Protein AF-0000000074077276 (afdb_homodimer)

Structure (mmCIF, N/CA/C/O backbone):
data_AF-0000000074077276-model_v1
#
loop_
_entity.id
_entity.type
_entity.pdbx_description
1 polymer 'RNase III domain-containing protein'
#
loop_
_atom_site.group_PDB
_atom_site.id
_atom_site.type_symbol
_atom_site.label_atom_id
_atom_site.label_alt_id
_atom_site.label_comp_id
_atom_site.label_asym_id
_atom_site.label_entity_id
_atom_site.label_seq_id
_atom_site.pdbx_PDB_ins_code
_atom_site.Cartn_x
_atom_site.Cartn_y
_atom_site.Cartn_z
_atom_site.occupancy
_atom_site.B_iso_or_equiv
_atom_site.auth_seq_id
_atom_site.auth_comp_id
_atom_site.auth_asym_id
_atom_site.auth_atom_id
_atom_site.pdbx_PDB_model_num
ATOM 1 N N . MET A 1 1 ? -23.172 3.467 -23.547 1 27.31 1 MET A N 1
ATOM 2 C CA . MET A 1 1 ? -23.984 4.473 -22.875 1 27.31 1 MET A CA 1
ATOM 3 C C . MET A 1 1 ? -24.875 3.832 -21.797 1 27.31 1 MET A C 1
ATOM 5 O O . MET A 1 1 ? -25.031 4.383 -20.703 1 27.31 1 MET A O 1
ATOM 9 N N . MET A 1 2 ? -25.5 2.725 -22.156 1 30.56 2 MET A N 1
ATOM 10 C CA . MET A 1 2 ? -26.422 2.039 -21.266 1 30.56 2 MET A CA 1
ATOM 11 C C . MET A 1 2 ? -25.672 1.391 -20.094 1 30.56 2 MET A C 1
ATOM 13 O O . MET A 1 2 ? -26.234 1.228 -19.016 1 30.56 2 MET A O 1
ATOM 17 N N . SER A 1 3 ? -24.5 0.877 -20.453 1 35.09 3 SER A N 1
ATOM 18 C CA . SER A 1 3 ? -23.75 0.102 -19.484 1 35.09 3 SER A CA 1
ATOM 19 C C . SER A 1 3 ? -23.234 0.989 -18.344 1 35.09 3 SER A C 1
ATOM 21 O O . SER A 1 3 ? -23.094 0.539 -17.203 1 35.09 3 SER A O 1
ATOM 23 N N . LEU A 1 4 ? -23.031 2.244 -18.641 1 35.72 4 LEU A N 1
ATOM 24 C CA . LEU A 1 4 ? -22.609 3.205 -17.641 1 35.72 4 LEU A CA 1
ATOM 25 C C . LEU A 1 4 ? -23.734 3.506 -16.656 1 35.72 4 LEU A C 1
ATOM 27 O O . LEU A 1 4 ? -23.5 3.662 -15.461 1 35.72 4 LEU A O 1
ATOM 31 N N . GLN A 1 5 ? -24.938 3.623 -17.156 1 34 5 GLN A N 1
ATOM 32 C CA . GLN A 1 5 ? -26.109 4.012 -16.391 1 34 5 GLN A CA 1
ATOM 33 C C . GLN A 1 5 ? -26.516 2.922 -15.406 1 34 5 GLN A C 1
ATOM 35 O O . GLN A 1 5 ? -26.906 3.215 -14.273 1 34 5 GLN A O 1
ATOM 40 N N . VAL A 1 6 ? -26.547 1.731 -15.828 1 35.41 6 VAL A N 1
ATOM 41 C CA . VAL A 1 6 ? -26.938 0.629 -14.961 1 35.41 6 VAL A CA 1
ATOM 42 C C . VAL A 1 6 ? -25.938 0.478 -13.828 1 35.41 6 VAL A C 1
ATOM 44 O O . VAL A 1 6 ? -26.312 0.2 -12.688 1 35.41 6 VAL A O 1
ATOM 47 N N . MET A 1 7 ? -24.766 0.757 -14.117 1 34.09 7 MET A N 1
ATOM 48 C CA . MET A 1 7 ? -23.719 0.613 -13.117 1 34.09 7 MET A CA 1
ATOM 49 C C . MET A 1 7 ? -23.844 1.69 -12.039 1 34.09 7 MET A C 1
ATOM 51 O O . MET A 1 7 ? -23.516 1.449 -10.875 1 34.09 7 MET A O 1
ATOM 55 N N . LYS A 1 8 ? -24.281 2.875 -12.398 1 38.59 8 LYS A N 1
ATOM 56 C CA . LYS A 1 8 ? -24.641 3.914 -11.438 1 38.59 8 LYS A CA 1
ATOM 57 C C . LYS A 1 8 ? -25.734 3.439 -10.492 1 38.59 8 LYS A C 1
ATOM 59 O O . LYS A 1 8 ? -25.734 3.766 -9.305 1 38.59 8 LYS A O 1
ATOM 64 N N . TRP A 1 9 ? -26.688 2.857 -11.078 1 34.16 9 TRP A N 1
ATOM 65 C CA . TRP A 1 9 ? -27.875 2.4 -10.367 1 34.16 9 TRP A CA 1
ATOM 66 C C . TRP A 1 9 ? -27.516 1.347 -9.328 1 34.16 9 TRP A C 1
ATOM 68 O O . TRP A 1 9 ? -28.078 1.332 -8.227 1 34.16 9 TRP A O 1
ATOM 78 N N . LEU A 1 10 ? -26.609 0.475 -9.758 1 38.88 10 LEU A N 1
ATOM 79 C CA . LEU A 1 10 ? -26.375 -0.573 -8.773 1 38.88 10 LEU A CA 1
ATOM 80 C C . LEU A 1 10 ? -25.484 -0.061 -7.637 1 38.88 10 LEU A C 1
ATOM 82 O O . LEU A 1 10 ? -25.031 -0.843 -6.797 1 38.88 10 LEU A O 1
ATOM 86 N N . GLY A 1 11 ? -25.391 1.347 -7.406 1 39.56 11 GLY A N 1
ATOM 87 C CA . GLY A 1 11 ? -24.688 1.996 -6.305 1 39.56 11 GLY A CA 1
ATOM 88 C C . GLY A 1 11 ? -23.188 1.815 -6.359 1 39.56 11 GLY A C 1
ATOM 89 O O . GLY A 1 11 ? -22.5 1.955 -5.344 1 39.56 11 GLY A O 1
ATOM 90 N N . LEU A 1 12 ? -22.75 1.124 -7.387 1 41.59 12 LEU A N 1
ATOM 91 C CA . LEU A 1 12 ? -21.328 0.832 -7.395 1 41.59 12 LEU A CA 1
ATOM 92 C C . LEU A 1 12 ? -20.531 2.025 -7.91 1 41.59 12 LEU A C 1
ATOM 94 O O . LEU A 1 12 ? -20.688 2.434 -9.062 1 41.59 12 LEU A O 1
ATOM 98 N N . LYS A 1 13 ? -20.281 3.055 -7.207 1 44.84 13 LYS A N 1
ATOM 99 C CA . LYS A 1 13 ? -19.359 4.125 -7.574 1 44.84 13 LYS A CA 1
ATOM 100 C C . LYS A 1 13 ? -18.156 3.574 -8.328 1 44.84 13 LYS A C 1
ATOM 102 O O . LYS A 1 13 ? -17.422 2.727 -7.812 1 44.84 13 LYS A O 1
ATOM 107 N N . VAL A 1 14 ? -18.312 3.48 -9.648 1 44.47 14 VAL A N 1
ATOM 108 C CA . VAL A 1 14 ? -17.188 3.127 -10.523 1 44.47 14 VAL A CA 1
ATOM 109 C C . VAL A 1 14 ? -16.031 4.082 -10.281 1 44.47 14 VAL A C 1
ATOM 111 O O . VAL A 1 14 ? -16.234 5.254 -9.961 1 44.47 14 VAL A O 1
ATOM 114 N N . LEU A 1 15 ? -14.859 3.572 -9.977 1 51.09 15 LEU A N 1
ATOM 115 C CA . LEU A 1 15 ? -13.633 4.352 -9.836 1 51.09 15 LEU A CA 1
ATOM 116 C C . LEU A 1 15 ? -13.578 5.465 -10.875 1 51.09 15 LEU A C 1
ATOM 118 O O . LEU A 1 15 ? -12.969 6.508 -10.641 1 51.09 15 LEU A O 1
ATOM 122 N N . THR A 1 16 ? -14.297 5.277 -12.023 1 45.84 16 THR A N 1
ATOM 123 C CA . THR A 1 16 ? -14.188 6.262 -13.094 1 45.84 16 THR A CA 1
ATOM 124 C C . THR A 1 16 ? -15.25 7.348 -12.945 1 45.84 16 THR A C 1
ATOM 126 O O . THR A 1 16 ? -15.328 8.273 -13.758 1 45.84 16 THR A O 1
ATOM 129 N N . ASP A 1 17 ? -16.109 7.059 -12.016 1 50.91 17 ASP A N 1
ATOM 130 C CA . ASP A 1 17 ? -17.062 8.172 -11.938 1 50.91 17 ASP A CA 1
ATOM 131 C C . ASP A 1 17 ? -16.359 9.453 -11.477 1 50.91 17 ASP A C 1
ATOM 133 O O . ASP A 1 17 ? -15.484 9.406 -10.609 1 50.91 17 ASP A O 1
ATOM 137 N N . ASP A 1 18 ? -16.438 10.422 -12.281 1 52.44 18 ASP A N 1
ATOM 138 C CA . ASP A 1 18 ? -15.977 11.773 -11.984 1 52.44 18 ASP A CA 1
ATOM 139 C C . ASP A 1 18 ? -16.484 12.234 -10.617 1 52.44 18 ASP A C 1
ATOM 141 O O . ASP A 1 18 ? -17.594 12.727 -10.492 1 52.44 18 ASP A O 1
ATOM 145 N N . VAL A 1 19 ? -16.188 11.461 -9.617 1 56.03 19 VAL A N 1
ATOM 146 C CA . VAL A 1 19 ? -16.562 12.008 -8.32 1 56.03 19 VAL A CA 1
ATOM 147 C C . VAL A 1 19 ? -15.953 13.398 -8.148 1 56.03 19 VAL A C 1
ATOM 149 O O . VAL A 1 19 ? -14.766 13.602 -8.422 1 56.03 19 VAL A O 1
ATOM 152 N N . GLN A 1 20 ? -16.781 14.398 -8.422 1 58.56 20 GLN A N 1
ATOM 153 C CA . GLN A 1 20 ? -16.297 15.742 -8.125 1 58.56 20 GLN A CA 1
ATOM 154 C C . GLN A 1 20 ? -15.656 15.805 -6.746 1 58.56 20 GLN A C 1
ATOM 156 O O . GLN A 1 20 ? -16.312 15.523 -5.738 1 58.56 20 GLN A O 1
ATOM 161 N N . GLY A 1 21 ? -14.391 15.523 -6.695 1 65.75 21 GLY A N 1
ATOM 162 C CA . GLY A 1 21 ? -13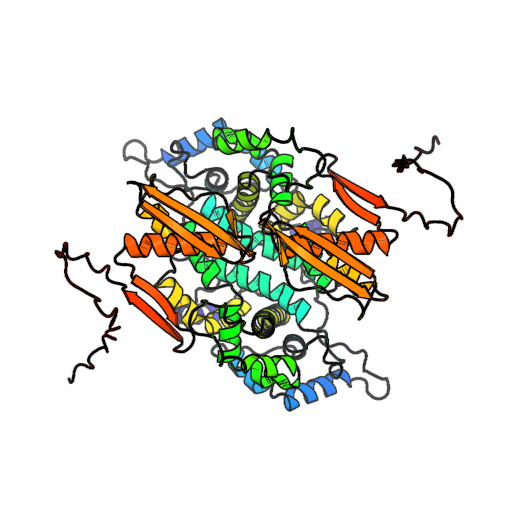.711 15.594 -5.41 1 65.75 21 GLY A CA 1
ATOM 163 C C . GLY A 1 21 ? -13.938 16.906 -4.688 1 65.75 21 GLY A C 1
ATOM 164 O O . GLY A 1 21 ? -14.367 17.891 -5.297 1 65.75 21 GLY A O 1
ATOM 165 N N . ALA A 1 22 ? -13.906 16.875 -3.379 1 76.31 22 ALA A N 1
ATOM 166 C CA . ALA A 1 22 ? -14.008 18.078 -2.551 1 76.31 22 ALA A CA 1
ATOM 167 C C . ALA A 1 22 ? -12.969 19.109 -2.953 1 76.31 22 ALA A C 1
ATOM 169 O O . ALA A 1 22 ? -11.828 18.766 -3.281 1 76.31 22 ALA A O 1
ATOM 170 N N . GLU A 1 23 ? -13.43 20.344 -3.129 1 87.19 23 GLU A N 1
ATOM 171 C CA . GLU A 1 23 ? -12.516 21.438 -3.424 1 87.19 23 GLU A CA 1
ATOM 172 C C . GLU A 1 23 ? -11.492 21.625 -2.309 1 87.19 23 GLU A C 1
ATOM 174 O O . GLU A 1 23 ? -11.844 21.625 -1.128 1 87.19 23 GLU A O 1
ATOM 179 N N . PRO A 1 24 ? -10.273 21.75 -2.781 1 93.38 24 PRO A N 1
ATOM 180 C CA . PRO A 1 24 ? -9.234 21.906 -1.761 1 93.38 24 PRO A CA 1
ATOM 181 C C . PRO A 1 24 ? -9.273 23.281 -1.084 1 93.38 24 PRO A C 1
ATOM 183 O O . PRO A 1 24 ? -8.836 23.406 0.063 1 93.38 24 PRO A O 1
ATOM 186 N N . LEU A 1 25 ? -9.719 24.297 -1.802 1 95.94 25 LEU A N 1
ATOM 187 C CA . LEU A 1 25 ? -9.828 25.625 -1.225 1 95.94 25 LEU A CA 1
ATOM 188 C C . LEU A 1 25 ? -11.133 25.781 -0.457 1 95.94 25 LEU A C 1
ATOM 190 O O . LEU A 1 25 ? -12.219 25.719 -1.044 1 95.94 25 LEU A O 1
ATOM 194 N N . LEU A 1 26 ? -10.984 26.016 0.803 1 93.19 26 LEU A N 1
ATOM 195 C CA . LEU A 1 26 ? -12.141 26.188 1.67 1 93.19 26 LEU A CA 1
ATOM 196 C C . LEU A 1 26 ? -12.555 27.656 1.747 1 93.19 26 LEU A C 1
ATOM 198 O O . LEU A 1 26 ? -11.703 28.531 1.908 1 93.19 26 LEU A O 1
ATOM 202 N N . GLY A 1 27 ? -13.773 27.938 1.651 1 92.12 27 GLY A N 1
ATOM 203 C CA . GLY A 1 27 ? -14.266 29.312 1.583 1 92.12 27 GLY A CA 1
ATOM 204 C C . GLY A 1 27 ? -14.859 29.797 2.891 1 92.12 27 GLY A C 1
ATOM 205 O O . GLY A 1 27 ? -15.633 30.75 2.906 1 92.12 27 GLY A O 1
ATOM 206 N N . PHE A 1 28 ? -14.492 29.203 3.969 1 90.81 28 PHE A N 1
ATOM 207 C CA . PHE A 1 28 ? -15.094 29.547 5.254 1 90.81 28 PHE A CA 1
ATOM 208 C C . PHE A 1 28 ? -14.742 30.969 5.652 1 90.81 28 PHE A C 1
ATOM 210 O O . PHE A 1 28 ? -15.484 31.609 6.406 1 90.81 28 PHE A O 1
ATOM 217 N N . VAL A 1 29 ? -13.672 31.484 5.129 1 93.81 29 VAL A N 1
ATOM 218 C CA . VAL A 1 29 ? -13.172 32.781 5.52 1 93.81 29 VAL A CA 1
ATOM 219 C C . VAL A 1 29 ? -13.812 33.875 4.652 1 93.81 29 VAL A C 1
ATOM 221 O O . VAL A 1 29 ? -13.656 35.062 4.918 1 93.81 29 VAL A O 1
ATOM 224 N N . ASN A 1 30 ? -14.562 33.469 3.625 1 94.94 30 ASN A N 1
ATOM 225 C CA . ASN A 1 30 ? -15.211 34.438 2.744 1 94.94 30 ASN A CA 1
ATOM 226 C C . ASN A 1 30 ? -16.344 35.156 3.457 1 94.94 30 ASN A C 1
ATOM 228 O O . ASN A 1 30 ? -17.094 34.562 4.238 1 94.94 30 ASN A O 1
ATOM 232 N N . THR A 1 31 ? -16.484 36.469 3.264 1 94.31 31 THR A N 1
ATOM 233 C CA . THR A 1 31 ? -17.562 37.312 3.801 1 94.31 31 THR A CA 1
ATOM 234 C C . THR A 1 31 ? -18.281 38.062 2.68 1 94.31 31 THR A C 1
ATOM 236 O O . THR A 1 31 ? -17.781 38.125 1.553 1 94.31 31 THR A O 1
ATOM 239 N N . PRO A 1 32 ? -19.469 38.469 2.994 1 94.75 32 PRO A N 1
ATOM 240 C CA . PRO A 1 32 ? -20.156 39.281 1.983 1 94.75 32 PRO A CA 1
ATOM 241 C C . PRO A 1 32 ? -19.344 40.5 1.534 1 94.75 32 PRO A C 1
ATOM 243 O O . PRO A 1 32 ? -19.391 40.875 0.365 1 94.75 32 PRO A O 1
ATOM 246 N N . GLU A 1 33 ? -18.578 41.125 2.443 1 96.06 33 GLU A N 1
ATOM 247 C CA . GLU A 1 33 ? -17.75 42.25 2.135 1 96.06 33 GLU A CA 1
ATOM 248 C C . GLU A 1 33 ? -16.531 41.844 1.316 1 96.06 33 GLU A C 1
ATOM 250 O O . GLU A 1 33 ? -16.016 42.656 0.51 1 96.06 33 GLU A O 1
ATOM 255 N N . CYS A 1 34 ? -16.016 40.594 1.523 1 96.19 34 CYS A N 1
ATOM 256 C CA . CYS A 1 34 ? -14.859 40.062 0.811 1 96.19 34 CYS A CA 1
ATOM 257 C C . CYS A 1 34 ? -15.102 38.656 0.352 1 96.19 34 CYS A C 1
ATOM 259 O O . CYS A 1 34 ? -14.531 37.688 0.907 1 96.19 34 CYS A O 1
ATOM 261 N N . PRO A 1 35 ? -15.805 38.5 -0.725 1 95.62 35 PRO A N 1
ATOM 262 C CA . PRO A 1 35 ? -16.203 37.156 -1.156 1 95.62 35 PRO A CA 1
ATOM 263 C C . PRO A 1 35 ? -15.047 36.312 -1.69 1 95.62 35 PRO A C 1
ATOM 265 O O . PRO A 1 35 ? -15.164 35.094 -1.831 1 95.62 35 PRO A O 1
ATOM 268 N N . ASP A 1 36 ? -13.898 36.938 -2.004 1 96.44 36 ASP A N 1
ATOM 269 C CA . ASP A 1 36 ? -12.758 36.219 -2.555 1 96.44 36 ASP A CA 1
ATOM 270 C C . ASP A 1 36 ? -11.625 36.094 -1.537 1 96.44 36 ASP A C 1
ATOM 272 O O . ASP A 1 36 ? -10.461 35.969 -1.912 1 96.44 36 ASP A O 1
ATOM 276 N N . MET A 1 37 ? -11.93 36.188 -0.225 1 96.75 37 MET A N 1
ATOM 277 C CA . MET A 1 37 ? -10.922 36.219 0.835 1 96.75 37 MET A CA 1
ATOM 278 C C . MET A 1 37 ? -10.062 34.969 0.79 1 96.75 37 MET A C 1
ATOM 280 O O . MET A 1 37 ? -8.844 35.031 0.94 1 96.75 37 MET A O 1
ATOM 284 N N . ALA A 1 38 ? -10.617 33.844 0.581 1 96.94 38 ALA A N 1
ATOM 285 C CA . ALA A 1 38 ? -9.883 32.594 0.522 1 96.94 38 ALA A CA 1
ATOM 286 C C . ALA A 1 38 ? -8.844 32.625 -0.595 1 96.94 38 ALA A C 1
ATOM 288 O O . ALA A 1 38 ? -7.699 32.188 -0.399 1 96.94 38 ALA A O 1
ATOM 289 N N . HIS A 1 39 ? -9.242 33.125 -1.687 1 97.25 39 HIS A N 1
ATOM 290 C CA . HIS A 1 39 ? -8.344 33.188 -2.828 1 97.25 39 HIS A CA 1
ATOM 291 C C . HIS A 1 39 ? -7.191 34.156 -2.553 1 97.25 39 HIS A C 1
ATOM 293 O O . HIS A 1 39 ? -6.055 33.906 -2.967 1 97.25 39 HIS A O 1
ATOM 299 N N . ARG A 1 40 ? -7.512 35.219 -1.925 1 96.94 40 ARG A N 1
ATOM 300 C CA . ARG A 1 40 ? -6.484 36.188 -1.576 1 96.94 40 ARG A CA 1
ATOM 301 C C . ARG A 1 40 ? -5.469 35.594 -0.609 1 96.94 40 ARG A C 1
ATOM 303 O O . ARG A 1 40 ? -4.262 35.781 -0.773 1 96.94 40 ARG A O 1
ATOM 310 N N . LEU A 1 41 ? -6.012 34.875 0.341 1 96 41 LEU A N 1
ATOM 311 C CA . LEU A 1 41 ? -5.133 34.25 1.315 1 96 41 LEU A CA 1
ATOM 312 C C . LEU A 1 41 ? -4.27 33.188 0.654 1 96 41 LEU A C 1
ATOM 314 O O . LEU A 1 41 ? -3.104 33 1.017 1 96 41 LEU A O 1
ATOM 318 N N . LEU A 1 42 ? -4.82 32.5 -0.272 1 96.75 42 LEU A N 1
ATOM 319 C CA . LEU A 1 42 ? -4.074 31.5 -1.022 1 96.75 42 LEU A CA 1
ATOM 320 C C . LEU A 1 42 ? -2.906 32.125 -1.769 1 96.75 42 LEU A C 1
ATOM 322 O O . LEU A 1 42 ? -1.788 31.609 -1.734 1 96.75 42 LEU A O 1
ATOM 326 N N . GLU A 1 43 ? -3.213 33.219 -2.416 1 96.44 43 GLU A N 1
ATOM 327 C CA . GLU A 1 43 ? -2.17 33.938 -3.15 1 96.44 43 GLU A CA 1
ATOM 328 C C . GLU A 1 43 ? -1.083 34.438 -2.209 1 96.44 43 GLU A C 1
ATOM 330 O O . GLU A 1 43 ? 0.103 34.406 -2.545 1 96.44 43 GLU A O 1
ATOM 335 N N . ASP A 1 44 ? -1.51 34.906 -1.053 1 94.56 44 ASP A N 1
ATOM 336 C CA . ASP A 1 44 ? -0.558 35.375 -0.056 1 94.56 44 ASP A CA 1
ATOM 337 C C . ASP A 1 44 ? 0.367 34.25 0.407 1 94.56 44 ASP A C 1
ATOM 339 O O . ASP A 1 44 ? 1.583 34.438 0.492 1 94.56 44 ASP A O 1
ATOM 343 N N . MET A 1 45 ? -0.182 33.125 0.699 1 92.25 45 MET A N 1
ATOM 344 C CA . MET A 1 45 ? 0.603 31.984 1.153 1 92.25 45 MET A CA 1
ATOM 345 C C . MET A 1 45 ? 1.527 31.484 0.048 1 92.25 45 MET A C 1
ATOM 347 O O . MET A 1 45 ? 2.676 31.125 0.31 1 92.25 45 MET A O 1
ATOM 351 N N . TRP A 1 46 ? 0.988 31.516 -1.146 1 93.81 46 TRP A N 1
ATOM 352 C CA . TRP A 1 46 ? 1.754 31.078 -2.309 1 93.81 46 TRP A CA 1
ATOM 353 C C . TRP A 1 46 ? 3.033 31.891 -2.457 1 93.81 46 TRP A C 1
ATOM 355 O O . TRP A 1 46 ? 4.102 31.344 -2.729 1 93.81 46 TRP A O 1
ATOM 365 N N . GLN A 1 47 ? 2.863 33.156 -2.252 1 92.81 47 GLN A N 1
ATOM 366 C CA . GLN A 1 47 ? 3.994 34.094 -2.377 1 92.81 47 GLN A CA 1
ATOM 367 C C . GLN A 1 47 ? 4.898 34 -1.151 1 92.81 47 GLN A C 1
ATOM 369 O O . GLN A 1 47 ? 6.125 33.969 -1.279 1 92.81 47 GLN A O 1
ATOM 374 N N . GLN A 1 48 ? 4.305 33.938 -0.011 1 88.19 48 GLN A N 1
ATOM 375 C CA . GLN A 1 48 ? 5.043 33.969 1.247 1 88.19 48 GLN A CA 1
ATOM 376 C C . GLN A 1 48 ? 5.988 32.781 1.349 1 88.19 48 GLN A C 1
ATOM 378 O O . GLN A 1 48 ? 7.109 32.906 1.84 1 88.19 48 GLN A O 1
ATOM 383 N N . PHE A 1 49 ? 5.523 31.656 0.817 1 87.69 49 PHE A N 1
ATOM 384 C CA . PHE A 1 49 ? 6.305 30.438 1.015 1 87.69 49 PHE A CA 1
ATOM 385 C C . PHE A 1 49 ? 6.965 30.016 -0.288 1 87.69 49 PHE A C 1
ATOM 387 O O . PHE A 1 49 ? 7.488 28.891 -0.384 1 87.69 49 PHE A O 1
ATOM 394 N N . ASN A 1 50 ? 6.898 30.844 -1.302 1 88.25 50 ASN A N 1
ATOM 395 C CA . ASN A 1 50 ? 7.562 30.641 -2.584 1 88.25 50 ASN A CA 1
ATOM 396 C C . ASN A 1 50 ? 7.195 29.297 -3.197 1 88.25 50 ASN A C 1
ATOM 398 O O . ASN A 1 50 ? 8.07 28.516 -3.559 1 88.25 50 ASN A O 1
ATOM 402 N N . PHE A 1 51 ? 5.926 29.016 -3.246 1 93.12 51 PHE A N 1
ATOM 403 C CA . PHE A 1 51 ? 5.434 27.75 -3.775 1 93.12 51 PHE A CA 1
ATOM 404 C C . PHE A 1 51 ? 5.715 27.641 -5.27 1 93.12 51 PHE A C 1
ATOM 406 O O . PHE A 1 51 ? 5.734 26.531 -5.82 1 93.12 51 PHE A O 1
ATOM 413 N N . SER A 1 52 ? 5.945 28.766 -5.898 1 92.56 52 SER A N 1
ATOM 414 C CA . SER A 1 52 ? 6.25 28.75 -7.324 1 92.56 52 SER A CA 1
ATOM 415 C C . SER A 1 52 ? 7.531 27.969 -7.605 1 92.56 52 SER A C 1
ATOM 417 O O . SER A 1 52 ? 7.605 27.219 -8.578 1 92.56 52 SER A O 1
ATOM 419 N N . LEU A 1 53 ? 8.484 28.203 -6.797 1 90.5 53 LEU A N 1
ATOM 420 C CA . LEU A 1 53 ? 9.75 27.5 -6.957 1 90.5 53 LEU A CA 1
ATOM 421 C C . LEU A 1 53 ? 9.578 26 -6.738 1 90.5 53 LEU A C 1
ATOM 423 O O . LEU A 1 53 ? 10.164 25.188 -7.461 1 90.5 53 LEU A O 1
ATOM 427 N N . LEU A 1 54 ? 8.812 25.688 -5.777 1 91.06 54 LEU A N 1
ATOM 428 C CA . LEU A 1 54 ? 8.547 24.281 -5.469 1 91.06 54 LEU A CA 1
ATOM 429 C C . LEU A 1 54 ? 7.781 23.609 -6.605 1 91.06 54 LEU A C 1
ATOM 431 O O . LEU A 1 54 ? 8.102 22.484 -6.992 1 91.06 54 LEU A O 1
ATOM 435 N N . GLU A 1 55 ? 6.785 24.281 -7.027 1 94.25 55 GLU A N 1
ATOM 436 C CA . GLU A 1 55 ? 6.008 23.781 -8.148 1 94.25 55 GLU A CA 1
ATOM 437 C C . GLU A 1 55 ? 6.895 23.516 -9.367 1 94.25 55 GLU A C 1
ATOM 439 O O . GLU A 1 55 ? 6.711 22.516 -10.07 1 94.25 55 GLU A O 1
ATOM 444 N N . GLU A 1 56 ? 7.82 24.375 -9.555 1 91.81 56 GLU A N 1
ATOM 445 C CA . GLU A 1 56 ? 8.75 24.219 -10.672 1 91.81 56 GLU A CA 1
ATOM 446 C C . GLU A 1 56 ? 9.617 22.969 -10.492 1 91.81 56 GLU A C 1
ATOM 448 O O . GLU A 1 56 ? 9.844 22.219 -11.438 1 91.81 56 GLU A O 1
ATOM 453 N N . LYS A 1 57 ? 10.039 22.797 -9.344 1 90.19 57 LYS A N 1
ATOM 454 C CA . LYS A 1 57 ? 10.883 21.641 -9.047 1 90.19 57 LYS A CA 1
ATOM 455 C C . LYS A 1 57 ? 10.109 20.344 -9.227 1 90.19 57 LYS A C 1
ATOM 457 O O . LYS A 1 57 ? 10.633 19.375 -9.781 1 90.19 57 LYS A O 1
ATOM 462 N N . ILE A 1 58 ? 8.898 20.344 -8.766 1 91.88 58 ILE A N 1
ATOM 463 C CA . ILE A 1 58 ? 8.039 19.156 -8.828 1 91.88 58 ILE A CA 1
ATOM 464 C C . ILE A 1 58 ? 7.66 18.875 -10.273 1 91.88 58 ILE A C 1
ATOM 466 O O . ILE A 1 58 ? 7.637 17.719 -10.703 1 91.88 58 ILE A O 1
ATOM 470 N N . GLY A 1 59 ? 7.418 19.859 -10.961 1 88.44 59 GLY A N 1
ATOM 471 C CA . GLY A 1 59 ? 6.816 19.703 -12.273 1 88.44 59 GLY A CA 1
ATOM 472 C C . GLY A 1 59 ? 7.84 19.516 -13.375 1 88.44 59 GLY A C 1
ATOM 473 O O . GLY A 1 59 ? 7.48 19.188 -14.508 1 88.44 59 GLY A O 1
ATOM 474 N N . THR A 1 60 ? 9.109 19.781 -13.156 1 81 60 THR A N 1
ATOM 475 C CA . THR A 1 60 ? 10.141 19.625 -14.172 1 81 60 THR A CA 1
ATOM 476 C C . THR A 1 60 ? 10.516 18.156 -14.352 1 81 60 THR A C 1
ATOM 478 O O . THR A 1 60 ? 10.609 17.422 -13.367 1 81 60 THR A O 1
ATOM 481 N N . PRO A 1 61 ? 10.586 17.75 -15.539 1 75.38 61 PRO A N 1
ATOM 482 C CA . PRO A 1 61 ? 10.727 18.469 -16.812 1 75.38 61 PRO A CA 1
ATOM 483 C C . PRO A 1 61 ? 9.398 18.609 -17.562 1 75.38 61 PRO A C 1
ATOM 485 O O . PRO A 1 61 ? 9.336 19.312 -18.578 1 75.38 61 PRO A O 1
ATOM 488 N N . TYR A 1 62 ? 8.352 18.016 -17.062 1 78.31 62 TYR A N 1
ATOM 489 C CA . TYR A 1 62 ? 7.109 17.969 -17.828 1 78.31 62 TYR A CA 1
ATOM 490 C C . TYR A 1 62 ? 6.293 19.234 -17.641 1 78.31 62 TYR A C 1
ATOM 492 O O . TYR A 1 62 ? 5.223 19.391 -18.234 1 78.31 62 TYR A O 1
ATOM 500 N N . ARG A 1 63 ? 6.805 20.125 -16.906 1 83.62 63 ARG A N 1
ATOM 501 C CA . ARG A 1 63 ? 6.18 21.406 -16.641 1 83.62 63 ARG A CA 1
ATOM 502 C C . ARG A 1 63 ? 4.785 21.234 -16.062 1 83.62 63 ARG A C 1
ATOM 504 O O . ARG A 1 63 ? 3.822 21.828 -16.547 1 83.62 63 ARG A O 1
ATOM 511 N N . TYR A 1 64 ? 4.633 20.391 -15.219 1 93.5 64 TYR A N 1
ATOM 512 C CA . TYR A 1 64 ? 3.354 20.281 -14.516 1 93.5 64 TYR A CA 1
ATOM 513 C C . TYR A 1 64 ? 3.125 21.5 -13.617 1 93.5 64 TYR A C 1
ATOM 515 O O . TYR A 1 64 ? 4.004 21.859 -12.828 1 93.5 64 TYR A O 1
ATOM 523 N N . ARG A 1 65 ? 1.986 22.062 -13.844 1 95.88 65 ARG A N 1
ATOM 524 C CA . ARG A 1 65 ? 1.534 23.141 -12.969 1 95.88 65 ARG A CA 1
ATOM 525 C C . ARG A 1 65 ? 0.174 22.828 -12.367 1 95.88 65 ARG A C 1
ATOM 527 O O . ARG A 1 65 ? -0.706 22.297 -13.039 1 95.88 65 ARG A O 1
ATOM 534 N N . PHE A 1 66 ? 0.087 23.172 -11.156 1 96.81 66 PHE A N 1
ATOM 535 C CA . PHE A 1 66 ? -1.173 22.891 -10.484 1 96.81 66 PHE A CA 1
ATOM 536 C C . PHE A 1 66 ? -2.303 23.734 -11.047 1 96.81 66 PHE A C 1
ATOM 538 O O . PHE A 1 66 ? -2.174 24.953 -11.156 1 96.81 66 PHE A O 1
ATOM 545 N N . ASN A 1 67 ? -3.357 23.094 -11.398 1 95.88 67 ASN A N 1
ATOM 546 C CA . ASN A 1 67 ? -4.566 23.812 -11.789 1 95.88 67 ASN A CA 1
ATOM 547 C C . ASN A 1 67 ? -5.172 24.562 -10.609 1 95.88 67 ASN A C 1
ATOM 549 O O . ASN A 1 67 ? -5.617 25.703 -10.758 1 95.88 67 ASN A O 1
ATOM 553 N N . ASN A 1 68 ? -5.234 23.953 -9.523 1 96.88 68 ASN A N 1
ATOM 554 C CA . ASN A 1 68 ? -5.648 24.531 -8.25 1 96.88 68 ASN A CA 1
ATOM 555 C C . ASN A 1 68 ? -4.508 24.531 -7.238 1 96.88 68 ASN A C 1
ATOM 557 O O . ASN A 1 68 ? -4.207 23.5 -6.633 1 96.88 68 ASN A O 1
ATOM 561 N N . LYS A 1 69 ? -4.027 25.688 -6.98 1 96.94 69 LYS A N 1
ATOM 562 C CA . LYS A 1 69 ? -2.852 25.875 -6.133 1 96.94 69 LYS A CA 1
ATOM 563 C C . LYS A 1 69 ? -3.117 25.406 -4.707 1 96.94 69 LYS A C 1
ATOM 565 O O . LYS A 1 69 ? -2.182 25.078 -3.971 1 96.94 69 LYS A O 1
ATOM 570 N N . ALA A 1 70 ? -4.367 25.359 -4.348 1 97.12 70 ALA A N 1
ATOM 571 C CA . ALA A 1 70 ? -4.723 25 -2.98 1 97.12 70 ALA A CA 1
ATOM 572 C C . ALA A 1 70 ? -4.293 23.578 -2.656 1 97.12 70 ALA A C 1
ATOM 574 O O . ALA A 1 70 ? -4.016 23.25 -1.5 1 97.12 70 ALA A O 1
ATOM 575 N N . TYR A 1 71 ? -4.18 22.734 -3.674 1 97.5 71 TYR A N 1
ATOM 576 C CA . TYR A 1 71 ? -3.734 21.359 -3.455 1 97.5 71 TYR A CA 1
ATOM 577 C C . TYR A 1 71 ? -2.301 21.328 -2.939 1 97.5 71 TYR A C 1
ATOM 579 O O . TYR A 1 71 ? -1.985 20.578 -2.006 1 97.5 71 TYR A O 1
ATOM 587 N N . LEU A 1 72 ? -1.478 22.141 -3.557 1 96.56 72 LEU A N 1
ATOM 588 C CA . LEU A 1 72 ? -0.078 22.141 -3.146 1 96.56 72 LEU A CA 1
ATOM 589 C C . LEU A 1 72 ? 0.087 22.766 -1.768 1 96.56 72 LEU A C 1
ATOM 591 O O . LEU A 1 72 ? 0.864 22.281 -0.945 1 96.56 72 LEU A O 1
ATOM 595 N N . VAL A 1 73 ? -0.652 23.812 -1.509 1 94.56 73 VAL A N 1
ATOM 596 C CA . VAL A 1 73 ? -0.599 24.453 -0.194 1 94.56 73 VAL A CA 1
ATOM 597 C C . VAL A 1 73 ? -1.064 23.453 0.872 1 94.56 73 VAL A C 1
ATOM 599 O O . VAL A 1 73 ? -0.43 23.328 1.921 1 94.56 73 VAL A O 1
ATOM 602 N N . GLN A 1 74 ? -2.117 22.797 0.577 1 94.62 74 GLN A N 1
ATOM 603 C CA . GLN A 1 74 ? -2.625 21.781 1.498 1 94.62 74 GLN A CA 1
ATOM 604 C C . GLN A 1 74 ? -1.58 20.703 1.761 1 94.62 74 GLN A C 1
ATOM 606 O O . GLN A 1 74 ? -1.43 20.234 2.893 1 94.62 74 GLN A O 1
ATOM 611 N N . ALA A 1 75 ? -0.866 20.312 0.738 1 95.5 75 ALA A N 1
ATOM 612 C CA . ALA A 1 75 ? 0.094 19.203 0.816 1 95.5 75 ALA A CA 1
ATOM 613 C C . ALA A 1 75 ? 1.224 19.531 1.789 1 95.5 75 ALA A C 1
ATOM 615 O O . ALA A 1 75 ? 1.936 18.641 2.246 1 95.5 75 ALA A O 1
ATOM 616 N N . PHE A 1 76 ? 1.324 20.828 2.117 1 91.94 76 PHE A N 1
ATOM 617 C CA . PHE A 1 76 ? 2.418 21.25 2.99 1 91.94 76 PHE A CA 1
ATOM 618 C C . PHE A 1 76 ? 1.883 21.812 4.301 1 91.94 76 PHE A C 1
ATOM 620 O O . PHE A 1 76 ? 2.631 22.406 5.074 1 91.94 76 PHE A O 1
ATOM 627 N N . THR A 1 77 ? 0.63 21.578 4.562 1 89.62 77 THR A N 1
ATOM 628 C CA . THR A 1 77 ? 0.042 22.172 5.762 1 89.62 77 THR A CA 1
ATOM 629 C C . THR A 1 77 ? -0.086 21.125 6.871 1 89.62 77 THR A C 1
ATOM 631 O O . THR A 1 77 ? -0.782 20.125 6.711 1 89.62 77 THR A O 1
ATOM 634 N N . HIS A 1 78 ? 0.556 21.344 7.867 1 82.12 78 HIS A N 1
ATOM 635 C CA . HIS A 1 78 ? 0.418 20.5 9.047 1 82.12 78 HIS A CA 1
ATOM 636 C C . HIS A 1 78 ? -0.85 20.844 9.828 1 82.12 78 HIS A C 1
ATOM 638 O O . HIS A 1 78 ? -1.287 22 9.828 1 82.12 78 HIS A O 1
ATOM 644 N N . ALA A 1 79 ? -1.309 19.938 10.594 1 78.81 79 ALA A N 1
ATOM 645 C CA . ALA A 1 79 ? -2.543 20.141 11.352 1 78.81 79 ALA A CA 1
ATOM 646 C C . ALA A 1 79 ? -2.365 21.203 12.43 1 78.81 79 ALA A C 1
ATOM 648 O O . ALA A 1 79 ? -3.316 21.906 12.781 1 78.81 79 ALA A O 1
ATOM 649 N N . SER A 1 80 ? -1.2 21.375 12.891 1 72.81 80 SER A N 1
ATOM 650 C CA . SER A 1 80 ? -0.952 22.328 13.977 1 72.81 80 SER A CA 1
ATOM 651 C C . SER A 1 80 ? -0.769 23.734 13.438 1 72.81 80 SER A C 1
ATOM 653 O O . SER A 1 80 ? -0.72 24.703 14.211 1 72.81 80 SER A O 1
ATOM 655 N N . TYR A 1 81 ? -0.633 23.859 12.102 1 79.5 81 TYR A N 1
ATOM 656 C CA . TYR A 1 81 ? -0.45 25.188 11.523 1 79.5 81 TYR A CA 1
ATOM 657 C C . TYR A 1 81 ? -1.771 25.953 11.469 1 79.5 81 TYR A C 1
ATOM 659 O O . TYR A 1 81 ? -2.438 25.969 10.43 1 79.5 81 TYR A O 1
ATOM 667 N N . PHE A 1 82 ? -2.078 26.734 12.375 1 77.88 82 PHE A N 1
ATOM 668 C CA . PHE A 1 82 ? -3.387 27.344 12.586 1 77.88 82 PHE A CA 1
ATOM 669 C C . PHE A 1 82 ? -3.58 28.547 11.672 1 77.88 82 PHE A C 1
ATOM 671 O O . PHE A 1 82 ? -4.707 29 11.461 1 77.88 82 PHE A O 1
ATOM 678 N N . LYS A 1 83 ? -2.496 29.047 11.109 1 83 83 LYS A N 1
ATOM 679 C CA . LYS A 1 83 ? -2.615 30.234 10.258 1 83 83 LYS A CA 1
ATOM 680 C C . LYS A 1 83 ? -3.293 29.891 8.938 1 83 83 LYS A C 1
ATOM 682 O O . LYS A 1 83 ? -3.854 30.766 8.281 1 83 83 LYS A O 1
ATOM 687 N N . ASN A 1 84 ? -3.117 28.656 8.531 1 88.44 84 ASN A N 1
ATOM 688 C CA . ASN A 1 84 ? -3.82 28.234 7.32 1 88.44 84 ASN A CA 1
ATOM 689 C C . ASN A 1 84 ? -5.273 27.875 7.617 1 88.44 84 ASN A C 1
ATOM 691 O O . ASN A 1 84 ? -5.551 26.844 8.234 1 88.44 84 ASN A O 1
ATOM 695 N N . ARG A 1 85 ? -6.141 28.672 7.09 1 90.44 85 ARG A N 1
ATOM 696 C CA . ARG A 1 85 ? -7.566 28.484 7.34 1 90.44 85 ARG A CA 1
ATOM 697 C C . ARG A 1 85 ? -8.312 28.188 6.043 1 90.44 85 ARG A C 1
ATOM 699 O O . ARG A 1 85 ? -9.547 28.219 6.012 1 90.44 85 ARG A O 1
ATOM 706 N N . ILE A 1 86 ? -7.531 27.969 5.051 1 94.56 86 ILE A N 1
ATOM 707 C CA . ILE A 1 86 ? -8.211 27.922 3.76 1 94.56 86 ILE A CA 1
ATOM 708 C C . ILE A 1 86 ? -8.039 26.531 3.148 1 94.56 86 ILE A C 1
ATOM 710 O O . ILE A 1 86 ? -8.547 26.25 2.055 1 94.56 86 ILE A O 1
ATOM 714 N N . THR A 1 87 ? -7.305 25.656 3.746 1 94.25 87 THR A N 1
ATOM 715 C CA . THR A 1 87 ? -7.188 24.266 3.307 1 94.25 87 THR A CA 1
ATOM 716 C C . THR A 1 87 ? -7.16 23.312 4.504 1 94.25 87 THR A C 1
ATOM 718 O O . THR A 1 87 ? -7.004 23.75 5.645 1 94.25 87 THR A O 1
ATOM 721 N N . GLY A 1 88 ? -7.301 22.078 4.18 1 89.94 88 GLY A N 1
ATOM 722 C CA . GLY A 1 88 ? -7.047 21.062 5.195 1 89.94 88 GLY A CA 1
ATOM 723 C C . GLY A 1 88 ? -5.57 20.781 5.402 1 89.94 88 GLY A C 1
ATOM 724 O O . GLY A 1 88 ? -4.719 21.531 4.914 1 89.94 88 GLY A O 1
ATOM 725 N N . CYS A 1 89 ? -5.27 19.797 6.227 1 88.25 89 CYS A N 1
ATOM 726 C CA . CYS A 1 89 ? -3.893 19.391 6.492 1 88.25 89 CYS A CA 1
ATOM 727 C C . CYS A 1 89 ? -3.439 18.312 5.504 1 88.25 89 CYS A C 1
ATOM 729 O O . CYS A 1 89 ? -4.246 17.797 4.73 1 88.25 89 CYS A O 1
ATOM 731 N N . TYR A 1 90 ? -2.184 18.031 5.547 1 92.81 90 TYR A N 1
ATOM 732 C CA . TYR A 1 90 ? -1.595 17.203 4.5 1 92.81 90 TYR A CA 1
ATOM 733 C C . TYR A 1 90 ? -1.922 15.727 4.719 1 92.81 90 TYR A C 1
ATOM 735 O O . TYR A 1 90 ? -1.762 14.906 3.814 1 92.81 90 TYR A O 1
ATOM 743 N N . GLN A 1 91 ? -2.453 15.352 5.809 1 93 91 GLN A N 1
ATOM 744 C CA . GLN A 1 91 ? -2.541 13.953 6.215 1 93 91 GLN A CA 1
ATOM 745 C C . GLN A 1 91 ? -3.5 13.18 5.316 1 93 91 GLN A C 1
ATOM 747 O O . GLN A 1 91 ? -3.248 12.023 4.984 1 93 91 GLN A O 1
ATOM 752 N N . ARG A 1 92 ? -4.574 13.797 4.918 1 95.5 92 ARG A N 1
ATOM 753 C CA . ARG A 1 92 ? -5.496 13.117 4.02 1 95.5 92 ARG A CA 1
ATOM 754 C C . ARG A 1 92 ? -4.863 12.891 2.648 1 95.5 92 ARG A C 1
ATOM 756 O O . ARG A 1 92 ? -5.051 11.844 2.033 1 95.5 92 ARG A O 1
ATOM 763 N N . LEU A 1 93 ? -4.133 13.914 2.227 1 97.31 93 LEU A N 1
ATOM 764 C CA . LEU A 1 93 ? -3.434 13.781 0.954 1 97.31 93 LEU A CA 1
ATOM 765 C C . LEU A 1 93 ? -2.344 12.711 1.044 1 97.31 93 LEU A C 1
ATOM 767 O O . LEU A 1 93 ? -2.119 11.969 0.089 1 97.31 93 LEU A O 1
ATOM 771 N N . GLU A 1 94 ? -1.662 12.711 2.191 1 96.5 94 GLU A N 1
ATOM 772 C CA . GLU A 1 94 ? -0.651 11.695 2.451 1 96.5 94 GLU A CA 1
ATOM 773 C C . GLU A 1 94 ? -1.246 10.289 2.355 1 96.5 94 GLU A C 1
ATOM 775 O O . GLU A 1 94 ? -0.651 9.398 1.749 1 96.5 94 GLU A O 1
ATOM 780 N N . PHE A 1 95 ? -2.406 10.164 2.943 1 97.38 95 PHE A N 1
ATOM 781 C CA . PHE A 1 95 ? -3.133 8.898 2.943 1 97.38 95 PHE A CA 1
ATOM 782 C C . PHE A 1 95 ? -3.375 8.414 1.519 1 97.38 95 PHE A C 1
ATOM 784 O O . PHE A 1 95 ? -3.105 7.254 1.198 1 97.38 95 PHE A O 1
ATOM 791 N N . LEU A 1 96 ? -3.814 9.258 0.695 1 97.81 96 LEU A N 1
ATOM 792 C CA . LEU A 1 96 ? -4.102 8.945 -0.7 1 97.81 96 LEU A CA 1
ATOM 793 C C . LEU A 1 96 ? -2.811 8.742 -1.487 1 97.81 96 LEU A C 1
ATOM 795 O O . LEU A 1 96 ? -2.689 7.785 -2.256 1 97.81 96 LEU A O 1
ATOM 799 N N . GLY A 1 97 ? -1.852 9.609 -1.303 1 98.56 97 GLY A N 1
ATOM 800 C CA . GLY A 1 97 ? -0.586 9.57 -2.02 1 98.56 97 GLY A CA 1
ATOM 801 C C . GLY A 1 97 ? 0.206 8.305 -1.771 1 98.56 97 GLY A C 1
ATOM 802 O O . GLY A 1 97 ? 0.862 7.789 -2.678 1 98.56 97 GLY A O 1
ATOM 803 N N . ASP A 1 98 ? 0.116 7.836 -0.574 1 97.19 98 ASP A N 1
ATOM 804 C CA . ASP A 1 98 ? 0.78 6.59 -0.204 1 97.19 98 ASP A CA 1
ATOM 805 C C . ASP A 1 98 ? 0.328 5.441 -1.1 1 97.19 98 ASP A C 1
ATOM 807 O O . ASP A 1 98 ? 1.156 4.727 -1.668 1 97.19 98 ASP A O 1
ATOM 811 N N . ALA A 1 99 ? -0.948 5.289 -1.238 1 97.81 99 ALA A N 1
ATOM 812 C CA . ALA A 1 99 ? -1.519 4.215 -2.047 1 97.81 99 ALA A CA 1
ATOM 813 C C . ALA A 1 99 ? -1.212 4.418 -3.527 1 97.81 99 ALA A C 1
ATOM 815 O O . ALA A 1 99 ? -0.926 3.457 -4.246 1 97.81 99 ALA A O 1
ATOM 816 N N . VAL A 1 100 ? -1.222 5.648 -3.949 1 98.19 100 VAL A N 1
ATOM 817 C CA . VAL A 1 100 ? -0.991 5.973 -5.352 1 98.19 100 VAL A CA 1
ATOM 818 C C . VAL A 1 100 ? 0.452 5.641 -5.73 1 98.19 100 VAL A C 1
ATOM 820 O O . VAL A 1 100 ? 0.7 4.977 -6.738 1 98.19 100 VAL A O 1
ATOM 823 N N . LEU A 1 101 ? 1.37 6.082 -4.941 1 98.25 101 LEU A N 1
ATOM 824 C CA . LEU A 1 101 ? 2.779 5.848 -5.234 1 98.25 101 LEU A CA 1
ATOM 825 C C . LEU A 1 101 ? 3.109 4.359 -5.16 1 98.25 101 LEU A C 1
ATOM 827 O O . LEU A 1 101 ? 3.846 3.842 -6.004 1 98.25 101 LEU A O 1
ATOM 831 N N . ASP A 1 102 ? 2.586 3.719 -4.152 1 97.62 102 ASP A N 1
ATOM 832 C CA . ASP A 1 102 ? 2.807 2.283 -4.016 1 97.62 102 ASP A CA 1
ATOM 833 C C . ASP A 1 102 ? 2.332 1.531 -5.258 1 97.62 102 ASP A C 1
ATOM 835 O O . ASP A 1 102 ? 3.045 0.674 -5.781 1 97.62 102 ASP A O 1
ATOM 839 N N . TYR A 1 103 ? 1.194 1.859 -5.68 1 98 103 TYR A N 1
ATOM 840 C CA . TYR A 1 103 ? 0.62 1.207 -6.848 1 98 103 TYR A CA 1
ATOM 841 C C . TYR A 1 103 ? 1.464 1.472 -8.094 1 98 103 TYR A C 1
ATOM 843 O O . TYR A 1 103 ? 1.794 0.545 -8.836 1 98 103 TYR A O 1
ATOM 851 N N . MET A 1 104 ? 1.86 2.689 -8.297 1 97.25 104 MET A N 1
ATOM 852 C CA . MET A 1 104 ? 2.576 3.07 -9.508 1 97.25 104 MET A CA 1
ATOM 853 C C . MET A 1 104 ? 3.955 2.422 -9.555 1 97.25 104 MET A C 1
ATOM 855 O O . MET A 1 104 ? 4.367 1.905 -10.594 1 97.25 104 MET A O 1
ATOM 859 N N . ILE A 1 105 ? 4.613 2.467 -8.477 1 97.44 105 ILE A N 1
ATOM 860 C CA . ILE A 1 105 ? 5.949 1.885 -8.414 1 97.44 105 ILE A CA 1
ATOM 861 C C . ILE A 1 105 ? 5.859 0.371 -8.586 1 97.44 105 ILE A C 1
ATOM 863 O O . ILE A 1 105 ? 6.656 -0.224 -9.312 1 97.44 105 ILE A O 1
ATOM 867 N N . THR A 1 106 ? 4.898 -0.271 -7.918 1 97.5 106 THR A N 1
ATOM 868 C CA . THR A 1 106 ? 4.68 -1.708 -8.039 1 97.5 106 THR A CA 1
ATOM 869 C C . THR A 1 106 ? 4.426 -2.096 -9.492 1 97.5 106 THR A C 1
ATOM 871 O O . THR A 1 106 ? 5.004 -3.062 -9.992 1 97.5 106 THR A O 1
ATOM 874 N N . ARG A 1 107 ? 3.572 -1.357 -10.094 1 95.94 107 ARG A N 1
ATOM 875 C CA . ARG A 1 107 ? 3.258 -1.63 -11.492 1 95.94 107 ARG A CA 1
ATOM 876 C C . ARG A 1 107 ? 4.5 -1.504 -12.367 1 95.94 107 ARG A C 1
ATOM 878 O O . ARG A 1 107 ? 4.738 -2.344 -13.234 1 95.94 107 ARG A O 1
ATOM 885 N N . TYR A 1 108 ? 5.27 -0.496 -12.148 1 95.44 108 TYR A N 1
ATOM 886 C CA . TYR A 1 108 ? 6.488 -0.273 -12.914 1 95.44 108 TYR A CA 1
ATOM 887 C C . TYR A 1 108 ? 7.449 -1.446 -12.766 1 95.44 108 TYR A C 1
ATOM 889 O O . TYR A 1 108 ? 7.996 -1.94 -13.75 1 95.44 108 TYR A O 1
ATOM 897 N N . LEU A 1 109 ? 7.633 -1.855 -11.547 1 96.06 109 LEU A N 1
ATOM 898 C CA . LEU A 1 109 ? 8.547 -2.961 -11.266 1 96.06 109 LEU A CA 1
ATOM 899 C C . LEU A 1 109 ? 8.031 -4.258 -11.883 1 96.06 109 LEU A C 1
ATOM 901 O O . LEU A 1 109 ? 8.805 -5.031 -12.453 1 96.06 109 LEU A O 1
ATOM 905 N N . PHE A 1 110 ? 6.758 -4.48 -11.758 1 96.19 110 PHE A N 1
ATOM 906 C CA . PHE A 1 110 ? 6.141 -5.703 -12.258 1 96.19 110 PHE A CA 1
ATOM 907 C C . PHE A 1 110 ? 6.297 -5.816 -13.773 1 96.19 110 PHE A C 1
ATOM 909 O O . PHE A 1 110 ? 6.492 -6.91 -14.297 1 96.19 110 PHE A O 1
ATOM 916 N N . GLU A 1 111 ? 6.266 -4.719 -14.391 1 92.5 111 GLU A N 1
ATOM 917 C CA . GLU A 1 111 ? 6.227 -4.699 -15.852 1 92.5 111 GLU A CA 1
ATOM 918 C C . GLU A 1 111 ? 7.633 -4.641 -16.438 1 92.5 111 GLU A C 1
ATOM 920 O O . GLU A 1 111 ? 7.801 -4.68 -17.656 1 92.5 111 GLU A O 1
ATOM 925 N N . ASP A 1 112 ? 8.531 -4.578 -15.617 1 91.44 112 ASP A N 1
ATOM 926 C CA . ASP A 1 112 ? 9.906 -4.527 -16.094 1 91.44 112 ASP A CA 1
ATOM 927 C C . ASP A 1 112 ? 10.211 -5.711 -17.016 1 91.44 112 ASP A C 1
ATOM 929 O O . ASP A 1 112 ? 9.797 -6.84 -16.734 1 91.44 112 ASP A O 1
ATOM 933 N N . GLU A 1 113 ? 10.977 -5.504 -18.047 1 87.56 113 GLU A N 1
ATOM 934 C CA . GLU A 1 113 ? 11.266 -6.508 -19.078 1 87.56 113 GLU A CA 1
ATOM 935 C C . GLU A 1 113 ? 12.086 -7.664 -18.5 1 87.56 113 GLU A C 1
ATOM 937 O O . GLU A 1 113 ? 12.062 -8.773 -19.031 1 87.56 113 GLU A O 1
ATOM 942 N N . ARG A 1 114 ? 12.828 -7.516 -17.516 1 89.12 114 ARG A N 1
ATOM 943 C CA . ARG A 1 114 ? 13.648 -8.547 -16.906 1 89.12 114 ARG A CA 1
ATOM 944 C C . ARG A 1 114 ? 12.789 -9.562 -16.172 1 89.12 114 ARG A C 1
ATOM 946 O O . ARG A 1 114 ? 13.281 -10.609 -15.742 1 89.12 114 ARG A O 1
ATOM 953 N N . GLN A 1 115 ? 11.508 -9.188 -15.914 1 88.19 115 GLN A N 1
ATOM 954 C CA . GLN A 1 115 ? 10.57 -10.117 -15.297 1 88.19 115 GLN A CA 1
ATOM 955 C C . GLN A 1 115 ? 11.109 -10.641 -13.969 1 88.19 115 GLN A C 1
ATOM 957 O O . GLN A 1 115 ? 11.273 -11.852 -13.797 1 88.19 115 GLN A O 1
ATOM 962 N N . TYR A 1 116 ? 11.242 -9.734 -13.055 1 91.44 116 TYR A N 1
ATOM 963 C CA . TYR A 1 116 ? 11.828 -10.039 -11.758 1 91.44 116 TYR A CA 1
ATOM 964 C C . TYR A 1 116 ? 11.047 -11.141 -11.055 1 91.44 116 TYR A C 1
ATOM 966 O O . TYR A 1 116 ? 9.82 -11.211 -11.156 1 91.44 116 TYR A O 1
ATOM 974 N N . SER A 1 117 ? 11.781 -11.984 -10.297 1 90.31 117 SER A N 1
ATOM 975 C CA . SER A 1 117 ? 11.156 -12.984 -9.438 1 90.31 117 SER A CA 1
ATOM 976 C C . SER A 1 117 ? 10.367 -12.336 -8.305 1 90.31 117 SER A C 1
ATOM 978 O O . SER A 1 117 ? 10.586 -11.164 -7.988 1 90.31 117 SER A O 1
ATOM 980 N N . PRO A 1 118 ? 9.477 -13.078 -7.688 1 91.5 118 PRO A N 1
ATOM 981 C CA . PRO A 1 118 ? 8.703 -12.531 -6.574 1 91.5 118 PRO A CA 1
ATOM 982 C C . PRO A 1 118 ? 9.594 -11.938 -5.477 1 91.5 118 PRO A C 1
ATOM 984 O O . PRO A 1 118 ? 9.305 -10.852 -4.965 1 91.5 118 PRO A O 1
ATOM 987 N N . GLY A 1 119 ? 10.648 -12.609 -5.148 1 88.69 119 GLY A N 1
ATOM 988 C CA . GLY A 1 119 ? 11.555 -12.117 -4.129 1 88.69 119 GLY A CA 1
ATOM 989 C C . GLY A 1 119 ? 12.211 -10.797 -4.496 1 88.69 119 GLY A C 1
ATOM 990 O O . GLY A 1 119 ? 12.273 -9.875 -3.678 1 88.69 119 GLY A O 1
ATOM 991 N N . VAL A 1 120 ? 12.672 -10.695 -5.738 1 91.12 120 VAL A N 1
ATOM 992 C CA . VAL A 1 120 ? 13.336 -9.484 -6.211 1 91.12 120 VAL A CA 1
ATOM 993 C C . VAL A 1 120 ? 12.328 -8.336 -6.277 1 91.12 120 VAL A C 1
ATOM 995 O O . VAL A 1 120 ? 12.641 -7.203 -5.91 1 91.12 120 VAL A O 1
ATOM 998 N N . LEU A 1 121 ? 11.109 -8.633 -6.742 1 95.25 121 LEU A N 1
ATOM 999 C CA . LEU A 1 121 ? 10.047 -7.629 -6.781 1 95.25 121 LEU A CA 1
ATOM 1000 C C . LEU A 1 121 ? 9.805 -7.043 -5.395 1 95.25 121 LEU A C 1
ATOM 1002 O O . LEU A 1 121 ? 9.719 -5.82 -5.238 1 95.25 121 LEU A O 1
ATOM 1006 N N . THR A 1 122 ? 9.75 -7.902 -4.418 1 93.06 122 THR A N 1
ATOM 1007 C CA . THR A 1 122 ? 9.492 -7.488 -3.045 1 93.06 122 THR A CA 1
ATOM 1008 C C . THR A 1 122 ? 10.648 -6.648 -2.508 1 93.06 122 THR A C 1
ATOM 1010 O O . THR A 1 122 ? 10.43 -5.613 -1.87 1 93.06 122 THR A O 1
ATOM 1013 N N . ASP A 1 123 ? 11.844 -7.066 -2.777 1 89.06 123 ASP A N 1
ATOM 1014 C CA . ASP A 1 123 ? 13.023 -6.328 -2.342 1 89.06 123 ASP A CA 1
ATOM 1015 C C . ASP A 1 123 ? 13.062 -4.938 -2.975 1 89.06 123 ASP A C 1
ATOM 1017 O O . ASP A 1 123 ? 13.344 -3.949 -2.295 1 89.06 123 ASP A O 1
ATOM 1021 N N . LEU A 1 124 ? 12.797 -4.891 -4.227 1 94 124 LEU A N 1
ATOM 1022 C CA . LEU A 1 124 ? 12.82 -3.631 -4.961 1 94 124 LEU A CA 1
ATOM 1023 C C . LEU A 1 124 ? 11.758 -2.674 -4.43 1 94 124 LEU A C 1
ATOM 1025 O O . LEU A 1 124 ? 12.031 -1.496 -4.199 1 94 124 LEU A O 1
ATOM 1029 N N . ARG A 1 125 ? 10.586 -3.164 -4.25 1 95.75 125 ARG A N 1
ATOM 1030 C CA . ARG A 1 125 ? 9.516 -2.311 -3.738 1 95.75 125 ARG A CA 1
ATOM 1031 C C . ARG A 1 125 ? 9.852 -1.776 -2.352 1 95.75 125 ARG A C 1
ATOM 1033 O O . ARG A 1 125 ? 9.656 -0.592 -2.072 1 95.75 125 ARG A O 1
ATOM 1040 N N . SER A 1 126 ? 10.312 -2.65 -1.503 1 89.19 126 SER A N 1
ATOM 1041 C CA . SER A 1 126 ? 10.688 -2.246 -0.151 1 89.19 126 SER A CA 1
ATOM 1042 C C . SER A 1 126 ? 11.75 -1.155 -0.174 1 89.19 126 SER A C 1
ATOM 1044 O O . SER A 1 126 ? 11.75 -0.261 0.675 1 89.19 126 SER A O 1
ATOM 1046 N N . ALA A 1 127 ? 12.609 -1.262 -1.087 1 89.06 127 ALA A N 1
ATOM 1047 C CA . ALA A 1 127 ? 13.711 -0.307 -1.202 1 89.06 127 ALA A CA 1
ATOM 1048 C C . ALA A 1 127 ? 13.219 1.03 -1.75 1 89.06 127 ALA A C 1
ATOM 1050 O O . ALA A 1 127 ? 13.734 2.086 -1.379 1 89.06 127 ALA A O 1
ATOM 1051 N N . LEU A 1 128 ? 12.266 0.971 -2.57 1 94.75 128 LEU A N 1
ATOM 1052 C CA . LEU A 1 128 ? 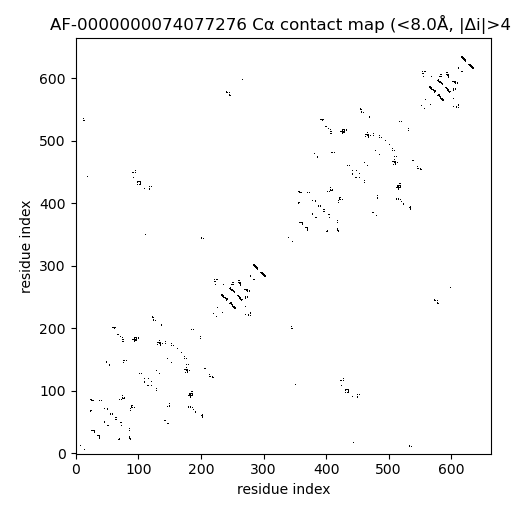11.852 2.168 -3.293 1 94.75 128 LEU A CA 1
ATOM 1053 C C . LEU A 1 128 ? 10.695 2.861 -2.58 1 94.75 128 LEU A C 1
ATOM 1055 O O . LEU A 1 128 ? 10.492 4.066 -2.746 1 94.75 128 LEU A O 1
ATOM 1059 N N . VAL A 1 129 ? 9.867 2.053 -1.886 1 94.88 129 VAL A N 1
ATOM 1060 C CA . VAL A 1 129 ? 8.68 2.59 -1.223 1 94.88 129 VAL A CA 1
ATOM 1061 C C . VAL A 1 129 ? 8.859 2.514 0.292 1 94.88 129 VAL A C 1
ATOM 1063 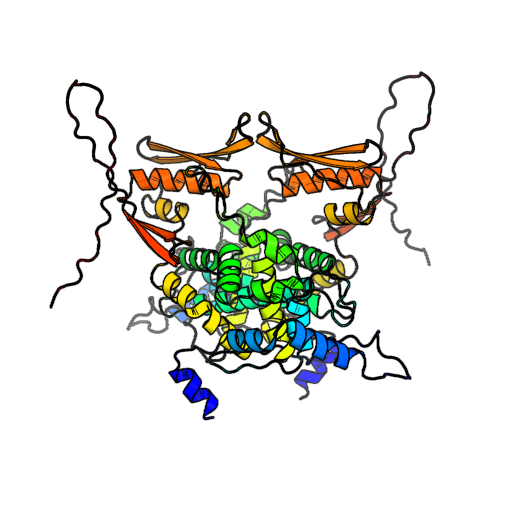O O . VAL A 1 129 ? 8.32 1.613 0.942 1 94.88 129 VAL A O 1
ATOM 1066 N N . ASN A 1 130 ? 9.531 3.443 0.808 1 84.56 130 ASN A N 1
ATOM 1067 C CA . ASN A 1 130 ? 9.703 3.539 2.254 1 84.56 130 ASN A CA 1
ATOM 1068 C C . ASN A 1 130 ? 9.953 4.977 2.695 1 84.56 130 ASN A C 1
ATOM 1070 O O . ASN A 1 130 ? 10.219 5.848 1.866 1 84.56 130 ASN A O 1
ATOM 1074 N N . ASN A 1 131 ? 9.867 5.176 3.914 1 83.19 131 ASN A N 1
ATOM 1075 C CA . ASN A 1 131 ? 9.945 6.52 4.473 1 83.19 131 ASN A CA 1
ATOM 1076 C C . ASN A 1 131 ? 11.312 7.152 4.238 1 83.19 131 ASN A C 1
ATOM 1078 O O . ASN A 1 131 ? 11.406 8.352 3.984 1 83.19 131 ASN A O 1
ATOM 1082 N N . THR A 1 132 ? 12.281 6.383 4.281 1 80.81 132 THR A N 1
ATOM 1083 C CA . THR A 1 132 ? 13.641 6.895 4.148 1 80.81 132 THR A CA 1
ATOM 1084 C C . THR A 1 132 ? 13.867 7.461 2.748 1 80.81 132 THR A C 1
ATOM 1086 O O . THR A 1 132 ? 14.375 8.578 2.6 1 80.81 132 THR A O 1
ATOM 1089 N N . ILE A 1 133 ? 13.477 6.727 1.747 1 89.31 133 ILE A N 1
ATOM 1090 C CA . ILE A 1 133 ? 13.672 7.152 0.365 1 89.31 133 ILE A CA 1
ATOM 1091 C C . ILE A 1 133 ? 12.797 8.367 0.07 1 89.31 133 ILE A C 1
ATOM 1093 O O . ILE A 1 133 ? 13.266 9.344 -0.519 1 89.31 133 ILE A O 1
ATOM 1097 N N . PHE A 1 134 ? 11.602 8.352 0.508 1 93.12 134 PHE A N 1
ATOM 1098 C CA . PHE A 1 134 ? 10.688 9.461 0.257 1 93.12 134 PHE A CA 1
ATOM 1099 C C . PHE A 1 134 ? 11.156 10.719 0.974 1 93.12 134 PHE A C 1
ATOM 1101 O O . PHE A 1 134 ? 11.078 11.82 0.426 1 93.12 134 PHE A O 1
ATOM 1108 N N . ALA A 1 135 ? 11.633 10.547 2.176 1 87.69 135 ALA A N 1
ATOM 1109 C CA . ALA A 1 135 ? 12.18 11.688 2.908 1 87.69 135 ALA A CA 1
ATOM 1110 C C . ALA A 1 135 ? 13.406 12.25 2.207 1 87.69 135 ALA A C 1
ATOM 1112 O O . ALA A 1 135 ? 13.562 13.469 2.092 1 87.69 135 ALA A O 1
ATOM 1113 N N . SER A 1 136 ? 14.234 11.367 1.741 1 86.81 136 SER A N 1
ATOM 1114 C CA . SER A 1 136 ? 15.445 11.789 1.046 1 86.81 136 SER A CA 1
ATOM 1115 C C . SER A 1 136 ? 15.109 12.562 -0.227 1 86.81 136 SER A C 1
ATOM 1117 O O . SER A 1 136 ? 15.758 13.555 -0.545 1 86.81 136 SER A O 1
ATOM 1119 N N . LEU A 1 137 ? 14.156 12.133 -0.932 1 92.06 137 LEU A N 1
ATOM 1120 C CA . LEU A 1 137 ? 13.719 12.805 -2.15 1 92.06 137 LEU A CA 1
ATOM 1121 C C . LEU A 1 137 ? 13.102 14.164 -1.83 1 92.06 137 LEU A C 1
ATOM 1123 O O . LEU A 1 137 ? 13.336 15.141 -2.543 1 92.06 137 LEU A O 1
ATOM 1127 N N . ALA A 1 138 ? 12.328 14.18 -0.765 1 90.56 138 ALA A N 1
ATOM 1128 C CA . ALA A 1 138 ? 11.75 15.453 -0.329 1 90.56 138 ALA A CA 1
ATOM 1129 C C . ALA A 1 138 ? 12.836 16.484 -0.036 1 90.56 138 ALA A C 1
ATOM 1131 O O . ALA A 1 138 ? 12.719 17.641 -0.411 1 90.56 138 ALA A O 1
ATOM 1132 N N . VAL A 1 139 ? 13.812 16.047 0.605 1 84.62 139 VAL A N 1
ATOM 1133 C CA . VAL A 1 139 ? 14.93 16.922 0.945 1 84.62 139 VAL A CA 1
ATOM 1134 C C . VAL A 1 139 ? 15.68 17.312 -0.324 1 84.62 139 VAL A C 1
ATOM 1136 O O . VAL A 1 139 ? 16.031 18.484 -0.51 1 84.62 139 VAL A O 1
ATOM 1139 N N . LYS A 1 140 ? 15.883 16.359 -1.177 1 86.81 140 LYS A N 1
ATOM 1140 C CA . LYS A 1 140 ? 16.594 16.594 -2.436 1 86.81 140 LYS A CA 1
ATOM 1141 C C . LYS A 1 140 ? 15.93 17.703 -3.24 1 86.81 140 LYS A C 1
ATOM 1143 O O . LYS A 1 140 ? 16.609 18.516 -3.863 1 86.81 140 LYS A O 1
ATOM 1148 N N . TYR A 1 141 ? 14.672 17.766 -3.156 1 90.69 141 TYR A N 1
ATOM 1149 C CA . TYR A 1 141 ? 13.945 18.719 -3.977 1 90.69 141 TYR A CA 1
ATOM 1150 C C . TYR A 1 141 ? 13.477 19.906 -3.141 1 90.69 141 TYR A C 1
ATOM 1152 O O . TYR A 1 141 ? 12.531 20.609 -3.521 1 90.69 141 TYR A O 1
ATOM 1160 N N . ASP A 1 142 ? 13.953 20.031 -1.93 1 85 142 ASP A N 1
ATOM 1161 C CA . ASP A 1 142 ? 13.852 21.203 -1.08 1 85 142 ASP A CA 1
ATOM 1162 C C . ASP A 1 142 ? 12.43 21.391 -0.551 1 85 142 ASP A C 1
ATOM 1164 O O . ASP A 1 142 ? 11.945 22.516 -0.431 1 85 142 ASP A O 1
ATOM 1168 N N . PHE A 1 143 ? 11.797 20.297 -0.278 1 87.62 143 PHE A N 1
ATOM 1169 C CA . PHE A 1 143 ? 10.469 20.406 0.321 1 87.62 143 PHE A CA 1
ATOM 1170 C C . PHE A 1 143 ? 10.547 21.062 1.693 1 87.62 143 PHE A C 1
ATOM 1172 O O . PHE A 1 143 ? 9.602 21.719 2.127 1 87.62 143 PHE A O 1
ATOM 1179 N N . HIS A 1 144 ? 11.641 20.875 2.322 1 78.62 144 HIS A N 1
ATOM 1180 C CA . HIS A 1 144 ? 11.828 21.391 3.676 1 78.62 144 HIS A CA 1
ATOM 1181 C C . HIS A 1 144 ? 11.953 22.906 3.682 1 78.62 144 HIS A C 1
ATOM 1183 O O . HIS A 1 144 ? 11.812 23.547 4.73 1 78.62 144 HIS A O 1
ATOM 1189 N N . LYS A 1 145 ? 12.133 23.453 2.586 1 76.38 145 LYS A N 1
ATOM 1190 C CA . LYS A 1 145 ? 12.328 24.906 2.521 1 76.38 145 LYS A CA 1
ATOM 1191 C C . LYS A 1 145 ? 11 25.641 2.523 1 76.38 145 LYS A C 1
ATOM 1193 O O . LYS A 1 145 ? 10.953 26.859 2.748 1 76.38 145 LYS A O 1
ATOM 1198 N N . VAL A 1 146 ? 9.938 24.906 2.172 1 72.19 146 VAL A N 1
ATOM 1199 C CA . VAL A 1 146 ? 8.617 25.531 2.244 1 72.19 146 VAL A CA 1
ATOM 1200 C C . VAL A 1 146 ? 8.195 25.656 3.705 1 72.19 146 VAL A C 1
ATOM 1202 O O . VAL A 1 146 ? 7.207 26.328 4.012 1 72.19 146 VAL A O 1
ATOM 1205 N N . GLY A 1 147 ? 9 25.25 4.691 1 55.81 147 GLY A N 1
ATOM 1206 C CA . GLY A 1 147 ? 8.875 24.812 6.074 1 55.81 147 GLY A CA 1
ATOM 1207 C C . GLY A 1 147 ? 8.305 25.875 6.988 1 55.81 147 GLY A C 1
ATOM 1208 O O . GLY A 1 147 ? 8.031 25.609 8.164 1 55.81 147 GLY A O 1
ATOM 1209 N N . ARG A 1 148 ? 8.391 27.109 6.77 1 52.47 148 ARG A N 1
ATOM 1210 C CA . ARG A 1 148 ? 7.785 27.812 7.891 1 52.47 148 ARG A CA 1
ATOM 1211 C C . ARG A 1 148 ? 6.344 27.375 8.109 1 52.47 148 ARG A C 1
ATOM 1213 O O . ARG A 1 148 ? 5.734 27.703 9.125 1 52.47 148 ARG A O 1
ATOM 1220 N N . LEU A 1 149 ? 5.812 26.922 7.188 1 51.91 149 LEU A N 1
ATOM 1221 C CA . LEU A 1 149 ? 4.469 26.406 7.414 1 51.91 149 LEU A CA 1
ATOM 1222 C C . LEU A 1 149 ? 4.508 25.172 8.32 1 51.91 149 LEU A C 1
ATOM 1224 O O . LEU A 1 149 ? 3.529 24.875 9 1 51.91 149 LEU A O 1
ATOM 1228 N N . ALA A 1 150 ? 5.703 24.516 8.281 1 51.09 150 ALA A N 1
ATOM 1229 C CA . ALA A 1 150 ? 5.797 23.344 9.148 1 51.09 150 ALA A CA 1
ATOM 1230 C C . ALA A 1 150 ? 7.02 23.438 10.062 1 51.09 150 ALA A C 1
ATOM 1232 O O . ALA A 1 150 ? 8.07 22.859 9.758 1 51.09 150 ALA A O 1
ATOM 1233 N N . PRO A 1 151 ? 7.016 24.375 10.938 1 50.22 151 PRO A N 1
ATOM 1234 C CA . PRO A 1 151 ? 8.219 24.547 11.766 1 50.22 151 PRO A CA 1
ATOM 1235 C C . PRO A 1 151 ? 8.852 23.203 12.164 1 50.22 151 PRO A C 1
ATOM 1237 O O . PRO A 1 151 ? 10.078 23.109 12.273 1 50.22 151 PRO A O 1
ATOM 1240 N N . TRP A 1 152 ? 8.07 22.312 12.445 1 48.81 152 TRP A N 1
ATOM 1241 C CA . TRP A 1 152 ? 8.562 21.031 12.938 1 48.81 152 TRP A CA 1
ATOM 1242 C C . TRP A 1 152 ? 9.344 20.297 11.859 1 48.81 152 TRP A C 1
ATOM 1244 O O . TRP A 1 152 ? 10.164 19.422 12.164 1 48.81 152 TRP A O 1
ATOM 1254 N N . LEU A 1 153 ? 8.969 20.641 10.609 1 52.81 153 LEU A N 1
ATOM 1255 C CA . LEU A 1 153 ? 9.734 20.016 9.539 1 52.81 153 LEU A CA 1
ATOM 1256 C C . LEU A 1 153 ? 11.188 20.484 9.555 1 52.81 153 LEU A C 1
ATOM 1258 O O . LEU A 1 153 ? 12.094 19.734 9.195 1 52.81 153 LEU A O 1
ATOM 1262 N N . MET A 1 154 ? 11.352 21.703 10.039 1 46.88 154 MET A N 1
ATOM 1263 C CA . MET A 1 154 ? 12.656 22.344 10.055 1 46.88 154 MET A CA 1
ATOM 1264 C C . MET A 1 154 ? 13.555 21.734 11.133 1 46.88 154 MET A C 1
ATOM 1266 O O . MET A 1 154 ? 14.758 21.578 10.93 1 46.88 154 MET A O 1
ATOM 1270 N N . TYR A 1 155 ? 12.984 21.578 12.258 1 44.72 155 TYR A N 1
ATOM 1271 C CA . TYR A 1 155 ? 13.812 21.078 13.352 1 44.72 155 TYR A CA 1
ATOM 1272 C C . TYR A 1 155 ? 14.305 19.672 13.07 1 44.72 155 TYR A C 1
ATOM 1274 O O . TYR A 1 155 ? 15.359 19.266 13.562 1 44.72 155 TYR A O 1
ATOM 1282 N N . MET A 1 156 ? 13.641 18.953 12.273 1 44.16 156 MET A N 1
ATOM 1283 C CA . MET A 1 156 ? 13.922 17.516 12.133 1 44.16 156 MET A CA 1
ATOM 1284 C C . MET A 1 156 ? 15.133 17.281 11.234 1 44.16 156 MET A C 1
ATOM 1286 O O . MET A 1 156 ? 15.75 16.219 11.289 1 44.16 156 MET A O 1
ATOM 1290 N N . VAL A 1 157 ? 15.406 18.203 10.344 1 41.19 157 VAL A N 1
ATOM 1291 C CA . VAL A 1 157 ? 16.547 17.922 9.484 1 41.19 157 VAL A CA 1
ATOM 1292 C C . VAL A 1 157 ? 17.844 18.031 10.281 1 41.19 157 VAL A C 1
ATOM 1294 O O . VAL A 1 157 ? 18.891 17.516 9.867 1 41.19 157 VAL A O 1
ATOM 1297 N N . THR A 1 158 ? 17.859 18.766 11.43 1 34.72 158 THR A N 1
ATOM 1298 C CA . THR A 1 158 ? 19.188 19 12.008 1 34.72 158 THR A CA 1
ATOM 1299 C C . THR A 1 158 ? 19.781 17.688 12.523 1 34.72 158 THR A C 1
ATOM 1301 O O . THR A 1 158 ? 20.984 17.625 12.797 1 34.72 158 THR A O 1
ATOM 1304 N N . THR A 1 159 ? 19.078 16.844 13.219 1 32.47 159 THR A N 1
ATOM 1305 C CA . THR A 1 159 ? 19.859 15.945 14.047 1 32.47 159 THR A CA 1
ATOM 1306 C C . THR A 1 159 ? 20.594 14.906 13.188 1 32.47 159 THR A C 1
ATOM 1308 O O . THR A 1 159 ? 20.047 13.844 12.898 1 32.47 159 THR A O 1
ATOM 1311 N N . GLU A 1 160 ? 20.984 15.125 12.023 1 32.69 160 GLU A N 1
ATOM 1312 C CA . GLU A 1 160 ? 21.969 14.25 11.391 1 32.69 160 GLU A CA 1
ATOM 1313 C C . GLU A 1 160 ? 23.109 13.914 12.352 1 32.69 160 GLU A C 1
ATOM 1315 O O . GLU A 1 160 ? 23.922 13.023 12.078 1 32.69 160 GLU A O 1
ATOM 1320 N N . GLU A 1 161 ? 23.578 14.898 13.141 1 30.05 161 GLU A N 1
ATOM 1321 C CA . GLU A 1 161 ? 24.922 14.68 13.68 1 30.05 161 GLU A CA 1
ATOM 1322 C C . GLU A 1 161 ? 24.984 13.383 14.484 1 30.05 161 GLU A C 1
ATOM 1324 O O . GLU A 1 161 ? 25.969 12.633 14.398 1 30.05 161 GLU A O 1
ATOM 1329 N N . GLU A 1 162 ? 24.531 13.391 15.734 1 28.94 162 GLU A N 1
ATOM 1330 C CA . GLU A 1 162 ? 25.125 12.477 16.703 1 28.94 162 GLU A CA 1
ATOM 1331 C C . GLU A 1 162 ? 24.656 11.039 16.469 1 28.94 162 GLU A C 1
ATOM 1333 O O . GLU A 1 162 ? 23.672 10.594 17.062 1 28.94 162 GLU A O 1
ATOM 1338 N N . ILE A 1 163 ? 24.516 10.562 15.18 1 30.56 163 ILE A N 1
ATOM 1339 C CA . ILE A 1 163 ? 24.438 9.117 14.953 1 30.56 163 ILE A CA 1
ATOM 1340 C C . ILE A 1 163 ? 25.609 8.43 15.664 1 30.56 163 ILE A C 1
ATOM 1342 O O . ILE A 1 163 ? 26.766 8.672 15.336 1 30.56 163 ILE A O 1
ATOM 1346 N N . ASP A 1 164 ? 25.453 8.211 16.875 1 28.92 164 ASP A N 1
ATOM 1347 C CA . ASP A 1 164 ? 26.469 7.328 17.406 1 28.92 164 ASP A CA 1
ATOM 1348 C C . ASP A 1 164 ? 26.781 6.184 16.453 1 28.92 164 ASP A C 1
ATOM 1350 O O . ASP A 1 164 ? 25.891 5.727 15.727 1 28.92 164 ASP A O 1
ATOM 1354 N N . GLU A 1 165 ? 27.984 5.879 15.992 1 30.77 165 GLU A N 1
ATOM 1355 C CA . GLU A 1 165 ? 28.719 4.961 15.125 1 30.77 165 GLU A CA 1
ATOM 1356 C C . GLU A 1 165 ? 27.984 3.627 14.992 1 30.77 165 GLU A C 1
ATOM 1358 O O . GLU A 1 165 ? 27.969 3.025 13.914 1 30.77 165 GLU A O 1
ATOM 1363 N N . GLY A 1 166 ? 27.922 2.754 16.031 1 30.92 166 GLY A N 1
ATOM 1364 C CA . GLY A 1 166 ? 27.672 1.319 16 1 30.92 166 GLY A CA 1
ATOM 1365 C C . GLY A 1 166 ? 26.281 0.959 15.539 1 30.92 166 GLY A C 1
ATOM 1366 O O . GLY A 1 166 ? 25.984 -0.209 15.273 1 30.92 166 GLY A O 1
ATOM 1367 N N . GLN A 1 167 ? 25.219 1.393 16.281 1 29.52 167 GLN A N 1
ATOM 1368 C CA . GLN A 1 167 ? 23.891 0.849 16.062 1 29.52 167 GLN A CA 1
ATOM 1369 C C . GLN A 1 167 ? 23.281 1.374 14.766 1 29.52 167 GLN A C 1
ATOM 1371 O O . GLN A 1 167 ? 23.281 2.582 14.516 1 29.52 167 GLN A O 1
ATOM 1376 N N . GLU A 1 168 ? 23.562 0.758 13.609 1 31.44 168 GLU A N 1
ATOM 1377 C CA . GLU A 1 168 ? 22.844 1.013 12.359 1 31.44 168 GLU A CA 1
ATOM 1378 C C . GLU A 1 168 ? 21.5 1.68 12.625 1 31.44 168 GLU A C 1
ATOM 1380 O O . GLU A 1 168 ? 20.5 0.999 12.883 1 31.44 168 GLU A O 1
ATOM 1385 N N . GLU A 1 169 ? 21.438 2.498 13.578 1 30.42 169 GLU A N 1
ATOM 1386 C CA . GLU A 1 169 ? 20.219 3.217 13.945 1 30.42 169 GLU A CA 1
ATOM 1387 C C . GLU A 1 169 ? 19.562 3.848 12.727 1 30.42 169 GLU A C 1
ATOM 1389 O O . GLU A 1 169 ? 20.25 4.34 11.828 1 30.42 169 GLU A O 1
ATOM 1394 N N . ASP A 1 170 ? 18.391 3.451 12.289 1 34.81 170 ASP A N 1
ATOM 1395 C CA . ASP A 1 170 ? 17.391 3.992 11.367 1 34.81 170 ASP A CA 1
ATOM 1396 C C . ASP A 1 170 ? 17.453 5.516 11.32 1 34.81 170 ASP A C 1
ATOM 1398 O O . ASP A 1 170 ? 17.438 6.176 12.367 1 34.81 170 ASP A O 1
ATOM 1402 N N . ILE A 1 171 ? 18.406 6.047 10.586 1 35.53 171 ILE A N 1
ATOM 1403 C CA . ILE A 1 171 ? 18.297 7.48 10.328 1 35.53 171 ILE A CA 1
ATOM 1404 C C . ILE A 1 171 ? 16.859 7.941 10.523 1 35.53 171 ILE A C 1
ATOM 1406 O O . ILE A 1 171 ? 15.945 7.449 9.852 1 35.53 171 ILE A O 1
ATOM 1410 N N . GLU A 1 172 ? 16.516 8.234 11.664 1 39.62 172 GLU A N 1
ATOM 1411 C CA . GLU A 1 172 ? 15.211 8.812 11.953 1 39.62 172 GLU A CA 1
ATOM 1412 C C . GLU A 1 172 ? 14.922 10.008 11.047 1 39.62 172 GLU A C 1
ATOM 1414 O O . GLU A 1 172 ? 15.469 11.094 11.242 1 39.62 172 GLU A O 1
ATOM 1419 N N . VAL A 1 173 ? 15.234 9.969 9.68 1 47.25 173 VAL A N 1
ATOM 1420 C CA . VAL A 1 173 ? 14.625 11.047 8.898 1 47.25 173 VAL A CA 1
ATOM 1421 C C . VAL A 1 173 ? 13.211 11.32 9.414 1 47.25 173 VAL A C 1
ATOM 1423 O O . VAL A 1 173 ? 12.469 10.391 9.734 1 47.25 173 VAL A O 1
ATOM 1426 N N . PRO A 1 174 ? 12.977 12.648 9.68 1 59.38 174 PRO A N 1
ATOM 1427 C CA . PRO A 1 174 ? 11.656 12.953 10.242 1 59.38 174 PRO A CA 1
ATOM 1428 C C . PRO A 1 174 ? 10.516 12.359 9.414 1 59.38 174 PRO A C 1
ATOM 1430 O O . PRO A 1 174 ? 10.477 12.531 8.195 1 59.38 174 PRO A O 1
ATOM 1433 N N . LYS A 1 175 ? 9.883 11.461 9.789 1 72.94 175 LYS A N 1
ATOM 1434 C CA . LYS A 1 175 ? 8.68 10.844 9.234 1 72.94 175 LYS A CA 1
ATOM 1435 C C . LYS A 1 175 ? 7.812 11.875 8.516 1 72.94 175 LYS A C 1
ATOM 1437 O O . LYS A 1 175 ? 7.227 11.578 7.477 1 72.94 175 LYS A O 1
ATOM 1442 N N . ALA A 1 176 ? 8.016 13.141 8.914 1 77.38 176 ALA A N 1
ATOM 1443 C CA . ALA A 1 176 ? 7.156 14.18 8.344 1 77.38 176 ALA A CA 1
ATOM 1444 C C . ALA A 1 176 ? 7.523 14.445 6.883 1 77.38 176 ALA A C 1
ATOM 1446 O O . ALA A 1 176 ? 6.648 14.703 6.055 1 77.38 176 ALA A O 1
ATOM 1447 N N . MET A 1 177 ? 8.812 14.367 6.559 1 84.69 177 MET A N 1
ATOM 1448 C CA . MET A 1 177 ? 9.242 14.656 5.195 1 84.69 177 MET A CA 1
ATOM 1449 C C . MET A 1 177 ? 8.742 13.594 4.227 1 84.69 177 MET A C 1
ATOM 1451 O O . MET A 1 177 ? 8.375 13.898 3.094 1 84.69 177 MET A O 1
ATOM 1455 N N . SER A 1 178 ? 8.82 12.398 4.641 1 90.56 178 SER A N 1
ATOM 1456 C CA . SER A 1 178 ? 8.273 11.328 3.805 1 90.56 178 SER A CA 1
ATOM 1457 C C . SER A 1 178 ? 6.773 11.492 3.604 1 90.56 178 SER A C 1
ATOM 1459 O O . SER A 1 178 ? 6.262 11.273 2.504 1 90.56 178 SER A O 1
ATOM 1461 N N . ASP A 1 179 ? 6.137 11.938 4.66 1 91.5 179 ASP A N 1
ATOM 1462 C CA . ASP A 1 179 ? 4.695 12.172 4.594 1 91.5 179 ASP A CA 1
ATOM 1463 C C . ASP A 1 179 ? 4.359 13.266 3.582 1 91.5 179 ASP A C 1
ATOM 1465 O O . ASP A 1 179 ? 3.381 13.156 2.842 1 91.5 179 ASP A O 1
ATOM 1469 N N . ILE A 1 180 ? 5.152 14.227 3.582 1 92.12 180 ILE A N 1
ATOM 1470 C CA . ILE A 1 180 ? 4.914 15.352 2.684 1 92.12 180 ILE A CA 1
ATOM 1471 C C . ILE A 1 180 ? 5.121 14.906 1.237 1 92.12 180 ILE A C 1
ATOM 1473 O O . ILE A 1 180 ? 4.379 15.32 0.342 1 92.12 180 ILE A O 1
ATOM 1477 N N . PHE A 1 181 ? 6.133 14.117 1.001 1 95.31 181 PHE A N 1
ATOM 1478 C CA . PHE A 1 181 ? 6.375 13.594 -0.34 1 95.31 181 PHE A CA 1
ATOM 1479 C C . PHE A 1 181 ? 5.156 12.836 -0.856 1 95.31 181 PHE A C 1
ATOM 1481 O O . PHE A 1 181 ? 4.727 13.047 -1.994 1 95.31 181 PHE A O 1
ATOM 1488 N N . GLU A 1 182 ? 4.645 12 -0.011 1 97.75 182 GLU A N 1
ATOM 1489 C CA . GLU A 1 182 ? 3.432 11.258 -0.342 1 97.75 182 GLU A CA 1
ATOM 1490 C C . GLU A 1 182 ? 2.24 12.195 -0.525 1 97.75 182 GLU A C 1
ATOM 1492 O O . GLU A 1 182 ? 1.421 11.992 -1.424 1 97.75 182 GLU A O 1
ATOM 1497 N N . SER A 1 183 ? 2.184 13.164 0.343 1 96.81 183 SER A N 1
ATOM 1498 C CA . SER A 1 183 ? 1.096 14.133 0.285 1 96.81 183 SER A CA 1
ATOM 1499 C C . SER A 1 183 ? 1.1 14.891 -1.038 1 96.81 183 SER A C 1
ATOM 1501 O O . SER A 1 183 ? 0.04 15.172 -1.603 1 96.81 183 SER A O 1
ATOM 1503 N N . VAL A 1 184 ? 2.25 15.242 -1.539 1 97.44 184 VAL A N 1
ATOM 1504 C CA . VAL A 1 184 ? 2.363 15.938 -2.82 1 97.44 184 VAL A CA 1
ATOM 1505 C C . VAL A 1 184 ? 1.851 15.031 -3.939 1 97.44 184 VAL A C 1
ATOM 1507 O O . VAL A 1 184 ? 1.19 15.5 -4.871 1 97.44 184 VAL A O 1
ATOM 1510 N N . ALA A 1 185 ? 2.143 13.781 -3.844 1 98.38 185 ALA A N 1
ATOM 1511 C CA . ALA A 1 185 ? 1.615 12.844 -4.828 1 98.38 185 ALA A CA 1
ATOM 1512 C C . ALA A 1 185 ? 0.089 12.836 -4.816 1 98.38 185 ALA A C 1
ATOM 1514 O O . ALA A 1 185 ? -0.547 12.836 -5.871 1 98.38 185 ALA A O 1
ATOM 1515 N N . GLY A 1 186 ? -0.442 12.805 -3.6 1 98.44 186 GLY A N 1
ATOM 1516 C CA . GLY A 1 186 ? -1.889 12.898 -3.482 1 98.44 186 GLY A CA 1
ATOM 1517 C C . GLY A 1 186 ? -2.453 14.18 -4.066 1 98.44 186 GLY A C 1
ATOM 1518 O O . GLY A 1 186 ? -3.508 14.172 -4.703 1 98.44 186 GLY A O 1
ATOM 1519 N N . ALA A 1 187 ? -1.777 15.273 -3.869 1 97.94 187 ALA A N 1
ATOM 1520 C CA . ALA A 1 187 ? -2.199 16.562 -4.391 1 97.94 187 ALA A CA 1
ATOM 1521 C C . ALA A 1 187 ? -2.203 16.578 -5.918 1 97.94 187 ALA A C 1
ATOM 1523 O O . ALA A 1 187 ? -3.166 17.031 -6.539 1 97.94 187 ALA A O 1
ATOM 1524 N N . VAL A 1 188 ? -1.15 16.094 -6.508 1 97.69 188 VAL A N 1
ATOM 1525 C CA . VAL A 1 188 ? -1.064 16.016 -7.965 1 97.69 188 VAL A CA 1
ATOM 1526 C C . VAL A 1 188 ? -2.176 15.125 -8.508 1 97.69 188 VAL A C 1
ATOM 1528 O O . VAL A 1 188 ? -2.807 15.453 -9.516 1 97.69 188 VAL A O 1
ATOM 1531 N N . TYR A 1 189 ? -2.398 14.047 -7.859 1 97.75 189 TYR A N 1
ATOM 1532 C CA . TYR A 1 189 ? -3.416 13.078 -8.258 1 97.75 189 TYR A CA 1
ATOM 1533 C C . TYR A 1 189 ? -4.789 13.734 -8.328 1 97.75 189 TYR A C 1
ATOM 1535 O O . TYR A 1 189 ? -5.508 13.578 -9.32 1 97.75 189 TYR A O 1
ATOM 1543 N N . LEU A 1 190 ? -5.121 14.414 -7.285 1 97.25 190 LEU A N 1
ATOM 1544 C CA . LEU A 1 190 ? -6.422 15.07 -7.246 1 97.25 190 LEU A CA 1
ATOM 1545 C C . LEU A 1 190 ? -6.477 16.234 -8.234 1 97.25 190 LEU A C 1
ATOM 1547 O O . LEU A 1 190 ? -7.48 16.422 -8.93 1 97.25 190 LEU A O 1
ATOM 1551 N N . ASP A 1 191 ? -5.406 16.984 -8.289 1 96.88 191 ASP A N 1
ATOM 1552 C CA . ASP A 1 191 ? -5.352 18.141 -9.18 1 96.88 191 ASP A CA 1
ATOM 1553 C C . ASP A 1 191 ? -5.461 17.703 -10.641 1 96.88 191 ASP A C 1
ATOM 1555 O O . ASP A 1 191 ? -6.016 18.438 -11.469 1 96.88 191 ASP A O 1
ATOM 1559 N N . ALA A 1 192 ? -4.953 16.531 -10.914 1 95.25 192 ALA A N 1
ATOM 1560 C CA . ALA A 1 192 ? -4.969 16.016 -12.281 1 95.25 192 ALA A CA 1
ATOM 1561 C C . ALA A 1 192 ? -6.227 15.188 -12.539 1 95.25 192 ALA A C 1
ATOM 1563 O O . ALA A 1 192 ? -6.246 14.344 -13.438 1 95.25 192 ALA A O 1
ATOM 1564 N N . ASN A 1 193 ? -7.219 15.336 -11.719 1 94.31 193 ASN A N 1
ATOM 1565 C CA . ASN A 1 193 ? -8.484 14.625 -11.852 1 94.31 193 ASN A CA 1
ATOM 1566 C C . ASN A 1 193 ? -8.281 13.109 -11.828 1 94.31 193 ASN A C 1
ATOM 1568 O O . ASN A 1 193 ? -8.836 12.391 -12.656 1 94.31 193 ASN A O 1
ATOM 1572 N N . ARG A 1 194 ? -7.293 12.664 -11 1 94.62 194 ARG A N 1
ATOM 1573 C CA . ARG A 1 194 ? -7.047 11.258 -10.695 1 94.62 194 ARG A CA 1
ATOM 1574 C C . ARG A 1 194 ? -6.438 10.531 -11.891 1 94.62 194 ARG A C 1
ATOM 1576 O O . ARG A 1 194 ? -6.621 9.328 -12.047 1 94.62 194 ARG A O 1
ATOM 1583 N N . ASP A 1 195 ? -5.805 11.305 -12.695 1 94.44 195 ASP A N 1
ATOM 1584 C CA . ASP A 1 195 ? -5.09 10.719 -13.828 1 94.44 195 ASP A CA 1
ATOM 1585 C C . ASP A 1 195 ? -3.746 10.141 -13.383 1 94.44 195 ASP A C 1
ATOM 1587 O O . ASP A 1 195 ? -2.793 10.891 -13.148 1 94.44 195 ASP A O 1
ATOM 1591 N N . LEU A 1 196 ? -3.646 8.852 -13.414 1 95 196 LEU A N 1
ATOM 1592 C CA . LEU A 1 196 ? -2.461 8.164 -12.914 1 95 196 LEU A CA 1
ATOM 1593 C C . LEU A 1 196 ? -1.272 8.383 -13.844 1 95 196 LEU A C 1
ATOM 1595 O O . LEU A 1 196 ? -0.123 8.391 -13.398 1 95 196 LEU A O 1
ATOM 1599 N N . ASP A 1 197 ? -1.481 8.562 -15.07 1 93.25 197 ASP A N 1
ATOM 1600 C CA . ASP A 1 197 ? -0.394 8.789 -16.016 1 93.25 197 ASP A CA 1
ATOM 1601 C C . ASP A 1 197 ? 0.315 10.109 -15.727 1 93.25 197 ASP A C 1
ATOM 1603 O O . ASP A 1 197 ? 1.541 10.203 -15.82 1 93.25 197 ASP A O 1
ATOM 1607 N N . ILE A 1 198 ? -0.465 11.094 -15.398 1 94.38 198 ILE A N 1
ATOM 1608 C CA . ILE A 1 198 ? 0.115 12.391 -15.062 1 94.38 198 ILE A CA 1
ATOM 1609 C C . ILE A 1 198 ? 0.924 12.281 -13.773 1 94.38 198 ILE A C 1
ATOM 1611 O O . ILE A 1 198 ? 2.049 12.781 -13.695 1 94.38 198 ILE A O 1
ATOM 1615 N N . VAL A 1 199 ? 0.365 11.617 -12.766 1 96.62 199 VAL A N 1
ATOM 1616 C CA . VAL A 1 199 ? 1.08 11.43 -11.508 1 96.62 199 VAL A CA 1
ATOM 1617 C C . VAL A 1 199 ? 2.406 10.719 -11.766 1 96.62 199 VAL A C 1
ATOM 1619 O O . VAL A 1 199 ? 3.447 11.117 -11.242 1 96.62 199 VAL A O 1
ATOM 1622 N N . TRP A 1 200 ? 2.332 9.68 -12.609 1 95.5 200 TRP A N 1
ATOM 1623 C CA . TRP A 1 200 ? 3.527 8.883 -12.867 1 95.5 200 TRP A CA 1
ATOM 1624 C C . TRP A 1 200 ? 4.578 9.703 -13.602 1 95.5 200 TRP A C 1
ATOM 1626 O O . TRP A 1 200 ? 5.773 9.602 -13.312 1 95.5 200 TRP A O 1
ATOM 1636 N N . ARG A 1 201 ? 4.195 10.484 -14.477 1 94.25 201 ARG A N 1
ATOM 1637 C CA . ARG A 1 201 ? 5.145 11.336 -15.188 1 94.25 201 ARG A CA 1
ATOM 1638 C C . ARG A 1 201 ? 5.891 12.25 -14.219 1 94.25 201 ARG A C 1
ATOM 1640 O O . ARG A 1 201 ? 7.109 12.414 -14.32 1 94.25 201 ARG A O 1
ATOM 1647 N N . VAL A 1 202 ? 5.188 12.828 -13.336 1 96.19 202 VAL A N 1
ATOM 1648 C CA . VAL A 1 202 ? 5.781 13.742 -12.375 1 96.19 202 VAL A CA 1
ATOM 1649 C C . VAL A 1 202 ? 6.699 12.977 -11.422 1 96.19 202 VAL A C 1
ATOM 1651 O O . VAL A 1 202 ? 7.871 13.328 -11.266 1 96.19 202 VAL A O 1
ATOM 1654 N N . PHE A 1 203 ? 6.254 11.898 -10.93 1 96.69 203 PHE A N 1
ATOM 1655 C CA . PHE A 1 203 ? 6.969 11.273 -9.82 1 96.69 203 PHE A CA 1
ATOM 1656 C C . PHE A 1 203 ? 8.016 10.297 -10.344 1 96.69 203 PHE A C 1
ATOM 1658 O O . PHE A 1 203 ? 9.016 10.039 -9.672 1 96.69 203 PHE A O 1
ATOM 1665 N N . PHE A 1 204 ? 7.789 9.695 -11.484 1 95.12 204 PHE A N 1
ATOM 1666 C CA . PHE A 1 204 ? 8.891 8.945 -12.07 1 95.12 204 PHE A CA 1
ATOM 1667 C C . PHE A 1 204 ? 10.109 9.836 -12.273 1 95.12 204 PHE A C 1
ATOM 1669 O O . PHE A 1 204 ? 11.242 9.414 -12.023 1 95.12 204 PHE A O 1
ATOM 1676 N N . ASN A 1 205 ? 9.805 11 -12.734 1 94.12 205 ASN A N 1
ATOM 1677 C CA . ASN A 1 205 ? 10.906 11.938 -12.93 1 94.12 205 ASN A CA 1
ATOM 1678 C C . ASN A 1 205 ? 11.586 12.289 -11.617 1 94.12 205 ASN A C 1
ATOM 1680 O O . ASN A 1 205 ? 12.812 12.359 -11.547 1 94.12 205 ASN A O 1
ATOM 1684 N N . LEU A 1 206 ? 10.82 12.57 -10.602 1 95.38 206 LE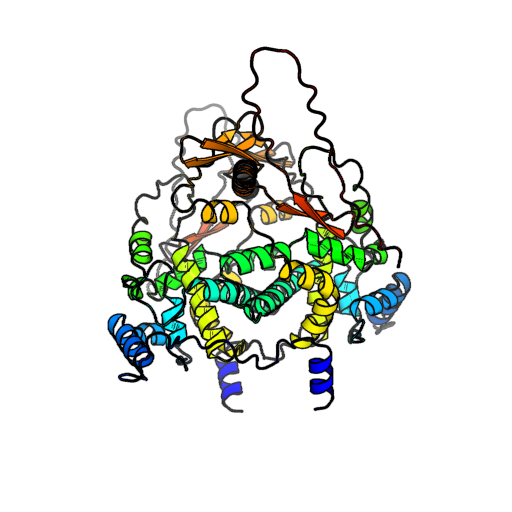U A N 1
ATOM 1685 C CA . LEU A 1 206 ? 11.367 12.906 -9.297 1 95.38 206 LEU A CA 1
ATOM 1686 C C . LEU A 1 206 ? 12.172 11.742 -8.727 1 95.38 206 LEU A C 1
ATOM 1688 O O . LEU A 1 206 ? 13.141 11.953 -7.984 1 95.38 206 LEU A O 1
ATOM 1692 N N . MET A 1 207 ? 11.812 10.492 -9.133 1 96.31 207 MET A N 1
ATOM 1693 C CA . MET A 1 207 ? 12.422 9.312 -8.516 1 96.31 207 MET A CA 1
ATOM 1694 C C . MET A 1 207 ? 13.336 8.602 -9.508 1 96.31 207 MET A C 1
ATOM 1696 O O . MET A 1 207 ? 13.859 7.523 -9.211 1 96.31 207 MET A O 1
ATOM 1700 N N . ARG A 1 208 ? 13.531 9.055 -10.609 1 93.75 208 ARG A N 1
ATOM 1701 C CA . ARG A 1 208 ? 14.148 8.367 -11.742 1 93.75 208 ARG A CA 1
ATOM 1702 C C . ARG A 1 208 ? 15.508 7.801 -11.359 1 93.75 208 ARG A C 1
ATOM 1704 O O . ARG A 1 208 ? 15.773 6.613 -11.555 1 93.75 208 ARG A O 1
ATOM 1711 N N . GLN A 1 209 ? 16.297 8.617 -10.867 1 91.81 209 GLN A N 1
ATOM 1712 C CA . GLN A 1 209 ? 17.641 8.188 -10.523 1 91.81 209 GLN A CA 1
ATOM 1713 C C . GLN A 1 209 ? 17.609 7.051 -9.5 1 91.81 209 GLN A C 1
ATOM 1715 O O . GLN A 1 209 ? 18.328 6.062 -9.641 1 91.81 209 GLN A O 1
ATOM 1720 N N . THR A 1 210 ? 16.797 7.227 -8.492 1 91.56 210 THR A N 1
ATOM 1721 C CA . THR A 1 210 ? 16.688 6.223 -7.438 1 91.56 210 THR A CA 1
ATOM 1722 C C . THR A 1 210 ? 16.141 4.91 -8 1 91.56 210 THR A C 1
ATOM 1724 O O . THR A 1 210 ? 16.641 3.834 -7.664 1 91.56 210 THR A O 1
ATOM 1727 N N . ILE A 1 211 ? 15.148 4.969 -8.852 1 94.81 211 ILE A N 1
ATOM 1728 C CA . ILE A 1 211 ? 14.531 3.791 -9.453 1 94.81 211 ILE A CA 1
ATOM 1729 C C . ILE A 1 211 ? 15.547 3.072 -10.344 1 94.81 211 ILE A C 1
ATOM 1731 O O . ILE A 1 211 ? 15.719 1.854 -10.234 1 94.81 211 ILE A O 1
ATOM 1735 N N . GLU A 1 212 ? 16.219 3.801 -11.164 1 90.62 212 GLU A N 1
ATOM 1736 C CA . GLU A 1 212 ? 17.188 3.217 -12.094 1 90.62 212 GLU A CA 1
ATOM 1737 C C . GLU A 1 212 ? 18.344 2.559 -11.344 1 90.62 212 GLU A C 1
ATOM 1739 O O . GLU A 1 212 ? 18.781 1.468 -11.711 1 90.62 212 GLU A O 1
ATOM 1744 N N . GLU A 1 213 ? 18.734 3.193 -10.344 1 86.31 213 GLU A N 1
ATOM 1745 C CA . GLU A 1 213 ? 19.828 2.641 -9.547 1 86.31 213 GLU A CA 1
ATOM 1746 C C . GLU A 1 213 ? 19.406 1.352 -8.844 1 86.31 213 GLU A C 1
ATOM 1748 O O . GLU A 1 213 ? 20.141 0.362 -8.852 1 86.31 213 GLU A O 1
ATOM 1753 N N . CYS A 1 214 ? 18.281 1.374 -8.281 1 89.12 214 CYS A N 1
ATOM 1754 C CA . CYS A 1 214 ? 17.766 0.198 -7.582 1 89.12 214 CYS A CA 1
ATOM 1755 C C . CYS A 1 214 ? 17.547 -0.959 -8.547 1 89.12 214 CYS A C 1
ATOM 1757 O O . CYS A 1 214 ? 17.828 -2.113 -8.211 1 89.12 214 CYS A O 1
ATOM 1759 N N . CYS A 1 215 ? 17.047 -0.644 -9.688 1 90.06 215 CYS A N 1
ATOM 1760 C CA . CYS A 1 215 ? 16.766 -1.688 -10.672 1 90.06 215 CYS A CA 1
ATOM 1761 C C . CYS A 1 215 ? 18.062 -2.236 -11.266 1 90.06 215 CYS A C 1
ATOM 1763 O O . CYS A 1 215 ? 18.141 -3.418 -11.602 1 90.06 215 CYS A O 1
ATOM 1765 N N . ALA A 1 216 ? 19.047 -1.419 -11.422 1 87.12 216 ALA A N 1
ATOM 1766 C CA . ALA A 1 216 ? 20.344 -1.857 -11.914 1 87.12 216 ALA A CA 1
ATOM 1767 C C . ALA A 1 216 ? 21.047 -2.752 -10.898 1 87.12 216 ALA A C 1
ATOM 1769 O O . ALA A 1 216 ? 21.719 -3.713 -11.273 1 87.12 216 ALA A O 1
ATOM 1770 N N . TYR A 1 217 ? 20.812 -2.398 -9.656 1 83.88 217 TYR A N 1
ATOM 1771 C CA . TYR A 1 217 ? 21.406 -3.146 -8.562 1 83.88 217 TYR A CA 1
ATOM 1772 C C . TYR A 1 217 ? 20.375 -3.477 -7.496 1 83.88 217 TYR A C 1
ATOM 1774 O O . TYR A 1 217 ? 20.391 -2.906 -6.402 1 83.88 217 TYR A O 1
ATOM 1782 N N . PRO A 1 218 ? 19.594 -4.469 -7.797 1 84.12 218 PRO A N 1
ATOM 1783 C CA . PRO A 1 218 ? 18.531 -4.777 -6.836 1 84.12 218 PRO A CA 1
ATOM 1784 C C . PRO A 1 218 ? 19.078 -5.191 -5.473 1 84.12 218 PRO A C 1
ATOM 1786 O O . PRO A 1 218 ? 19.984 -6.016 -5.391 1 84.12 218 PRO A O 1
ATOM 1789 N N . PRO A 1 219 ? 18.516 -4.469 -4.461 1 78.62 219 PRO A N 1
ATOM 1790 C CA . PRO A 1 219 ? 18.922 -4.91 -3.125 1 78.62 219 PRO A CA 1
ATOM 1791 C C . PRO A 1 219 ? 18.531 -6.359 -2.842 1 78.62 219 PRO A C 1
ATOM 1793 O O . PRO A 1 219 ? 17.516 -6.84 -3.355 1 78.62 219 PRO A O 1
ATOM 1796 N N . ARG A 1 220 ? 19.312 -7.031 -2.242 1 78.25 220 ARG A N 1
ATOM 1797 C CA . ARG A 1 220 ? 19 -8.414 -1.878 1 78.25 220 ARG A CA 1
ATOM 1798 C C . ARG A 1 220 ? 18.875 -8.562 -0.367 1 78.25 220 ARG A C 1
ATOM 1800 O O . ARG A 1 220 ? 19.797 -8.25 0.381 1 78.25 220 ARG A O 1
ATOM 1807 N N . SER A 1 221 ? 17.688 -8.938 -0.03 1 77.75 221 SER A N 1
ATOM 1808 C CA . SER A 1 221 ? 17.516 -9.266 1.381 1 77.75 221 SER A CA 1
ATOM 1809 C C . SER A 1 221 ? 18.562 -10.258 1.859 1 77.75 221 SER A C 1
ATOM 1811 O O . SER A 1 221 ? 18.781 -11.289 1.219 1 77.75 221 SER A O 1
ATOM 1813 N N . PRO A 1 222 ? 19.203 -9.891 2.869 1 77.19 222 PRO A N 1
ATOM 1814 C CA . PRO A 1 222 ? 20.188 -10.836 3.393 1 77.19 222 PRO A CA 1
ATOM 1815 C C . PRO A 1 222 ? 19.594 -12.211 3.668 1 77.19 222 PRO A C 1
ATOM 1817 O O . PRO A 1 222 ? 20.25 -13.234 3.445 1 77.19 222 PRO A O 1
ATOM 1820 N N . ILE A 1 223 ? 18.391 -12.172 4.105 1 80.38 223 ILE A N 1
ATOM 1821 C CA . ILE A 1 223 ? 17.719 -13.43 4.414 1 80.38 223 ILE A CA 1
ATOM 1822 C C . ILE A 1 223 ? 17.547 -14.258 3.141 1 80.38 223 ILE A C 1
ATOM 1824 O O . ILE A 1 223 ? 17.875 -15.445 3.115 1 80.38 223 ILE A O 1
ATOM 1828 N N . ARG A 1 224 ? 17.125 -13.672 2.098 1 80.06 224 ARG A N 1
ATOM 1829 C CA . ARG A 1 224 ? 16.922 -14.359 0.826 1 80.06 224 ARG A CA 1
ATOM 1830 C C . ARG A 1 224 ? 18.25 -14.828 0.246 1 80.06 224 ARG A C 1
ATOM 1832 O O . ARG A 1 224 ? 18.359 -15.953 -0.251 1 80.06 224 ARG A O 1
ATOM 1839 N N . GLU A 1 225 ? 19.141 -13.953 0.334 1 78.88 225 GLU A N 1
ATOM 1840 C CA . GLU A 1 225 ? 20.484 -14.289 -0.162 1 78.88 225 GLU A CA 1
ATOM 1841 C C . GLU A 1 225 ? 21.031 -15.523 0.543 1 78.88 225 GLU A C 1
ATOM 1843 O O . GLU A 1 225 ? 21.578 -16.422 -0.102 1 78.88 225 GLU A O 1
ATOM 1848 N N . LEU A 1 226 ? 20.859 -15.516 1.789 1 81.25 226 LEU A N 1
ATOM 1849 C CA . LEU A 1 226 ? 21.359 -16.625 2.588 1 81.25 226 LEU A CA 1
ATOM 1850 C C . LEU A 1 226 ? 20.625 -17.922 2.229 1 81.25 226 LEU A C 1
ATOM 1852 O O . LEU A 1 226 ? 21.266 -18.969 2.074 1 81.25 226 LEU A O 1
ATOM 1856 N N . MET A 1 227 ? 19.344 -17.812 2.053 1 81.69 227 MET A N 1
ATOM 1857 C CA . MET A 1 227 ? 18.531 -18.984 1.762 1 81.69 227 MET A CA 1
ATOM 1858 C C . MET A 1 227 ? 18.844 -19.531 0.372 1 81.69 227 MET A C 1
ATOM 1860 O O . MET A 1 227 ? 18.797 -20.75 0.15 1 81.69 227 MET A O 1
ATOM 1864 N N . GLU A 1 228 ? 19.156 -18.672 -0.479 1 75.25 228 GLU A N 1
ATOM 1865 C CA . GLU A 1 228 ? 19.484 -19.078 -1.844 1 75.25 228 GLU A CA 1
ATOM 1866 C C . GLU A 1 228 ? 20.875 -19.688 -1.924 1 75.25 228 GLU A C 1
ATOM 1868 O O . GLU A 1 228 ? 21.125 -20.578 -2.746 1 75.25 228 GLU A O 1
ATOM 1873 N N . LEU A 1 229 ? 21.797 -19.141 -1.178 1 74.12 229 LEU A N 1
ATOM 1874 C CA . LEU A 1 229 ? 23.172 -19.641 -1.167 1 74.12 229 LEU A CA 1
ATOM 1875 C C . LEU A 1 229 ? 23.234 -21.016 -0.52 1 74.12 229 LEU A C 1
ATOM 1877 O O . LEU A 1 229 ? 24.016 -21.875 -0.953 1 74.12 229 LEU A O 1
ATOM 1881 N N . GLU A 1 230 ? 22.5 -21.141 0.495 1 72.75 230 GLU A N 1
ATOM 1882 C CA . GLU A 1 230 ? 22.484 -22.422 1.207 1 72.75 230 GLU A CA 1
ATOM 1883 C C . GLU A 1 230 ? 21.078 -23.031 1.219 1 72.75 230 GLU A C 1
ATOM 1885 O O . GLU A 1 230 ? 20.438 -23.094 2.268 1 72.75 230 GLU A O 1
ATOM 1890 N N . PRO A 1 231 ? 20.781 -23.484 0.034 1 68.5 231 PRO A N 1
ATOM 1891 C CA . PRO A 1 231 ? 19.422 -24.016 -0.034 1 68.5 231 PRO A CA 1
ATOM 1892 C C . PRO A 1 231 ? 19.234 -25.281 0.823 1 68.5 231 PRO A C 1
ATOM 1894 O O . PRO A 1 231 ? 20.109 -26.141 0.846 1 68.5 231 PRO A O 1
ATOM 1897 N N . GLY A 1 232 ? 18.203 -25.266 1.619 1 69.75 232 GLY A N 1
ATOM 1898 C CA . GLY A 1 232 ? 17.844 -26.453 2.389 1 69.75 232 GLY A CA 1
ATOM 1899 C C . GLY A 1 232 ? 18.625 -26.578 3.688 1 69.75 232 GLY A C 1
ATOM 1900 O O . GLY A 1 232 ? 18.297 -27.406 4.539 1 69.75 232 GLY A O 1
ATOM 1901 N N . LYS A 1 233 ? 19.609 -25.766 3.861 1 75.25 233 LYS A N 1
ATOM 1902 C CA . LYS A 1 233 ? 20.453 -25.906 5.047 1 75.25 233 LYS A CA 1
ATOM 1903 C C . LYS A 1 233 ? 20.203 -24.766 6.027 1 75.25 233 LYS A C 1
ATOM 1905 O O . LYS A 1 233 ? 20.578 -24.844 7.199 1 75.25 233 LYS A O 1
ATOM 1910 N N . THR A 1 234 ? 19.578 -23.734 5.539 1 82.62 234 THR A N 1
ATOM 1911 C CA . THR A 1 234 ? 19.422 -22.547 6.352 1 82.62 234 THR A CA 1
ATOM 1912 C C . THR A 1 234 ? 18.125 -22.609 7.16 1 82.62 234 THR A C 1
ATOM 1914 O O . THR A 1 234 ? 17.047 -22.812 6.602 1 82.62 234 THR A O 1
ATOM 1917 N N . ARG A 1 235 ? 18.312 -22.609 8.508 1 85.44 235 ARG A N 1
ATOM 1918 C CA . ARG A 1 235 ? 17.156 -22.625 9.406 1 85.44 235 ARG A CA 1
ATOM 1919 C C . ARG A 1 235 ? 17.234 -21.5 10.422 1 85.44 235 ARG A C 1
ATOM 1921 O O . ARG A 1 235 ? 18.281 -21.312 11.07 1 85.44 235 ARG A O 1
ATOM 1928 N N . PHE A 1 236 ? 16.172 -20.719 10.461 1 86.62 236 PHE A N 1
ATOM 1929 C CA . PHE A 1 236 ? 16.125 -19.656 11.461 1 86.62 236 PHE A CA 1
ATOM 1930 C C . PHE A 1 236 ? 15.367 -20.125 12.703 1 86.62 236 PHE A C 1
ATOM 1932 O O . PHE A 1 236 ? 14.359 -20.812 12.594 1 86.62 236 PHE A O 1
ATOM 1939 N N . SER A 1 237 ? 15.859 -19.719 13.797 1 80.75 237 SER A N 1
ATOM 1940 C CA . SER A 1 237 ? 15.211 -20.062 15.062 1 80.75 237 SER A CA 1
ATOM 1941 C C . SER A 1 237 ? 14.008 -19.156 15.32 1 80.75 237 SER A C 1
ATOM 1943 O O . SER A 1 237 ? 13.828 -18.141 14.648 1 80.75 237 SER A O 1
ATOM 1945 N N . LYS A 1 238 ? 13.242 -19.609 16.266 1 76.62 238 LYS A N 1
ATOM 1946 C CA . LYS A 1 238 ? 12.195 -18.734 16.781 1 76.62 238 LYS A CA 1
ATOM 1947 C C . LYS A 1 238 ? 12.789 -17.531 17.516 1 76.62 238 LYS A C 1
ATOM 1949 O O . LYS A 1 238 ? 13.953 -17.562 17.922 1 76.62 238 LYS A O 1
ATOM 1954 N N . MET A 1 239 ? 12.078 -16.469 17.5 1 73.81 239 MET A N 1
ATOM 1955 C CA . MET A 1 239 ? 12.555 -15.258 18.172 1 73.81 239 MET A CA 1
ATOM 1956 C C . MET A 1 239 ? 12.742 -15.5 19.656 1 73.81 239 MET A C 1
ATOM 1958 O O . MET A 1 239 ? 11.938 -16.188 20.281 1 73.81 239 MET A O 1
ATOM 1962 N N . GLU A 1 240 ? 13.984 -15.172 20.094 1 72.69 240 GLU A N 1
ATOM 1963 C CA . GLU A 1 240 ? 14.266 -15.195 21.516 1 72.69 240 GLU A CA 1
ATOM 1964 C C . GLU A 1 240 ? 14.406 -13.781 22.078 1 72.69 240 GLU A C 1
ATOM 1966 O O . GLU A 1 240 ? 15.195 -12.984 21.562 1 72.69 240 GLU A O 1
ATOM 1971 N N . ARG A 1 241 ? 13.586 -13.406 22.922 1 69.38 241 ARG A N 1
ATOM 1972 C CA . ARG A 1 241 ? 13.664 -12.078 23.516 1 69.38 241 ARG A CA 1
ATOM 1973 C C . ARG A 1 241 ? 14.719 -12.016 24.609 1 69.38 241 ARG A C 1
ATOM 1975 O O . ARG A 1 241 ? 14.766 -12.898 25.484 1 69.38 241 ARG A O 1
ATOM 1982 N N . ILE A 1 242 ? 15.648 -11.062 24.406 1 68.88 242 ILE A N 1
ATOM 1983 C CA . ILE A 1 242 ? 16.688 -10.852 25.422 1 68.88 242 ILE A CA 1
ATOM 1984 C C . ILE A 1 242 ? 16.172 -9.891 26.484 1 68.88 242 ILE A C 1
ATOM 1986 O O . ILE A 1 242 ? 15.93 -8.711 26.203 1 68.88 242 ILE A O 1
ATOM 1990 N N . ILE A 1 243 ? 16.109 -10.336 27.594 1 60.81 243 ILE A N 1
ATOM 1991 C CA . ILE A 1 243 ? 15.516 -9.617 28.719 1 60.81 243 ILE A CA 1
ATOM 1992 C C . ILE A 1 243 ? 16.328 -8.367 29.016 1 60.81 243 ILE A C 1
ATOM 1994 O O . ILE A 1 243 ? 15.773 -7.289 29.25 1 60.81 243 ILE A O 1
ATOM 1998 N N . GLU A 1 244 ? 17.609 -8.578 28.938 1 60.38 244 GLU A N 1
ATOM 1999 C CA . GLU A 1 244 ? 18.484 -7.496 29.375 1 60.38 244 GLU A CA 1
ATOM 2000 C C . GLU A 1 244 ? 18.375 -6.289 28.453 1 60.38 244 GLU A C 1
ATOM 2002 O O . GLU A 1 244 ? 18.312 -5.148 28.922 1 60.38 244 GLU A O 1
ATOM 2007 N N . SER A 1 245 ? 18.234 -6.531 27.234 1 61.16 245 SER A N 1
ATOM 2008 C CA . SER A 1 245 ? 18.344 -5.441 26.266 1 61.16 245 SER A CA 1
ATOM 2009 C C . SER A 1 245 ? 16.984 -5.117 25.656 1 61.16 245 SER A C 1
ATOM 2011 O O . SER A 1 245 ? 16.797 -4.055 25.062 1 61.16 245 SER A O 1
ATOM 2013 N N . GLY A 1 246 ? 16.094 -6.008 25.906 1 62.5 246 GLY A N 1
ATOM 2014 C CA . GLY A 1 246 ? 14.781 -5.816 25.297 1 62.5 246 GLY A CA 1
ATOM 2015 C C . GLY A 1 246 ? 14.773 -6.113 23.812 1 62.5 246 GLY A C 1
ATOM 2016 O O . GLY A 1 246 ? 13.773 -5.867 23.125 1 62.5 246 GLY A O 1
ATOM 2017 N N . LYS A 1 247 ? 15.859 -6.586 23.453 1 72.25 247 LYS A N 1
ATOM 2018 C CA . LYS A 1 247 ? 15.977 -6.883 22.031 1 72.25 247 LYS A CA 1
ATOM 2019 C C . LYS A 1 247 ? 15.633 -8.336 21.75 1 72.25 247 LYS A C 1
ATOM 2021 O O . LYS A 1 247 ? 15.445 -9.133 22.672 1 72.25 247 LYS A O 1
ATOM 2026 N N . VAL A 1 248 ? 15.266 -8.609 20.453 1 76.06 248 VAL A N 1
ATOM 2027 C CA . VAL A 1 248 ? 14.992 -9.961 19.969 1 76.06 248 VAL A CA 1
ATOM 2028 C C . VAL A 1 248 ? 16.266 -10.562 19.359 1 76.06 248 VAL A C 1
ATOM 2030 O O . VAL A 1 248 ? 17.047 -9.859 18.719 1 76.06 248 VAL A O 1
ATOM 2033 N N . ARG A 1 249 ? 16.375 -11.805 19.75 1 84.12 249 ARG A N 1
ATOM 2034 C CA . ARG A 1 249 ? 17.5 -12.547 19.188 1 84.12 249 ARG A CA 1
ATOM 2035 C C . ARG A 1 249 ? 17.016 -13.664 18.266 1 84.12 249 ARG A C 1
ATOM 2037 O O . ARG A 1 249 ? 16.031 -14.336 18.562 1 84.12 249 ARG A O 1
ATOM 2044 N N . VAL A 1 250 ? 17.578 -13.805 17.141 1 87.81 250 VAL A N 1
ATOM 2045 C CA . VAL A 1 250 ? 17.297 -14.883 16.188 1 87.81 250 VAL A CA 1
ATOM 2046 C C . VAL A 1 250 ? 18.594 -15.586 15.805 1 87.81 250 VAL A C 1
ATOM 2048 O O . VAL A 1 250 ? 19.625 -14.945 15.641 1 87.81 250 VAL A O 1
ATOM 2051 N N . THR A 1 251 ? 18.531 -16.891 15.789 1 90 251 THR A N 1
ATOM 2052 C CA . THR A 1 251 ? 19.688 -17.688 15.367 1 90 251 THR A CA 1
ATOM 2053 C C . THR A 1 251 ? 19.422 -18.344 14.016 1 90 251 THR A C 1
ATOM 2055 O O . THR A 1 251 ? 18.328 -18.828 13.766 1 90 251 THR A O 1
ATOM 2058 N N . VAL A 1 252 ? 20.422 -18.312 13.234 1 90.56 252 VAL A N 1
ATOM 2059 C CA . VAL A 1 252 ? 20.312 -19 11.961 1 90.56 252 VAL A CA 1
ATOM 2060 C C . VAL A 1 252 ? 21.359 -20.125 11.891 1 90.56 252 VAL A C 1
ATOM 2062 O O . VAL A 1 252 ? 22.5 -19.938 12.289 1 90.56 252 VAL A O 1
ATOM 2065 N N . ASP A 1 253 ? 20.844 -21.234 11.562 1 89.31 253 ASP A N 1
ATOM 2066 C CA . ASP A 1 253 ? 21.672 -22.406 11.336 1 89.31 253 ASP A CA 1
ATOM 2067 C C . ASP A 1 253 ? 21.875 -22.672 9.844 1 89.31 253 ASP A C 1
ATOM 2069 O O . ASP A 1 253 ? 20.906 -22.875 9.109 1 89.31 253 ASP A O 1
ATOM 2073 N N . ILE A 1 254 ? 23.141 -22.656 9.414 1 84.38 254 ILE A N 1
ATOM 2074 C CA . ILE A 1 254 ? 23.375 -22.828 7.98 1 84.38 254 ILE A CA 1
ATOM 2075 C C . ILE A 1 254 ? 24.016 -24.188 7.715 1 84.38 254 ILE A C 1
ATOM 2077 O O . ILE A 1 254 ? 24.688 -24.375 6.691 1 84.38 254 ILE A O 1
ATOM 2081 N N . GLY A 1 255 ? 23.812 -25.047 8.562 1 78.12 255 GLY A N 1
ATOM 2082 C CA . GLY A 1 255 ? 24.406 -26.359 8.406 1 78.12 255 GLY A CA 1
ATOM 2083 C C . GLY A 1 255 ? 25.828 -26.438 8.922 1 78.12 255 GLY A C 1
ATOM 2084 O O . GLY A 1 255 ? 26.422 -25.422 9.258 1 78.12 255 GLY A O 1
ATOM 2085 N N . ASN A 1 256 ? 26.375 -27.609 8.93 1 71.25 256 ASN A N 1
ATOM 2086 C CA . ASN A 1 256 ? 27.75 -27.906 9.359 1 71.25 256 ASN A CA 1
ATOM 2087 C C . ASN A 1 256 ? 28.047 -27.297 10.719 1 71.25 256 ASN A C 1
ATOM 2089 O O . ASN A 1 256 ? 29.156 -26.781 10.938 1 71.25 256 ASN A O 1
ATOM 2093 N N . LYS A 1 257 ? 27.062 -27.141 11.484 1 71.19 257 LYS A N 1
ATOM 2094 C CA . LYS A 1 257 ? 27.172 -26.688 12.867 1 71.19 257 LYS A CA 1
ATOM 2095 C C . LYS A 1 257 ? 27.516 -25.203 12.938 1 71.19 257 LYS A C 1
ATOM 2097 O O . LYS A 1 257 ? 28.172 -24.75 13.875 1 71.19 257 LYS A O 1
ATOM 2102 N N . MET A 1 258 ? 27.297 -24.484 11.891 1 82.44 258 MET A N 1
ATOM 2103 C CA . MET A 1 258 ? 27.547 -23.047 11.906 1 82.44 258 MET A CA 1
ATOM 2104 C C . MET A 1 258 ? 26.266 -22.297 12.242 1 82.44 258 MET A C 1
ATOM 2106 O O . MET A 1 258 ? 25.25 -22.453 11.57 1 82.44 258 MET A O 1
ATOM 2110 N N . LYS A 1 259 ? 26.344 -21.609 13.336 1 90.19 259 LYS A N 1
ATOM 2111 C CA . LYS A 1 259 ? 25.219 -20.828 13.812 1 90.19 259 LYS A CA 1
ATOM 2112 C C . LYS A 1 259 ? 25.594 -19.359 13.969 1 90.19 259 LYS A C 1
ATOM 2114 O O . LYS A 1 259 ? 26.719 -19.047 14.383 1 90.19 259 LYS A O 1
ATOM 2119 N N . PHE A 1 260 ? 24.75 -18.516 13.523 1 88.94 260 PHE A N 1
ATOM 2120 C CA . PHE A 1 260 ? 24.938 -17.078 13.664 1 88.94 260 PHE A CA 1
ATOM 2121 C C . PHE A 1 260 ? 23.719 -16.438 14.344 1 88.94 260 PHE A C 1
ATOM 2123 O O . PHE A 1 260 ? 22.594 -16.875 14.141 1 88.94 260 PHE A O 1
ATOM 2130 N N . THR A 1 261 ? 24.016 -15.508 15.133 1 89.12 261 THR A N 1
ATOM 2131 C CA . THR A 1 261 ? 22.938 -14.859 15.883 1 89.12 261 THR A CA 1
ATOM 2132 C C . THR A 1 261 ? 22.812 -13.391 15.492 1 89.12 261 THR A C 1
ATOM 2134 O O . THR A 1 261 ? 23.812 -12.742 15.172 1 89.12 261 THR A O 1
ATOM 2137 N N . GLY A 1 262 ? 21.562 -12.898 15.383 1 87.69 262 GLY A N 1
ATOM 2138 C CA . GLY A 1 262 ? 21.266 -11.5 15.172 1 87.69 262 GLY A CA 1
ATOM 2139 C C . GLY A 1 262 ? 20.328 -10.93 16.219 1 87.69 262 GLY A C 1
ATOM 2140 O O . GLY A 1 262 ? 19.453 -11.633 16.734 1 87.69 262 GLY A O 1
ATOM 2141 N N . MET A 1 263 ? 20.609 -9.656 16.5 1 81.56 263 MET A N 1
ATOM 2142 C CA . MET A 1 263 ? 19.766 -8.969 17.453 1 81.56 263 MET A CA 1
ATOM 2143 C C . MET A 1 263 ? 19.094 -7.754 16.812 1 81.56 263 MET A C 1
ATOM 2145 O O . MET A 1 263 ? 19.625 -7.176 15.859 1 81.56 263 MET A O 1
ATOM 2149 N N . GLY A 1 264 ? 17.891 -7.492 17.266 1 74.19 264 GLY A N 1
ATOM 2150 C CA . GLY A 1 264 ? 17.156 -6.336 16.781 1 74.19 264 GLY A CA 1
ATOM 2151 C C . GLY A 1 264 ? 15.93 -6.027 17.625 1 74.19 264 GLY A C 1
ATOM 2152 O O . GLY A 1 264 ? 15.547 -6.82 18.484 1 74.19 264 GLY A O 1
ATOM 2153 N N . ARG A 1 265 ? 15.414 -4.93 17.359 1 66.19 265 ARG A N 1
ATOM 2154 C CA . ARG A 1 265 ? 14.242 -4.492 18.109 1 66.19 265 ARG A CA 1
ATOM 2155 C C . ARG A 1 265 ? 13.031 -5.371 17.797 1 66.19 265 ARG A C 1
ATOM 2157 O O . ARG A 1 265 ? 12.062 -5.398 18.547 1 66.19 265 ARG A O 1
ATOM 2164 N N . ASN A 1 266 ? 13.062 -6.051 16.641 1 64.06 266 ASN A N 1
ATOM 2165 C CA . ASN A 1 266 ? 12.016 -6.988 16.234 1 64.06 266 ASN A CA 1
ATOM 2166 C C . ASN A 1 266 ? 12.594 -8.172 15.461 1 64.06 266 ASN A C 1
ATOM 2168 O O . ASN A 1 266 ? 13.789 -8.203 15.18 1 64.06 266 ASN A O 1
ATOM 2172 N N . TYR A 1 267 ? 11.758 -9.07 15.289 1 72.31 267 TYR A N 1
ATOM 2173 C CA . TYR A 1 267 ? 12.18 -10.312 14.656 1 72.31 267 TYR A CA 1
ATOM 2174 C C . TYR A 1 267 ? 12.797 -10.047 13.289 1 72.31 267 TYR A C 1
ATOM 2176 O O . TYR A 1 267 ? 13.805 -10.656 12.938 1 72.31 267 TYR A O 1
ATOM 2184 N N . ARG A 1 268 ? 12.195 -9.148 12.562 1 71.81 268 ARG A N 1
ATOM 2185 C CA . ARG A 1 268 ? 12.664 -8.891 11.203 1 71.81 268 ARG A CA 1
ATOM 2186 C C . ARG A 1 268 ? 14.094 -8.375 11.211 1 71.81 268 ARG A C 1
ATOM 2188 O O . ARG A 1 268 ? 14.945 -8.875 10.461 1 71.81 268 ARG A O 1
ATOM 2195 N N . ILE A 1 269 ? 14.281 -7.441 12.047 1 71.56 269 ILE A N 1
ATOM 2196 C CA . ILE A 1 269 ? 15.609 -6.855 12.141 1 71.56 269 ILE A CA 1
ATOM 2197 C C . ILE A 1 269 ? 16.594 -7.906 12.648 1 71.56 269 ILE A C 1
ATOM 2199 O O . ILE A 1 269 ? 17.703 -8.047 12.102 1 71.56 269 ILE A O 1
ATOM 2203 N N . ALA A 1 270 ? 16.203 -8.617 13.633 1 79.06 270 ALA A N 1
ATOM 2204 C CA . ALA A 1 270 ? 17.062 -9.648 14.211 1 79.06 270 ALA A CA 1
ATOM 2205 C C . ALA A 1 270 ? 17.406 -10.719 13.172 1 79.06 270 ALA A C 1
ATOM 2207 O O . ALA A 1 270 ? 18.562 -11.133 13.055 1 79.06 270 ALA A O 1
ATOM 2208 N N . LYS A 1 271 ? 16.406 -11.133 12.492 1 85.12 271 LYS A N 1
ATOM 2209 C CA . LYS A 1 271 ? 16.578 -12.148 11.453 1 85.12 271 LYS A CA 1
ATOM 2210 C C . LYS A 1 271 ? 17.531 -11.648 10.352 1 85.12 271 LYS A C 1
ATOM 2212 O O . LYS A 1 271 ? 18.406 -12.391 9.898 1 85.12 271 LYS A O 1
ATOM 2217 N N . THR A 1 272 ? 17.375 -10.453 9.992 1 80.62 272 THR A N 1
ATOM 2218 C CA . THR A 1 272 ? 18.203 -9.844 8.969 1 80.62 272 THR A CA 1
ATOM 2219 C C . THR A 1 272 ? 19.656 -9.758 9.438 1 80.62 272 THR A C 1
ATOM 2221 O O . THR A 1 272 ? 20.578 -10.039 8.672 1 80.62 272 THR A O 1
ATOM 2224 N N . THR A 1 273 ? 19.75 -9.344 10.656 1 79.38 273 THR A N 1
ATOM 2225 C CA . THR A 1 273 ? 21.078 -9.234 11.227 1 79.38 273 THR A CA 1
ATOM 2226 C C . THR A 1 273 ? 21.766 -10.594 11.281 1 79.38 273 THR A C 1
ATOM 2228 O O . THR A 1 273 ? 22.953 -10.711 10.961 1 79.38 273 THR A O 1
ATOM 2231 N N . ALA A 1 274 ? 21.047 -11.57 11.688 1 87.12 274 ALA A N 1
ATOM 2232 C CA . ALA A 1 274 ? 21.578 -12.93 11.703 1 87.12 274 ALA A CA 1
ATOM 2233 C C . ALA A 1 274 ? 22.016 -13.367 10.305 1 87.12 274 ALA A C 1
ATOM 2235 O O . ALA A 1 274 ? 23.094 -13.945 10.141 1 87.12 274 ALA A O 1
ATOM 2236 N N . ALA A 1 275 ? 21.188 -13.047 9.422 1 85.56 275 ALA A N 1
ATOM 2237 C CA . ALA A 1 275 ? 21.484 -13.422 8.039 1 85.56 275 ALA A CA 1
ATOM 2238 C C . ALA A 1 275 ? 22.734 -12.695 7.531 1 85.56 275 ALA A C 1
ATOM 2240 O O . ALA A 1 275 ? 23.562 -13.297 6.852 1 85.56 275 ALA A O 1
ATOM 2241 N N . LYS A 1 276 ? 22.828 -11.438 7.828 1 82.31 276 LYS A N 1
ATOM 2242 C CA . LYS A 1 276 ? 24 -10.664 7.41 1 82.31 276 LYS A CA 1
ATOM 2243 C C . LYS A 1 276 ? 25.281 -11.258 7.969 1 82.31 276 LYS A C 1
ATOM 2245 O O . LYS A 1 276 ? 26.281 -11.367 7.258 1 82.31 276 LYS A O 1
ATOM 2250 N N . ARG A 1 277 ? 25.203 -11.641 9.141 1 81 277 ARG A N 1
ATOM 2251 C CA . ARG A 1 277 ? 26.359 -12.242 9.789 1 81 277 ARG A CA 1
ATOM 2252 C C . ARG A 1 277 ? 26.734 -13.57 9.141 1 81 277 ARG A C 1
ATOM 2254 O O . ARG A 1 277 ? 27.906 -13.867 8.945 1 81 277 ARG A O 1
ATOM 2261 N N . ALA A 1 278 ? 25.781 -14.32 8.898 1 84.19 278 ALA A N 1
ATOM 2262 C CA . ALA A 1 278 ? 26.016 -15.609 8.242 1 84.19 278 ALA A CA 1
ATOM 2263 C C . ALA A 1 278 ? 26.625 -15.414 6.855 1 84.19 278 ALA A C 1
ATOM 2265 O O . ALA A 1 278 ? 27.531 -16.141 6.465 1 84.19 278 ALA A O 1
ATOM 2266 N N . LEU A 1 279 ? 26.109 -14.461 6.191 1 81.5 279 LEU A N 1
ATOM 2267 C CA . LEU A 1 279 ? 26.562 -14.203 4.832 1 81.5 279 LEU A CA 1
ATOM 2268 C C . LEU A 1 279 ? 28.016 -13.742 4.824 1 81.5 279 LEU A C 1
ATOM 2270 O O . LEU A 1 279 ? 28.766 -14.047 3.893 1 81.5 279 LEU A O 1
ATOM 2274 N N . LYS A 1 280 ? 28.312 -12.883 5.797 1 75.75 280 LYS A N 1
ATOM 2275 C CA . LYS A 1 280 ? 29.703 -12.422 5.914 1 75.75 280 LYS A CA 1
ATOM 2276 C C . LYS A 1 280 ? 30.656 -13.594 6.039 1 75.75 280 LYS A C 1
ATOM 2278 O O . LYS A 1 280 ? 31.797 -13.523 5.562 1 75.75 280 LYS A O 1
ATOM 2283 N N . TYR A 1 281 ? 30.156 -14.531 6.66 1 70.94 281 TYR A N 1
ATOM 2284 C CA . TYR A 1 281 ? 30.984 -15.719 6.855 1 70.94 281 TYR A CA 1
ATOM 2285 C C . TYR A 1 281 ? 31.047 -16.547 5.574 1 70.94 281 TYR A C 1
ATOM 2287 O O . TYR A 1 281 ? 32.094 -17.078 5.23 1 70.94 281 TYR A O 1
ATOM 2295 N N . VAL A 1 282 ? 29.828 -16.656 5.051 1 65.56 282 VAL A N 1
ATOM 2296 C CA . VAL A 1 282 ? 29.797 -17.516 3.871 1 65.56 282 VAL A CA 1
ATOM 2297 C C . VAL A 1 282 ? 30.359 -16.75 2.67 1 65.56 282 VAL A C 1
ATOM 2299 O O . VAL A 1 282 ? 31.016 -17.344 1.811 1 65.56 282 VAL A O 1
ATOM 2302 N N . ALA A 1 283 ? 29.562 -15.617 2.365 1 54.75 283 ALA A N 1
ATOM 2303 C CA . ALA A 1 283 ? 29.828 -14.922 1.107 1 54.75 283 ALA A CA 1
ATOM 2304 C C . ALA A 1 283 ? 31 -13.961 1.244 1 54.75 283 ALA A C 1
ATOM 2306 O O . ALA A 1 283 ? 31.281 -13.477 2.34 1 54.75 283 ALA A O 1
ATOM 2307 N N . VAL A 1 284 ? 31.969 -13.875 0.389 1 43.78 284 VAL A N 1
ATOM 2308 C CA . VAL A 1 284 ? 32.688 -12.656 0.017 1 43.78 284 VAL A CA 1
ATOM 2309 C C . VAL A 1 284 ? 31.672 -11.516 -0.164 1 43.78 284 VAL A C 1
ATOM 2311 O O . VAL A 1 284 ? 30.891 -11.523 -1.112 1 43.78 284 VAL A O 1
ATOM 2314 N N . VAL A 1 285 ? 30.953 -11.141 0.778 1 39.72 285 VAL A N 1
ATOM 2315 C CA . VAL A 1 285 ? 29.672 -10.445 0.765 1 39.72 285 VAL A CA 1
ATOM 2316 C C . VAL A 1 285 ? 29.859 -9.031 0.219 1 39.72 285 VAL A C 1
ATOM 2318 O O . VAL A 1 285 ? 30.703 -8.273 0.71 1 39.72 285 VAL A O 1
ATOM 2321 N N . ILE A 1 286 ? 29.578 -8.797 -0.977 1 35.28 286 ILE A N 1
ATOM 2322 C CA . ILE A 1 286 ? 29.516 -7.453 -1.545 1 35.28 286 ILE A CA 1
ATOM 2323 C C . ILE A 1 286 ? 28.25 -6.746 -1.068 1 35.28 286 ILE A C 1
ATOM 2325 O O . ILE A 1 286 ? 27.141 -7.234 -1.289 1 35.28 286 ILE A O 1
ATOM 2329 N N . VAL A 1 287 ? 28.266 -6.148 -0.018 1 37.59 287 VAL A N 1
ATOM 2330 C CA . VAL A 1 287 ? 27.094 -5.41 0.468 1 37.59 287 VAL A CA 1
ATOM 2331 C C . VAL A 1 287 ? 27.031 -4.047 -0.221 1 37.59 287 VAL A C 1
ATOM 2333 O O . VAL A 1 287 ? 28 -3.289 -0.213 1 37.59 287 VAL A O 1
ATOM 2336 N N . VAL A 1 288 ? 26.172 -3.861 -1.124 1 36.47 288 VAL A N 1
ATOM 2337 C CA . VAL A 1 288 ? 25.969 -2.535 -1.7 1 36.47 288 VAL A CA 1
ATOM 2338 C C . VAL A 1 288 ? 25.016 -1.728 -0.818 1 36.47 288 VAL A C 1
ATOM 2340 O O . VAL A 1 288 ? 23.906 -2.17 -0.521 1 36.47 288 VAL A O 1
ATOM 2343 N N . ILE A 1 289 ? 25.516 -0.984 0.042 1 36.47 289 ILE A N 1
ATOM 2344 C CA . ILE A 1 289 ? 24.734 -0.119 0.913 1 36.47 289 ILE A CA 1
ATOM 2345 C C . ILE A 1 289 ? 24.562 1.252 0.262 1 36.47 289 ILE A C 1
ATOM 2347 O O . ILE A 1 289 ? 25.5 1.767 -0.366 1 36.47 289 ILE A O 1
ATOM 2351 N N . PHE A 1 290 ? 23.422 1.667 0.212 1 38.38 290 PHE A N 1
ATOM 2352 C CA . PHE A 1 290 ? 23.25 3.051 -0.209 1 38.38 290 PHE A CA 1
ATOM 2353 C C . PHE A 1 290 ? 23.656 4.012 0.9 1 38.38 290 PHE A C 1
ATOM 2355 O O . PHE A 1 290 ? 23.125 3.953 2.01 1 38.38 290 PHE A O 1
ATOM 2362 N N . ASP A 1 291 ? 24.781 4.641 0.679 1 36.09 291 ASP A N 1
ATOM 2363 C CA . ASP A 1 291 ? 25.266 5.715 1.542 1 36.09 291 ASP A CA 1
ATOM 2364 C C . ASP A 1 291 ? 24.469 6.996 1.334 1 36.09 291 ASP A C 1
ATOM 2366 O O . ASP A 1 291 ? 24.625 7.676 0.316 1 36.09 291 ASP A O 1
ATOM 2370 N N . PHE A 1 292 ? 23.594 7.094 2.178 1 37.62 292 PHE A N 1
ATOM 2371 C CA . PHE A 1 292 ? 22.672 8.219 2.084 1 37.62 292 PHE A CA 1
ATOM 2372 C C . PHE A 1 292 ? 23.438 9.547 2.154 1 37.62 292 PHE A C 1
ATOM 2374 O O . PHE A 1 292 ? 22.922 10.578 1.705 1 37.62 292 PHE A O 1
ATOM 2381 N N . ILE A 1 293 ? 24.625 9.523 2.768 1 34.88 293 ILE A N 1
ATOM 2382 C CA . ILE A 1 293 ? 25.391 10.758 2.875 1 34.88 293 ILE A CA 1
ATOM 2383 C C . ILE A 1 293 ? 25.953 11.141 1.506 1 34.88 293 ILE A C 1
ATOM 2385 O O . ILE A 1 293 ? 25.828 12.281 1.071 1 34.88 293 ILE A O 1
ATOM 2389 N N . ASP A 1 294 ? 26.484 10.086 0.896 1 40.31 294 ASP A N 1
ATOM 2390 C CA . ASP A 1 294 ? 27.141 10.398 -0.364 1 40.31 294 ASP A CA 1
ATOM 2391 C C . ASP A 1 294 ? 26.266 10.047 -1.556 1 40.31 294 ASP A C 1
ATOM 2393 O O . ASP A 1 294 ? 26.672 10.195 -2.709 1 40.31 294 ASP A O 1
ATOM 2397 N N . ASN A 1 295 ? 24.953 9.703 -1.195 1 39.81 295 ASN A N 1
ATOM 2398 C CA . ASN A 1 295 ? 23.938 9.391 -2.188 1 39.81 295 ASN A CA 1
ATOM 2399 C C . ASN A 1 295 ? 24.422 8.367 -3.203 1 39.81 295 ASN A C 1
ATOM 2401 O O . ASN A 1 295 ? 24.297 8.57 -4.414 1 39.81 295 ASN A O 1
ATOM 2405 N N . GLN A 1 296 ? 25.406 7.598 -2.773 1 38.09 296 GLN A N 1
ATOM 2406 C CA . GLN A 1 296 ? 25.969 6.594 -3.674 1 38.09 296 GLN A CA 1
ATOM 2407 C C . GLN A 1 296 ? 25.828 5.191 -3.086 1 38.09 296 GLN A C 1
ATOM 2409 O O . GLN A 1 296 ? 25.734 5.031 -1.869 1 38.09 296 GLN A O 1
ATOM 2414 N N . PHE A 1 297 ? 25.578 4.266 -3.967 1 41.62 297 PHE A N 1
ATOM 2415 C CA . PHE A 1 297 ? 25.641 2.863 -3.572 1 41.62 297 PHE A CA 1
ATOM 2416 C C . PHE A 1 297 ? 27.094 2.447 -3.291 1 41.62 297 PHE A C 1
ATOM 2418 O O . PHE A 1 297 ? 28 2.801 -4.039 1 41.62 297 PHE A O 1
ATOM 2425 N N . VAL A 1 298 ? 27.484 2.178 -2.047 1 37.31 298 VAL A N 1
ATOM 2426 C CA . VAL A 1 298 ? 28.812 1.685 -1.688 1 37.31 298 VAL A CA 1
ATOM 2427 C C . VAL A 1 298 ? 28.797 0.162 -1.574 1 37.31 298 VAL A C 1
ATOM 2429 O O . VAL A 1 298 ? 27.891 -0.405 -0.952 1 37.31 298 VAL A O 1
ATOM 2432 N N . THR A 1 299 ? 29.438 -0.467 -2.521 1 34.28 299 THR A N 1
ATOM 2433 C CA . THR A 1 299 ? 29.641 -1.91 -2.469 1 34.28 299 THR A CA 1
ATOM 2434 C C . THR A 1 299 ? 30.688 -2.268 -1.421 1 34.28 299 THR A C 1
ATOM 2436 O O . THR A 1 299 ? 31.828 -1.799 -1.487 1 34.28 299 THR A O 1
ATOM 2439 N N . ILE A 1 300 ? 30.375 -2.578 -0.291 1 31.88 300 ILE A N 1
ATOM 2440 C CA . ILE A 1 300 ? 31.359 -3.029 0.688 1 31.88 300 ILE A CA 1
ATOM 2441 C C . ILE A 1 300 ? 31.625 -4.523 0.51 1 31.88 300 ILE A C 1
ATOM 2443 O O . ILE A 1 300 ? 30.688 -5.332 0.555 1 31.88 300 ILE A O 1
ATOM 2447 N N . VAL A 1 301 ? 32.75 -4.805 -0.139 1 30.86 301 VAL A N 1
ATOM 2448 C CA . VAL A 1 301 ? 33.219 -6.176 -0.257 1 30.86 301 VAL A CA 1
ATOM 2449 C C . VAL A 1 301 ? 33.906 -6.602 1.045 1 30.86 301 VAL A C 1
ATOM 2451 O O . VAL A 1 301 ? 34.844 -5.965 1.49 1 30.86 301 VAL A O 1
ATOM 2454 N N . MET A 1 302 ? 33.312 -7.137 1.979 1 30.2 302 MET A N 1
ATOM 2455 C CA . MET A 1 302 ? 34.031 -7.633 3.152 1 30.2 302 MET A CA 1
ATOM 2456 C C . MET A 1 302 ? 34.656 -8.992 2.873 1 30.2 302 MET A C 1
ATOM 2458 O O . MET A 1 302 ? 33.969 -9.898 2.379 1 30.2 302 MET A O 1
ATOM 2462 N N . TRP A 1 303 ? 35.969 -9.023 2.555 1 29.97 303 TRP A N 1
ATOM 2463 C CA . TRP A 1 303 ? 36.75 -10.234 2.35 1 29.97 303 TRP A CA 1
ATOM 2464 C C . TRP A 1 303 ? 36.906 -11.008 3.654 1 29.97 303 TRP A C 1
ATOM 2466 O O . TRP A 1 303 ? 37.062 -10.406 4.723 1 29.97 303 TRP A O 1
ATOM 2476 N N . GLN A 1 304 ? 36.281 -12.141 3.709 1 33.12 304 GLN A N 1
ATOM 2477 C CA . GLN A 1 304 ? 36.656 -13.07 4.777 1 33.12 304 GLN A CA 1
ATOM 2478 C C . GLN A 1 304 ? 38.156 -13.289 4.848 1 33.12 304 GLN A C 1
ATOM 2480 O O . GLN A 1 304 ? 38.781 -13.562 3.832 1 33.12 304 GLN A O 1
ATOM 2485 N N . ASN A 1 305 ? 38.844 -12.672 5.785 1 32.62 305 ASN A N 1
ATOM 2486 C CA . ASN A 1 305 ? 40.156 -13.195 6.129 1 32.62 305 ASN A CA 1
ATOM 2487 C C . ASN A 1 305 ? 40.125 -14.695 6.398 1 32.62 305 ASN A C 1
ATOM 2489 O O . ASN A 1 305 ? 39.25 -15.164 7.152 1 32.62 305 ASN A O 1
ATOM 2493 N N . THR A 1 306 ? 40.5 -15.508 5.527 1 32.25 306 THR A N 1
ATOM 2494 C CA . THR A 1 306 ? 40.875 -16.891 5.797 1 32.25 306 THR A CA 1
ATOM 2495 C C . THR A 1 306 ? 41.719 -16.984 7.059 1 32.25 306 THR A C 1
ATOM 2497 O O . THR A 1 306 ? 42.719 -16.266 7.203 1 32.25 306 THR A O 1
ATOM 2500 N N . PRO A 1 307 ? 41.188 -17.484 8.188 1 31 307 PRO A N 1
ATOM 2501 C CA . PRO A 1 307 ? 42.094 -17.641 9.336 1 31 307 PRO A CA 1
ATOM 2502 C C . PRO A 1 307 ? 43.406 -18.312 8.961 1 31 307 PRO A C 1
ATOM 2504 O O . PRO A 1 307 ? 43.406 -19.281 8.188 1 31 307 PRO A O 1
ATOM 2507 N N . LYS A 1 308 ? 44.594 -17.656 9.047 1 29.22 308 LYS A N 1
ATOM 2508 C CA . LYS A 1 308 ? 45.875 -18.359 9.109 1 29.22 308 LYS A CA 1
ATOM 2509 C C . LYS A 1 308 ? 45.844 -19.438 10.188 1 29.22 308 LYS A C 1
ATOM 2511 O O . LYS A 1 308 ? 45.406 -19.203 11.312 1 29.22 308 LYS A O 1
ATOM 2516 N N . VAL A 1 309 ? 45.812 -20.609 10.047 1 28.48 309 VAL A N 1
ATOM 2517 C CA . VAL A 1 309 ? 46.156 -21.688 10.969 1 28.48 309 VAL A CA 1
ATOM 2518 C C . VAL A 1 309 ? 47.406 -21.328 11.758 1 28.48 309 VAL A C 1
ATOM 2520 O O . VAL A 1 309 ? 48.531 -21.562 11.297 1 28.48 309 VAL A O 1
ATOM 2523 N N . GLY A 1 310 ? 47.625 -19.938 12.133 1 23.83 310 GLY A N 1
ATOM 2524 C CA . GLY A 1 310 ? 48.844 -19.781 12.914 1 23.83 310 GLY A CA 1
ATOM 2525 C C . GLY A 1 310 ? 48.875 -20.641 14.172 1 23.83 310 GLY A C 1
ATOM 2526 O O . GLY A 1 310 ? 47.812 -21.094 14.625 1 23.83 310 GLY A O 1
ATOM 2527 N N . THR A 1 311 ? 50.125 -21.172 14.641 1 26.78 311 THR A N 1
ATOM 2528 C CA . THR A 1 311 ? 50.75 -21.484 15.914 1 26.78 311 THR A CA 1
ATOM 2529 C C . THR A 1 311 ? 50.375 -20.453 16.969 1 26.78 311 THR A C 1
ATOM 2531 O O . THR A 1 311 ? 49.844 -19.391 16.656 1 26.78 311 THR A O 1
ATOM 2534 N N . SER A 1 312 ? 51.094 -20.328 18.172 1 25.05 312 SER A N 1
ATOM 2535 C CA . SER A 1 312 ? 50.969 -19.828 19.547 1 25.05 312 SER A CA 1
ATOM 2536 C C . SER A 1 312 ? 50.75 -18.312 19.562 1 25.05 312 SER A C 1
ATOM 2538 O O . SER A 1 312 ? 50.188 -17.781 20.531 1 25.05 312 SER A O 1
ATOM 2540 N N . SER A 1 313 ? 51.625 -17.422 18.781 1 25.09 313 SER A N 1
ATOM 2541 C CA . SER A 1 313 ? 52 -16.203 19.516 1 25.09 313 SER A CA 1
ATOM 2542 C C . SER A 1 313 ? 50.812 -15.258 19.656 1 25.09 313 SER A C 1
ATOM 2544 O O . SER A 1 313 ? 49.844 -15.344 18.891 1 25.09 313 SER A O 1
ATOM 2546 N N . PRO A 1 314 ? 51.031 -13.875 20.125 1 27.58 314 PRO A N 1
ATOM 2547 C CA . PRO A 1 314 ? 50.406 -12.82 20.922 1 27.58 314 PRO A CA 1
ATOM 2548 C C . PRO A 1 314 ? 49.281 -12.133 20.172 1 27.58 314 PRO A C 1
ATOM 2550 O O . PRO A 1 314 ? 49.094 -12.359 18.969 1 27.58 314 PRO A O 1
ATOM 2553 N N . HIS A 1 315 ? 48.969 -10.781 20.453 1 26.03 315 HIS A N 1
ATOM 2554 C CA . HIS A 1 315 ? 47.875 -9.828 20.547 1 26.03 315 HIS A CA 1
ATOM 2555 C C . HIS A 1 315 ? 47.531 -9.281 19.172 1 26.03 315 HIS A C 1
ATOM 2557 O O . HIS A 1 315 ? 48.188 -8.398 18.641 1 26.03 315 HIS A O 1
ATOM 2563 N N . PRO A 1 316 ? 47.25 -10.023 18.062 1 28.86 316 PRO A N 1
ATOM 2564 C CA . PRO A 1 316 ? 47.25 -9.312 16.797 1 28.86 316 PRO A CA 1
ATOM 2565 C C . PRO A 1 316 ? 46.219 -8.188 16.734 1 28.86 316 PRO A C 1
ATOM 2567 O O . PRO A 1 316 ? 45.062 -8.375 17.172 1 28.86 316 PRO A O 1
ATOM 2570 N N . ALA A 1 317 ? 46.688 -6.871 16.719 1 24.77 317 ALA A N 1
ATOM 2571 C CA . ALA A 1 317 ? 46 -5.59 16.594 1 24.77 317 ALA A CA 1
ATOM 2572 C C . ALA A 1 317 ? 45.094 -5.574 15.352 1 24.77 317 ALA A C 1
ATOM 2574 O O . ALA A 1 317 ? 45.562 -5.91 14.25 1 24.77 317 ALA A O 1
ATOM 2575 N N . LEU A 1 318 ? 43.781 -5.754 15.367 1 25.61 318 LEU A N 1
ATOM 2576 C CA . LEU A 1 318 ? 42.625 -5.762 14.477 1 25.61 318 LEU A CA 1
ATOM 2577 C C . LEU A 1 318 ? 42.656 -4.543 13.562 1 25.61 318 LEU A C 1
ATOM 2579 O O . LEU A 1 318 ? 41.969 -3.549 13.836 1 25.61 318 LEU A O 1
ATOM 2583 N N . ASP A 1 319 ? 43.812 -4.07 12.969 1 25.14 319 ASP A N 1
ATOM 2584 C CA . ASP A 1 319 ? 43.781 -2.869 12.141 1 25.14 319 ASP A CA 1
ATOM 2585 C C . ASP A 1 319 ? 43.031 -3.135 10.828 1 25.14 319 ASP A C 1
ATOM 2587 O O . ASP A 1 319 ? 43.594 -3.709 9.898 1 25.14 319 ASP A O 1
ATOM 2591 N N . GLY A 1 320 ? 41.875 -3.6 10.742 1 27 320 GLY A N 1
ATOM 2592 C CA . GLY A 1 320 ? 41.125 -3.895 9.523 1 27 320 GLY A CA 1
ATOM 2593 C C . GLY A 1 320 ? 41.031 -2.705 8.586 1 27 320 GLY A C 1
ATOM 2594 O O . GLY A 1 320 ? 40.344 -1.735 8.883 1 27 320 GLY A O 1
ATOM 2595 N N . GLY A 1 321 ? 42.125 -2.299 7.855 1 26.28 321 GLY A N 1
ATOM 2596 C CA . GLY A 1 321 ? 42.312 -1.24 6.875 1 26.28 321 GLY A CA 1
ATOM 2597 C C . GLY A 1 321 ? 41.344 -1.344 5.703 1 26.28 321 GLY A C 1
ATOM 2598 O O . GLY A 1 321 ? 41.188 -2.424 5.141 1 26.28 321 GLY A O 1
ATOM 2599 N N . CYS A 1 322 ? 40.312 -0.541 5.648 1 25.62 322 CYS A N 1
ATOM 2600 C CA . CYS A 1 322 ? 39.312 -0.258 4.617 1 25.62 322 CYS A CA 1
ATOM 2601 C C . CYS A 1 322 ? 39.969 0.313 3.367 1 25.62 322 CYS A C 1
ATOM 2603 O O . CYS A 1 322 ? 40.594 1.382 3.416 1 25.62 322 CYS A O 1
ATOM 2605 N N . ARG A 1 323 ? 40.625 -0.443 2.492 1 24.72 323 ARG A N 1
ATOM 2606 C CA . ARG A 1 323 ? 41.219 0.142 1.286 1 24.72 323 ARG A CA 1
ATOM 2607 C C . ARG A 1 323 ? 40.125 0.615 0.331 1 24.72 323 ARG A C 1
ATOM 2609 O O . ARG A 1 323 ? 39.219 -0.147 -0.012 1 24.72 323 ARG A O 1
ATOM 2616 N N . THR A 1 324 ? 39.781 1.868 0.296 1 23.81 324 THR A N 1
ATOM 2617 C CA . THR A 1 324 ? 38.938 2.637 -0.613 1 23.81 324 THR A CA 1
ATOM 2618 C C . THR A 1 324 ? 39.469 2.551 -2.043 1 23.81 324 THR A C 1
ATOM 2620 O O . THR A 1 324 ? 40.625 2.871 -2.301 1 23.81 324 THR A O 1
ATOM 2623 N N . ILE A 1 325 ? 39.281 1.639 -2.852 1 23.31 325 ILE A N 1
ATOM 2624 C CA . ILE A 1 325 ? 39.75 1.61 -4.23 1 23.31 325 ILE A CA 1
ATOM 2625 C C . ILE A 1 325 ? 39.156 2.795 -5 1 23.31 325 ILE A C 1
ATOM 2627 O O . ILE A 1 325 ? 37.938 2.898 -5.164 1 23.31 325 ILE A O 1
ATOM 2631 N N . ARG A 1 326 ? 39.781 3.98 -4.953 1 23.78 326 ARG A N 1
ATOM 2632 C CA . ARG A 1 326 ? 39.562 5.141 -5.805 1 23.78 326 ARG A CA 1
ATOM 2633 C C . ARG A 1 326 ? 39.75 4.797 -7.277 1 23.78 326 ARG A C 1
ATOM 2635 O O . ARG A 1 326 ? 40.719 4.086 -7.625 1 23.78 326 ARG A O 1
ATOM 2642 N N . GLU A 1 327 ? 38.656 4.758 -8.023 1 25.3 327 GLU A N 1
ATOM 2643 C CA . GLU A 1 327 ? 38.75 4.715 -9.484 1 25.3 327 GLU A CA 1
ATOM 2644 C C . GLU A 1 327 ? 39.844 5.641 -9.992 1 25.3 327 GLU A C 1
ATOM 2646 O O . GLU A 1 327 ? 39.906 6.805 -9.594 1 25.3 327 GLU A O 1
ATOM 2651 N N . LEU A 1 328 ? 40.969 5.156 -10.312 1 23.61 328 LEU A N 1
ATOM 2652 C CA . LEU A 1 328 ? 42.031 5.797 -11.047 1 23.61 328 LEU A CA 1
ATOM 2653 C C . LEU A 1 328 ? 41.531 6.43 -12.336 1 23.61 328 LEU A C 1
ATOM 2655 O O . LEU A 1 328 ? 40.844 5.77 -13.133 1 23.61 328 LEU A O 1
ATOM 2659 N N . SER A 1 329 ? 41.188 7.781 -12.289 1 23.66 329 SER A N 1
ATOM 2660 C CA . SER A 1 329 ? 41.094 8.648 -13.461 1 23.66 329 SER A CA 1
ATOM 2661 C C . SER A 1 329 ? 42.219 8.359 -14.469 1 23.66 329 SER A C 1
ATOM 2663 O O . SER A 1 329 ? 43.375 8.328 -14.109 1 23.66 329 SER A O 1
ATOM 2665 N N . SER A 1 330 ? 41.969 7.375 -15.422 1 21.67 330 SER A N 1
ATOM 2666 C CA . SER A 1 330 ? 42.844 7.273 -16.578 1 21.67 330 SER A CA 1
ATOM 2667 C C . SER A 1 330 ? 43.219 8.656 -17.109 1 21.67 330 SER A C 1
ATOM 2669 O O . SER A 1 330 ? 42.344 9.523 -17.234 1 21.67 330 SER A O 1
ATOM 2671 N N . HIS A 1 331 ? 44.375 9.156 -16.859 1 22.73 331 HIS A N 1
ATOM 2672 C CA . HIS A 1 331 ? 45.188 10.18 -17.531 1 22.73 331 HIS A CA 1
ATOM 2673 C C . HIS A 1 331 ? 45.188 9.969 -19.047 1 22.73 331 HIS A C 1
ATOM 2675 O O . HIS A 1 331 ? 45.875 10.695 -19.766 1 22.73 331 HIS A O 1
ATOM 2681 N N . GLN A 1 332 ? 44.031 9.523 -19.781 1 19.92 332 GLN A N 1
ATOM 2682 C CA . GLN A 1 332 ? 44.344 10.062 -21.109 1 19.92 332 GLN A CA 1
ATOM 2683 C C . GLN A 1 332 ? 44.094 11.578 -21.156 1 19.92 332 GLN A C 1
ATOM 2685 O O . GLN A 1 332 ? 43.188 12.086 -20.516 1 19.92 332 GLN A O 1
ATOM 2690 N N . MET B 1 1 ? -1.968 12.906 -30.562 1 27.11 1 MET B N 1
ATOM 2691 C CA . MET B 1 1 ? -1.143 11.945 -31.281 1 27.11 1 MET B CA 1
ATOM 2692 C C . MET B 1 1 ? 0.34 12.227 -31.078 1 27.11 1 MET B C 1
ATOM 2694 O O . MET B 1 1 ? 1.138 11.305 -30.906 1 27.11 1 MET B O 1
ATOM 2698 N N . MET B 1 2 ? 0.714 13.508 -31.188 1 30.52 2 MET B N 1
ATOM 2699 C CA . MET B 1 2 ? 2.111 13.922 -31.078 1 30.52 2 MET B CA 1
ATOM 2700 C C . MET B 1 2 ? 2.617 13.766 -29.656 1 30.52 2 MET B C 1
ATOM 2702 O O . MET B 1 2 ? 3.803 13.5 -29.422 1 30.52 2 MET B O 1
ATOM 2706 N N . SER B 1 3 ? 1.689 14.094 -28.719 1 34 3 SER B N 1
ATOM 2707 C CA . SER B 1 3 ? 2.088 14.117 -27.312 1 34 3 SER B CA 1
ATOM 2708 C C . SER B 1 3 ? 2.383 12.711 -26.797 1 34 3 SER B C 1
ATOM 2710 O O . SER B 1 3 ? 3.213 12.539 -25.906 1 34 3 SER B O 1
ATOM 2712 N N . LEU B 1 4 ? 1.761 11.75 -27.406 1 35.75 4 LEU B N 1
ATOM 2713 C CA . LEU B 1 4 ? 2.02 10.359 -27.047 1 35.75 4 LEU B CA 1
ATOM 2714 C C . LEU B 1 4 ? 3.402 9.922 -27.531 1 35.75 4 LEU B C 1
ATOM 2716 O O . LEU B 1 4 ? 4.094 9.172 -26.844 1 35.75 4 LEU B O 1
ATOM 2720 N N . GLN B 1 5 ? 3.781 10.359 -28.688 1 33.91 5 GLN B N 1
ATOM 2721 C CA . GLN B 1 5 ? 5.02 9.961 -29.344 1 33.91 5 GLN B CA 1
ATOM 2722 C C . GLN B 1 5 ? 6.238 10.523 -28.609 1 33.91 5 GLN B C 1
ATOM 2724 O O . GLN B 1 5 ? 7.254 9.836 -28.469 1 33.91 5 GLN B O 1
ATOM 2729 N N . VAL B 1 6 ? 6.199 11.727 -28.266 1 34.56 6 VAL B N 1
ATOM 2730 C CA . VAL B 1 6 ? 7.328 12.352 -27.594 1 34.56 6 VAL B CA 1
ATOM 2731 C C . VAL B 1 6 ? 7.531 11.703 -26.219 1 34.56 6 VAL B C 1
ATOM 2733 O O . VAL B 1 6 ? 8.672 11.492 -25.797 1 34.56 6 VAL B O 1
ATOM 2736 N N . MET B 1 7 ? 6.523 11.312 -25.641 1 33.84 7 MET B N 1
ATOM 2737 C CA . MET B 1 7 ? 6.602 10.703 -24.312 1 33.84 7 MET B CA 1
ATOM 2738 C C . MET B 1 7 ? 7.219 9.312 -24.391 1 33.84 7 MET B C 1
ATOM 2740 O O . MET B 1 7 ? 7.926 8.891 -23.484 1 33.84 7 MET B O 1
ATOM 2744 N N . LYS B 1 8 ? 6.977 8.57 -25.453 1 39.06 8 LYS B N 1
ATOM 2745 C CA . LYS B 1 8 ? 7.688 7.324 -25.734 1 39.06 8 LYS B CA 1
ATOM 2746 C C . LYS B 1 8 ? 9.195 7.562 -25.844 1 39.06 8 LYS B C 1
ATOM 2748 O O . LYS B 1 8 ? 9.992 6.727 -25.406 1 39.06 8 LYS B O 1
ATOM 2753 N N . TRP B 1 9 ? 9.492 8.547 -26.516 1 34.19 9 TRP B N 1
ATOM 2754 C CA . TRP B 1 9 ? 10.883 8.891 -26.797 1 34.19 9 TRP B CA 1
ATOM 2755 C C . TRP B 1 9 ? 11.641 9.195 -25.516 1 34.19 9 TRP B C 1
ATOM 2757 O O . TRP B 1 9 ? 12.812 8.82 -25.375 1 34.19 9 TRP B O 1
ATOM 2767 N N . LEU B 1 10 ? 10.945 9.898 -24.641 1 38.41 10 LEU B N 1
ATOM 2768 C CA . LEU B 1 10 ? 11.742 10.242 -23.469 1 38.41 10 LEU B CA 1
ATOM 2769 C C . LEU B 1 10 ? 11.883 9.055 -22.531 1 38.41 10 LEU B C 1
ATOM 2771 O O . LEU B 1 10 ? 12.352 9.203 -21.406 1 38.41 10 LEU B O 1
ATOM 2775 N N . GLY B 1 11 ? 11.648 7.738 -23.031 1 39.81 11 GLY B N 1
ATOM 2776 C CA . GLY B 1 11 ? 11.836 6.492 -22.312 1 39.81 11 GLY B CA 1
ATOM 2777 C C . GLY B 1 11 ? 10.852 6.301 -21.172 1 39.81 11 GLY B C 1
ATOM 2778 O O . GLY B 1 11 ? 11.094 5.512 -20.25 1 39.81 11 GLY B O 1
ATOM 2779 N N . LEU B 1 12 ? 9.984 7.258 -21.016 1 41.31 12 LEU B N 1
ATOM 2780 C CA . LEU B 1 12 ? 9.109 7.164 -19.844 1 41.31 12 LEU B CA 1
ATOM 2781 C C . LEU B 1 12 ? 7.934 6.23 -20.125 1 41.31 12 LEU B C 1
ATOM 2783 O O . LEU B 1 12 ? 7.137 6.48 -21.031 1 41.31 12 LEU B O 1
ATOM 2787 N N . LYS B 1 13 ? 8.023 4.945 -20.078 1 44.97 13 LYS B N 1
ATOM 2788 C CA . LYS B 1 13 ? 6.902 4.012 -20.109 1 44.97 13 LYS B CA 1
ATOM 2789 C C . LYS B 1 13 ? 5.695 4.57 -19.375 1 44.97 13 LYS B C 1
ATOM 2791 O O . LYS B 1 13 ? 5.777 4.863 -18.172 1 44.97 13 LYS B O 1
ATOM 2796 N N . VAL B 1 14 ? 4.867 5.297 -20.109 1 43.97 14 VAL B N 1
ATOM 2797 C CA . VAL B 1 14 ? 3.584 5.762 -19.594 1 43.97 14 VAL B CA 1
ATOM 2798 C C . VAL B 1 14 ? 2.771 4.57 -19.078 1 43.97 14 VAL B C 1
ATOM 2800 O O . VAL B 1 14 ? 2.865 3.469 -19.641 1 43.97 14 VAL B O 1
ATOM 2803 N N . LEU B 1 15 ? 2.363 4.586 -17.828 1 50.72 15 LEU B N 1
ATOM 2804 C CA . LEU B 1 15 ? 1.495 3.57 -17.25 1 50.72 15 LEU B CA 1
ATOM 2805 C C . LEU B 1 15 ? 0.442 3.109 -18.25 1 50.72 15 LEU B C 1
ATOM 2807 O O . LEU B 1 15 ? -0.014 1.965 -18.188 1 50.72 15 LEU B O 1
ATOM 2811 N N . THR B 1 16 ? 0.114 3.982 -19.234 1 45.31 16 THR B N 1
ATOM 2812 C CA . THR B 1 16 ? -0.962 3.637 -20.156 1 45.31 16 THR B CA 1
ATOM 2813 C C . THR B 1 16 ? -0.416 2.904 -21.375 1 45.31 16 THR B C 1
ATOM 2815 O O . THR B 1 16 ? -1.171 2.549 -22.281 1 45.31 16 THR B O 1
ATOM 2818 N N . ASP B 1 17 ? 0.881 2.906 -21.406 1 50.56 17 ASP B N 1
ATOM 2819 C CA . ASP B 1 17 ? 1.294 2.164 -22.594 1 50.56 17 ASP B CA 1
ATOM 2820 C C . ASP B 1 17 ? 0.874 0.7 -22.5 1 50.56 17 ASP B C 1
ATOM 2822 O O . ASP B 1 17 ? 0.929 0.1 -21.422 1 50.56 17 ASP B O 1
ATOM 2826 N N . ASP B 1 18 ? 0.131 0.286 -23.453 1 52.16 18 ASP B N 1
ATOM 2827 C CA . ASP B 1 18 ? -0.271 -1.104 -23.641 1 52.16 18 ASP B CA 1
ATOM 2828 C C . ASP B 1 18 ? 0.928 -2.043 -23.531 1 52.16 18 ASP B C 1
ATOM 2830 O O . ASP B 1 18 ? 1.648 -2.26 -24.516 1 52.16 18 ASP B O 1
ATOM 2834 N N . VAL B 1 19 ? 1.636 -1.932 -22.453 1 55.44 19 VAL B N 1
ATOM 2835 C CA . VAL B 1 19 ? 2.682 -2.939 -22.312 1 55.44 19 VAL B CA 1
ATOM 2836 C C . VAL B 1 19 ? 2.08 -4.332 -22.484 1 55.44 19 VAL B C 1
ATOM 2838 O O . VAL B 1 19 ? 1.054 -4.648 -21.875 1 55.44 19 VAL B O 1
ATOM 2841 N N . GLN B 1 20 ? 2.199 -4.852 -23.688 1 58.06 20 GLN B N 1
ATOM 2842 C CA . GLN B 1 20 ? 1.781 -6.238 -23.859 1 58.06 20 GLN B CA 1
ATOM 2843 C C . GLN B 1 20 ? 2.318 -7.109 -22.719 1 58.06 20 GLN B C 1
ATOM 2845 O O . GLN B 1 20 ? 3.531 -7.215 -22.531 1 58.06 20 GLN B O 1
ATOM 2850 N N . GLY B 1 21 ? 1.576 -7.172 -21.656 1 65 21 GLY B N 1
ATOM 2851 C CA . GLY B 1 21 ? 2.021 -8.016 -20.562 1 65 21 GLY B CA 1
ATOM 2852 C C . GLY B 1 21 ? 2.377 -9.422 -20.984 1 65 21 GLY B C 1
ATOM 2853 O O . GLY B 1 21 ? 1.996 -9.859 -22.078 1 65 21 GLY B O 1
ATOM 2854 N N . ALA B 1 22 ? 3.312 -10.023 -20.312 1 75.75 22 ALA B N 1
ATOM 2855 C CA . ALA B 1 22 ? 3.697 -11.414 -20.547 1 75.75 22 ALA B CA 1
ATOM 2856 C C . ALA B 1 22 ? 2.484 -12.336 -20.5 1 75.75 22 ALA B C 1
ATOM 2858 O O . ALA B 1 22 ? 1.587 -12.148 -19.672 1 75.75 22 ALA B O 1
ATOM 2859 N N . GLU B 1 23 ? 2.375 -13.188 -21.516 1 87.06 23 GLU B N 1
ATOM 2860 C CA . GLU B 1 23 ? 1.309 -14.188 -21.531 1 87.06 23 GLU B CA 1
ATOM 2861 C C . GLU B 1 23 ? 1.4 -15.125 -20.328 1 87.06 23 GLU B C 1
ATOM 2863 O O . GLU B 1 23 ? 2.482 -15.617 -20 1 87.06 23 GLU B O 1
ATOM 2868 N N . PRO B 1 24 ? 0.227 -15.289 -19.75 1 93.31 24 PRO B N 1
ATOM 2869 C CA . PRO B 1 24 ? 0.245 -16.156 -18.578 1 93.31 24 PRO B CA 1
ATOM 2870 C C . PRO B 1 24 ? 0.438 -17.641 -18.938 1 93.31 24 PRO B C 1
ATOM 2872 O O . PRO B 1 24 ? 0.948 -18.406 -18.109 1 93.31 24 PRO B O 1
ATOM 2875 N N . LEU B 1 25 ? -0.009 -18.047 -20.109 1 95.81 25 LEU B N 1
ATOM 2876 C CA . LEU B 1 25 ? 0.167 -19.422 -20.547 1 95.81 25 LEU B CA 1
ATOM 2877 C C . LEU B 1 25 ? 1.541 -19.625 -21.188 1 95.81 25 LEU B C 1
ATOM 2879 O O . LEU B 1 25 ? 1.843 -19.031 -22.219 1 95.81 25 LEU B O 1
ATOM 2883 N N . LEU B 1 26 ? 2.281 -20.469 -20.547 1 93.06 26 LEU B N 1
ATOM 2884 C CA . LEU B 1 26 ? 3.627 -20.766 -21.031 1 93.06 26 LEU B CA 1
ATOM 2885 C C . LEU B 1 26 ? 3.615 -21.938 -22 1 93.06 26 LEU B C 1
ATOM 2887 O O . LEU B 1 26 ? 2.971 -22.953 -21.734 1 93.06 26 LEU B O 1
ATOM 2891 N N . GLY B 1 27 ? 4.277 -21.844 -23.047 1 92.06 27 GLY B N 1
ATOM 2892 C CA . GLY B 1 27 ? 4.234 -22.859 -24.109 1 92.06 27 GLY B CA 1
ATOM 2893 C C . GLY B 1 27 ? 5.453 -23.766 -24.109 1 92.06 27 GLY B C 1
ATOM 2894 O O . GLY B 1 27 ? 5.75 -24.406 -25.125 1 92.06 27 GLY B O 1
ATOM 2895 N N . PHE B 1 28 ? 6.113 -23.875 -23.031 1 90.69 28 PHE B N 1
ATOM 2896 C CA . PHE B 1 28 ? 7.352 -24.641 -22.984 1 90.69 28 PHE B CA 1
ATOM 2897 C C . PHE B 1 28 ? 7.078 -26.125 -23.219 1 90.69 28 PHE B C 1
ATOM 2899 O O . PHE B 1 28 ? 7.957 -26.844 -23.688 1 90.69 28 PHE B O 1
ATOM 2906 N N . VAL B 1 29 ? 5.891 -26.531 -22.953 1 93.81 29 VAL B N 1
ATOM 2907 C CA . VAL B 1 29 ? 5.539 -27.953 -23.031 1 93.81 29 VAL B CA 1
ATOM 2908 C C . VAL B 1 29 ? 5.094 -28.297 -24.453 1 93.81 29 VAL B C 1
ATOM 2910 O O . VAL B 1 29 ? 4.906 -29.469 -24.797 1 93.81 29 VAL B O 1
ATOM 2913 N N . ASN B 1 30 ? 4.926 -27.297 -25.328 1 94.94 30 ASN B N 1
ATOM 2914 C CA . ASN B 1 30 ? 4.5 -27.531 -26.703 1 94.94 30 ASN B CA 1
ATOM 2915 C C . ASN B 1 30 ? 5.582 -28.219 -27.516 1 94.94 30 ASN B C 1
ATOM 2917 O O . ASN B 1 30 ? 6.77 -27.922 -27.359 1 94.94 30 ASN B O 1
ATOM 2921 N N . THR B 1 31 ? 5.238 -29.203 -28.328 1 94.5 31 THR B N 1
ATOM 2922 C CA . THR B 1 31 ? 6.129 -29.922 -29.234 1 94.5 31 THR B CA 1
ATOM 2923 C C . THR B 1 31 ? 5.629 -29.844 -30.672 1 94.5 31 THR B C 1
ATOM 2925 O O . THR B 1 31 ? 4.477 -29.469 -30.922 1 94.5 31 THR B O 1
ATOM 2928 N N . PRO B 1 32 ? 6.562 -30.062 -31.562 1 94.88 32 PRO B N 1
ATOM 2929 C CA . PRO B 1 32 ? 6.102 -30.094 -32.969 1 94.88 32 PRO B CA 1
ATOM 2930 C C . PRO B 1 32 ? 4.961 -31.078 -33.188 1 94.88 32 PRO B C 1
ATOM 2932 O O . PRO B 1 32 ? 4.07 -30.828 -34 1 94.88 32 PRO B O 1
ATOM 2935 N N . GLU B 1 33 ? 4.965 -32.219 -32.469 1 96.06 33 GLU B N 1
ATOM 2936 C CA . GLU B 1 33 ? 3.924 -33.25 -32.594 1 96.06 33 GLU B CA 1
ATOM 2937 C C . GLU B 1 33 ? 2.629 -32.781 -31.922 1 96.06 33 GLU B C 1
ATOM 2939 O O . GLU B 1 33 ? 1.537 -33.156 -32.344 1 96.06 33 GLU B O 1
ATOM 2944 N N . CYS B 1 34 ? 2.73 -31.938 -30.859 1 96.19 34 CYS B N 1
ATOM 2945 C CA . CYS B 1 34 ? 1.582 -31.406 -30.125 1 96.19 34 CYS B CA 1
ATOM 2946 C C . CYS B 1 34 ? 1.75 -29.922 -29.844 1 96.19 34 CYS B C 1
ATOM 2948 O O . CYS B 1 34 ? 1.985 -29.531 -28.688 1 96.19 34 CYS B O 1
ATOM 2950 N N . PRO B 1 35 ? 1.473 -29.109 -30.812 1 95.56 35 PRO B N 1
ATOM 2951 C CA . PRO B 1 35 ? 1.743 -27.672 -30.672 1 95.56 35 PRO B CA 1
ATOM 2952 C C . PRO B 1 35 ? 0.788 -26.984 -29.703 1 95.56 35 PRO B C 1
ATOM 2954 O O . PRO B 1 35 ? 1.05 -25.859 -29.266 1 95.56 35 PRO B O 1
ATOM 2957 N N . ASP B 1 36 ? -0.326 -27.625 -29.328 1 96.38 36 ASP B N 1
ATOM 2958 C CA . ASP B 1 36 ? -1.3 -27.016 -28.438 1 96.38 36 ASP B CA 1
ATOM 2959 C C . ASP B 1 36 ? -1.296 -27.688 -27.078 1 96.38 36 ASP B C 1
ATOM 2961 O O . ASP B 1 36 ? -2.303 -27.656 -26.359 1 96.38 36 ASP B O 1
ATOM 2965 N N . MET B 1 37 ? -0.182 -28.328 -26.672 1 96.81 37 MET B N 1
ATOM 2966 C CA . MET B 1 37 ? -0.09 -29.094 -25.422 1 96.81 37 MET B CA 1
ATOM 2967 C C . MET B 1 37 ? -0.399 -28.203 -24.219 1 96.81 37 MET B C 1
ATOM 2969 O O . MET B 1 37 ? -1.114 -28.625 -23.312 1 96.81 37 MET B O 1
ATOM 2973 N N . ALA B 1 38 ? 0.085 -27.047 -24.188 1 96.94 38 ALA B N 1
ATOM 2974 C CA . ALA B 1 38 ? -0.15 -26.125 -23.078 1 96.94 38 ALA B CA 1
ATOM 2975 C C . ALA B 1 38 ? -1.64 -25.844 -22.906 1 96.94 38 ALA B C 1
ATOM 2977 O O . ALA B 1 38 ? -2.152 -25.844 -21.781 1 96.94 38 ALA B O 1
ATOM 2978 N N . HIS B 1 39 ? -2.281 -25.641 -23.984 1 97.19 39 HIS B N 1
ATOM 2979 C CA . HIS B 1 39 ? -3.713 -25.359 -23.953 1 97.19 39 HIS B CA 1
ATOM 2980 C C . HIS B 1 39 ? -4.496 -26.578 -23.453 1 97.19 39 HIS B C 1
ATOM 2982 O O . HIS B 1 39 ? -5.484 -26.422 -22.734 1 97.19 39 HIS B O 1
ATOM 2988 N N . ARG B 1 40 ? -4.082 -27.703 -23.891 1 96.94 40 ARG B N 1
ATOM 2989 C CA . ARG B 1 40 ? -4.734 -28.938 -23.453 1 96.94 40 ARG B CA 1
ATOM 2990 C C . ARG B 1 40 ? -4.574 -29.141 -21.938 1 96.94 40 ARG B C 1
ATOM 2992 O O . ARG B 1 40 ? -5.531 -29.5 -21.25 1 96.94 40 ARG B O 1
ATOM 2999 N N . LEU B 1 41 ? -3.365 -28.875 -21.531 1 95.94 41 LEU B N 1
ATOM 3000 C CA . LEU B 1 41 ? -3.102 -29.016 -20.094 1 95.94 41 LEU B CA 1
ATOM 3001 C C . LEU B 1 41 ? -3.895 -28 -19.297 1 95.94 41 LEU B C 1
ATOM 3003 O O . LEU B 1 41 ? -4.363 -28.297 -18.188 1 95.94 41 LEU B O 1
ATOM 3007 N N . LEU B 1 42 ? -4.035 -26.828 -19.828 1 96.69 42 LEU B N 1
ATOM 3008 C CA . LEU B 1 42 ? -4.832 -25.797 -19.172 1 96.69 42 LEU B CA 1
ATOM 3009 C C . LEU B 1 42 ? -6.285 -26.234 -19.016 1 96.69 42 LEU B C 1
ATOM 3011 O O . LEU B 1 42 ? -6.879 -26.078 -17.953 1 96.69 42 LEU B O 1
ATOM 3015 N N . GLU B 1 43 ? -6.805 -26.766 -20.078 1 96.38 43 GLU B N 1
ATOM 3016 C CA . GLU B 1 43 ? -8.18 -27.25 -20.047 1 96.38 43 GLU B CA 1
ATOM 3017 C C . GLU B 1 43 ? -8.344 -28.391 -19.047 1 96.38 43 GLU B C 1
ATOM 3019 O O . GLU B 1 43 ? -9.359 -28.469 -18.359 1 96.38 43 GLU B O 1
ATOM 3024 N N . ASP B 1 44 ? -7.348 -29.234 -18.984 1 94.44 44 ASP B N 1
ATOM 3025 C CA . ASP B 1 44 ? -7.371 -30.344 -18.047 1 94.44 44 ASP B CA 1
ATOM 3026 C C . ASP B 1 44 ? -7.391 -29.844 -16.609 1 94.44 44 ASP B C 1
ATOM 3028 O O . ASP B 1 44 ? -8.172 -30.312 -15.781 1 94.44 44 ASP B O 1
ATOM 3032 N N . MET B 1 45 ? -6.551 -28.922 -16.312 1 92.19 45 MET B N 1
ATOM 3033 C CA . MET B 1 45 ? -6.477 -28.359 -14.977 1 92.19 45 MET B CA 1
ATOM 3034 C C . MET B 1 45 ? -7.762 -27.609 -14.625 1 92.19 45 MET B C 1
ATOM 3036 O O . MET B 1 45 ? -8.25 -27.703 -13.5 1 92.19 45 MET B O 1
ATOM 3040 N N . TRP B 1 46 ? -8.266 -26.938 -15.617 1 93.69 46 TRP B N 1
ATOM 3041 C CA . TRP B 1 46 ? -9.5 -26.172 -15.445 1 93.69 46 TRP B CA 1
ATOM 3042 C C . TRP B 1 46 ? -10.641 -27.078 -15 1 93.69 46 TRP B C 1
ATOM 3044 O O . TRP B 1 46 ? -11.414 -26.734 -14.102 1 93.69 46 TRP B O 1
ATOM 3054 N N . GLN B 1 47 ? -10.688 -28.219 -15.633 1 92.69 47 GLN B N 1
ATOM 3055 C CA . GLN B 1 47 ? -11.734 -29.188 -15.328 1 92.69 47 GLN B CA 1
ATOM 3056 C C . GLN B 1 47 ? -11.438 -29.922 -14.031 1 92.69 47 GLN B C 1
ATOM 3058 O O . GLN B 1 47 ? -12.328 -30.109 -13.195 1 92.69 47 GLN B O 1
ATOM 3063 N N . GLN B 1 48 ? -10.211 -30.297 -13.867 1 88.06 48 GLN B N 1
ATOM 3064 C CA . GLN B 1 48 ? -9.805 -31.094 -12.711 1 88.06 48 GLN B CA 1
ATOM 3065 C C . GLN B 1 48 ? -10.078 -30.359 -11.406 1 88.06 48 GLN B C 1
ATOM 3067 O O . GLN B 1 48 ? -10.5 -30.969 -10.422 1 88.06 48 GLN B O 1
ATOM 3072 N N . PHE B 1 49 ? -9.898 -29.047 -11.453 1 87.5 49 PHE B N 1
ATOM 3073 C CA . PHE B 1 49 ? -9.984 -28.312 -10.203 1 87.5 49 PHE B CA 1
ATOM 3074 C C . PHE B 1 49 ? -11.25 -27.469 -10.172 1 87.5 49 PHE B C 1
ATOM 3076 O O . PHE B 1 49 ? -11.406 -26.594 -9.305 1 87.5 49 PHE B O 1
ATOM 3083 N N . ASN B 1 50 ? -12.148 -27.672 -11.133 1 88.06 50 ASN B N 1
ATOM 3084 C CA . ASN B 1 50 ? -13.453 -27.016 -11.203 1 88.06 50 ASN B CA 1
ATOM 3085 C C . ASN B 1 50 ? -13.336 -25.5 -11.117 1 88.06 50 ASN B C 1
ATOM 3087 O O . ASN B 1 50 ? -13.984 -24.875 -10.289 1 88.06 50 ASN B O 1
ATOM 3091 N N . PHE B 1 51 ? -12.461 -24.953 -11.922 1 93 51 PHE B N 1
ATOM 3092 C CA . PHE B 1 51 ? -12.219 -23.516 -11.922 1 93 51 PHE B CA 1
ATOM 3093 C C . PHE B 1 51 ? -13.445 -22.75 -12.414 1 93 51 PHE B C 1
ATOM 3095 O O . PHE B 1 51 ? -13.602 -21.562 -12.141 1 93 51 PHE B O 1
ATOM 3102 N N . SER B 1 52 ? -14.312 -23.453 -13.117 1 92.38 52 SER B N 1
ATOM 3103 C CA . SER B 1 52 ? -15.531 -22.812 -13.602 1 92.38 52 SER B CA 1
ATOM 3104 C C . SER B 1 52 ? -16.391 -22.328 -12.445 1 92.38 52 SER B C 1
ATOM 3106 O O . SER B 1 52 ? -16.969 -21.234 -12.516 1 92.38 52 SER B O 1
ATOM 3108 N N . LEU B 1 53 ? -16.5 -23.141 -11.469 1 90.31 53 LEU B N 1
ATOM 3109 C CA . LEU B 1 53 ? -17.297 -22.75 -10.297 1 90.31 53 LEU B CA 1
ATOM 3110 C C . LEU B 1 53 ? -16.672 -21.562 -9.586 1 90.31 53 LEU B C 1
ATOM 3112 O O . LEU B 1 53 ? -17.391 -20.656 -9.133 1 90.31 53 LEU B O 1
ATOM 3116 N N . LEU B 1 54 ? -15.391 -21.578 -9.508 1 90.88 54 LEU B N 1
ATOM 3117 C CA . LEU B 1 54 ? -14.672 -20.484 -8.859 1 90.88 54 LEU B CA 1
ATOM 3118 C C . LEU B 1 54 ? -14.828 -19.188 -9.648 1 90.88 54 LEU B C 1
ATOM 3120 O O . LEU B 1 54 ? -15.055 -18.125 -9.07 1 90.88 54 LEU B O 1
ATOM 3124 N N . GLU B 1 55 ? -14.641 -19.312 -10.906 1 94.12 55 GLU B N 1
ATOM 3125 C CA . GLU B 1 55 ? -14.82 -18.156 -11.781 1 94.12 55 GLU B CA 1
ATOM 3126 C C . GLU B 1 55 ? -16.203 -17.562 -11.625 1 94.12 55 GLU B C 1
ATOM 3128 O O . GLU B 1 55 ? -16.359 -16.328 -11.625 1 94.12 55 GLU B O 1
ATOM 3133 N N . GLU B 1 56 ? -17.156 -18.406 -11.477 1 91.69 56 GLU B N 1
ATOM 3134 C CA . GLU B 1 56 ? -18.531 -17.938 -11.289 1 91.69 56 GLU B CA 1
ATOM 3135 C C . GLU B 1 56 ? -18.688 -17.188 -9.969 1 91.69 56 GLU B C 1
ATOM 3137 O O . GLU B 1 56 ? -19.344 -16.141 -9.922 1 91.69 56 GLU B O 1
ATOM 3142 N N . LYS B 1 57 ? -18.094 -17.703 -9.016 1 89.94 57 LYS B N 1
ATOM 3143 C CA . LYS B 1 57 ? -18.156 -17.062 -7.703 1 89.94 57 LYS B CA 1
ATOM 3144 C C . LYS B 1 57 ? -17.484 -15.695 -7.715 1 89.94 57 LYS B C 1
ATOM 3146 O O . LYS B 1 57 ? -18 -14.734 -7.145 1 89.94 57 LYS B O 1
ATOM 3151 N N . ILE B 1 58 ? -16.344 -15.641 -8.359 1 91.62 58 ILE B N 1
ATOM 3152 C CA . ILE B 1 58 ? -15.555 -14.422 -8.43 1 91.62 58 ILE B CA 1
ATOM 3153 C C . ILE B 1 58 ? -16.281 -13.383 -9.289 1 91.62 58 ILE B C 1
ATOM 3155 O O . ILE B 1 58 ? -16.297 -12.195 -8.953 1 91.62 58 ILE B O 1
ATOM 3159 N N . GLY B 1 59 ? -16.844 -13.82 -10.281 1 88.19 59 GLY B N 1
ATOM 3160 C CA . GLY B 1 59 ? -17.344 -12.906 -11.289 1 88.19 59 GLY B CA 1
ATOM 3161 C C . GLY B 1 59 ? -18.766 -12.461 -11.023 1 88.19 59 GLY B C 1
ATOM 3162 O O . GLY B 1 59 ? -19.266 -11.547 -11.688 1 88.19 59 GLY B O 1
ATOM 3163 N N . THR B 1 60 ? -19.5 -13.086 -10.133 1 80.62 60 THR B N 1
ATOM 3164 C CA . THR B 1 60 ? -20.891 -12.703 -9.836 1 80.62 60 THR B CA 1
ATOM 3165 C C . THR B 1 60 ? -20.922 -11.477 -8.938 1 80.62 60 THR B C 1
ATOM 3167 O O . THR B 1 60 ? -20.125 -11.352 -8.008 1 80.62 60 THR B O 1
ATOM 3170 N N . PRO B 1 61 ? -21.75 -10.547 -9.273 1 75 61 PRO B N 1
ATOM 3171 C CA . PRO B 1 61 ? -22.906 -10.57 -10.164 1 75 61 PRO B CA 1
ATOM 3172 C C . PRO B 1 61 ? -22.594 -10.016 -11.555 1 75 61 PRO B C 1
ATOM 3174 O O . PRO B 1 61 ? -23.438 -10.078 -12.453 1 75 61 PRO B O 1
ATOM 3177 N N . TYR B 1 62 ? -21.391 -9.516 -11.766 1 77.94 62 TYR B N 1
ATOM 3178 C CA . TYR B 1 62 ? -21.109 -8.812 -13.016 1 77.94 62 TYR B CA 1
ATOM 3179 C C . TYR B 1 62 ? -20.719 -9.789 -14.117 1 77.94 62 TYR B C 1
ATOM 3181 O O . TYR B 1 62 ? -20.469 -9.375 -15.258 1 77.94 62 TYR B O 1
ATOM 3189 N N . ARG B 1 63 ? -20.766 -11.016 -13.828 1 83.62 63 ARG B N 1
ATOM 3190 C CA . ARG B 1 63 ? -20.469 -12.086 -14.766 1 83.62 63 ARG B CA 1
ATOM 3191 C C . ARG B 1 63 ? -19.078 -11.906 -15.391 1 83.62 63 ARG B C 1
ATOM 3193 O O . ARG B 1 63 ? -18.938 -11.953 -16.609 1 83.62 63 ARG B O 1
ATOM 3200 N N . TYR B 1 64 ? -18.188 -11.562 -14.672 1 93.38 64 TYR B N 1
ATOM 3201 C CA . TYR B 1 64 ? -16.812 -11.516 -15.188 1 93.38 64 TYR B CA 1
ATOM 3202 C C . TYR B 1 64 ? -16.297 -12.922 -15.477 1 93.38 64 TYR B C 1
ATOM 3204 O O . TYR B 1 64 ? -16.406 -13.812 -14.641 1 93.38 64 TYR B O 1
ATOM 3212 N N . ARG B 1 65 ? -15.844 -13.031 -16.688 1 95.81 65 ARG B N 1
ATOM 3213 C CA . ARG B 1 65 ? -15.172 -14.266 -17.094 1 95.81 65 ARG B CA 1
ATOM 3214 C C . ARG B 1 65 ? -13.766 -13.977 -17.609 1 95.81 65 ARG B C 1
ATOM 3216 O O . ARG B 1 65 ? -13.547 -12.992 -18.312 1 95.81 65 ARG B O 1
ATOM 3223 N N . PHE B 1 66 ? -12.93 -14.844 -17.234 1 96.81 66 PHE B N 1
ATOM 3224 C CA . PHE B 1 66 ? -11.547 -14.633 -17.656 1 96.81 66 PHE B CA 1
ATOM 3225 C C . PHE B 1 66 ? -11.406 -14.812 -19.156 1 96.81 66 PHE B C 1
ATOM 3227 O O . PHE B 1 66 ? -11.852 -15.82 -19.719 1 96.81 66 PHE B O 1
ATOM 3234 N N . ASN B 1 67 ? -10.805 -13.844 -19.781 1 95.75 67 ASN B N 1
ATOM 3235 C CA . ASN B 1 67 ? -10.453 -13.984 -21.188 1 95.75 67 ASN B CA 1
ATOM 3236 C C . ASN B 1 67 ? -9.383 -15.047 -21.406 1 95.75 67 ASN B C 1
ATOM 3238 O O . ASN B 1 67 ? -9.461 -15.836 -22.344 1 95.75 67 ASN B O 1
ATOM 3242 N N . ASN B 1 68 ? -8.422 -15.047 -20.609 1 96.81 68 ASN B N 1
ATOM 3243 C CA . ASN B 1 68 ? -7.371 -16.047 -20.547 1 96.81 68 ASN B CA 1
ATOM 3244 C C . ASN B 1 68 ? -7.395 -16.812 -19.219 1 96.81 68 ASN B C 1
ATOM 3246 O O . ASN B 1 68 ? -6.922 -16.297 -18.203 1 96.81 68 ASN B O 1
ATOM 3250 N N . LYS B 1 69 ? -7.793 -18.031 -19.312 1 96.88 69 LYS B N 1
ATOM 3251 C CA . LYS B 1 69 ? -8.008 -18.859 -18.125 1 96.88 69 LYS B CA 1
ATOM 3252 C C . LYS B 1 69 ? -6.703 -19.094 -17.375 1 96.88 69 LYS B C 1
ATOM 3254 O O . LYS B 1 69 ? -6.715 -19.406 -16.188 1 96.88 69 LYS B O 1
ATOM 3259 N N . ALA B 1 70 ? -5.617 -18.953 -18.078 1 97.06 70 ALA B N 1
ATOM 3260 C CA . ALA B 1 70 ? -4.316 -19.234 -17.469 1 97.06 70 ALA B CA 1
ATOM 3261 C C . ALA B 1 70 ? -4.043 -18.281 -16.312 1 97.06 70 ALA B C 1
ATOM 3263 O O . ALA B 1 70 ? -3.324 -18.641 -15.367 1 97.06 70 ALA B O 1
ATOM 3264 N N . TYR B 1 71 ? -4.652 -17.094 -16.328 1 97.44 71 TYR B N 1
ATOM 3265 C CA . TYR B 1 71 ? -4.473 -16.141 -15.234 1 97.44 71 TYR B CA 1
ATOM 3266 C C . TYR B 1 71 ? -5.039 -16.703 -13.93 1 97.44 71 TYR B C 1
ATOM 3268 O O . TYR B 1 71 ? -4.41 -16.594 -12.875 1 97.44 71 TYR B O 1
ATOM 3276 N N . LEU B 1 72 ? -6.211 -17.281 -14.047 1 96.44 72 LEU B N 1
ATOM 3277 C CA . LEU B 1 72 ? -6.836 -17.797 -12.828 1 96.44 72 LEU B CA 1
ATOM 3278 C C . LEU B 1 72 ? -6.102 -19.031 -12.328 1 96.44 72 LEU B C 1
ATOM 3280 O O . LEU B 1 72 ? -5.91 -19.203 -11.117 1 96.44 72 LEU B O 1
ATOM 3284 N N . VAL B 1 73 ? -5.68 -19.875 -13.234 1 94.5 73 VAL B N 1
ATOM 3285 C CA . VAL B 1 73 ? -4.918 -21.062 -12.844 1 94.5 73 VAL B CA 1
ATOM 3286 C C . VAL B 1 73 ? -3.619 -20.641 -12.164 1 94.5 73 VAL B C 1
ATOM 3288 O O . VAL B 1 73 ? -3.256 -21.172 -11.117 1 94.5 73 VAL B O 1
ATOM 3291 N N . GLN B 1 74 ? -2.982 -19.688 -12.75 1 94.56 74 GLN B N 1
ATOM 3292 C CA . GLN B 1 74 ? -1.754 -19.172 -12.156 1 94.56 74 GLN B CA 1
ATOM 3293 C C . GLN B 1 74 ? -2.002 -18.625 -10.75 1 94.56 74 GLN B C 1
ATOM 3295 O O . GLN B 1 74 ? -1.184 -18.828 -9.852 1 94.56 74 GLN B O 1
ATOM 3300 N N . ALA B 1 75 ? -3.111 -17.969 -10.555 1 95.44 75 ALA B N 1
ATOM 3301 C CA . ALA B 1 75 ? -3.434 -17.312 -9.289 1 95.44 75 ALA B CA 1
ATOM 3302 C C . ALA B 1 75 ? -3.553 -18.312 -8.156 1 95.44 75 ALA B C 1
ATOM 3304 O O . ALA B 1 75 ? -3.482 -17.938 -6.977 1 95.44 75 ALA B O 1
ATOM 3305 N N . PHE B 1 76 ? -3.684 -19.594 -8.547 1 91.94 76 PHE B N 1
ATOM 3306 C CA . PHE B 1 76 ? -3.873 -20.609 -7.527 1 91.94 76 PHE B CA 1
ATOM 3307 C C . PHE B 1 76 ? -2.711 -21.594 -7.523 1 91.94 76 PHE B C 1
ATOM 3309 O O . PHE B 1 76 ? -2.785 -22.656 -6.891 1 91.94 76 PHE B O 1
ATOM 3316 N N . THR B 1 77 ? -1.649 -21.234 -8.188 1 89.62 77 THR B N 1
ATOM 3317 C CA . THR B 1 77 ? -0.542 -22.172 -8.297 1 89.62 77 THR B CA 1
ATOM 3318 C C . THR B 1 77 ? 0.576 -21.812 -7.324 1 89.62 77 THR B C 1
ATOM 3320 O O . THR B 1 77 ? 1.147 -20.719 -7.41 1 89.62 77 THR B O 1
ATOM 3323 N N . HIS B 1 78 ? 0.823 -22.625 -6.473 1 82.25 78 HIS B N 1
ATOM 3324 C CA . HIS B 1 78 ? 1.954 -22.453 -5.566 1 82.25 78 HIS B CA 1
ATOM 3325 C C . HIS B 1 78 ? 3.266 -22.828 -6.254 1 82.25 78 HIS B C 1
ATOM 3327 O O . HIS B 1 78 ? 3.293 -23.703 -7.125 1 82.25 78 HIS B O 1
ATOM 3333 N N . ALA B 1 79 ? 4.336 -22.328 -5.773 1 78.94 79 ALA B N 1
ATOM 3334 C CA . ALA B 1 79 ? 5.645 -22.562 -6.371 1 78.94 79 ALA B CA 1
ATOM 3335 C C . ALA B 1 79 ? 6.055 -24.031 -6.219 1 78.94 79 ALA B C 1
ATOM 3337 O O . ALA B 1 79 ? 6.777 -24.562 -7.062 1 78.94 79 ALA B O 1
ATOM 3338 N N . SER B 1 80 ? 5.578 -24.656 -5.215 1 73 80 SER B N 1
ATOM 3339 C CA . SER B 1 80 ? 5.973 -26.047 -4.957 1 73 80 SER B CA 1
ATOM 3340 C C . SER B 1 80 ? 5.137 -27.016 -5.777 1 73 80 SER B C 1
ATOM 3342 O O . SER B 1 80 ? 5.434 -28.219 -5.82 1 73 80 SER B O 1
ATOM 3344 N N . TYR B 1 81 ? 4.062 -26.531 -6.41 1 79.56 81 TYR B N 1
ATOM 3345 C CA . TYR B 1 81 ? 3.215 -27.406 -7.211 1 79.56 81 TYR B CA 1
ATOM 3346 C C . TYR B 1 81 ? 3.867 -27.719 -8.555 1 79.56 81 TYR B C 1
ATOM 3348 O O . TYR B 1 81 ? 3.564 -27.078 -9.562 1 79.56 81 TYR B O 1
ATOM 3356 N N . PHE B 1 82 ? 4.539 -28.75 -8.703 1 77.94 82 PHE B N 1
ATOM 3357 C CA . PHE B 1 82 ? 5.406 -29.078 -9.828 1 77.94 82 PHE B CA 1
ATOM 3358 C C . PHE B 1 82 ? 4.594 -29.594 -11.008 1 77.94 82 PHE B C 1
ATOM 3360 O O . PHE B 1 82 ? 5.082 -29.625 -12.141 1 77.94 82 PHE B O 1
ATOM 3367 N N . LYS B 1 83 ? 3.375 -29.984 -10.75 1 83 83 LYS B N 1
ATOM 3368 C CA . LYS B 1 83 ? 2.568 -30.547 -11.836 1 83 83 LYS B CA 1
ATOM 3369 C C . LYS B 1 83 ? 2.146 -29.469 -12.82 1 83 83 LYS B C 1
ATOM 3371 O O . LYS B 1 83 ? 1.835 -29.766 -13.977 1 83 83 LYS B O 1
ATOM 3376 N N . ASN B 1 84 ? 2.033 -28.281 -12.305 1 88.5 84 ASN B N 1
ATOM 3377 C CA . ASN B 1 84 ? 1.728 -27.172 -13.203 1 88.5 84 ASN B CA 1
ATOM 3378 C C . ASN B 1 84 ? 2.977 -26.672 -13.93 1 88.5 84 ASN B C 1
ATOM 3380 O O . ASN B 1 84 ? 3.836 -26.031 -13.32 1 88.5 84 ASN B O 1
ATOM 3384 N N . ARG B 1 85 ? 2.988 -26.891 -15.211 1 90.44 85 ARG B N 1
ATOM 3385 C CA . ARG B 1 85 ? 4.152 -26.516 -16 1 90.44 85 ARG B CA 1
ATOM 3386 C C . ARG B 1 85 ? 3.783 -25.469 -17.047 1 90.44 85 ARG B C 1
ATOM 3388 O O . ARG B 1 85 ? 4.559 -25.203 -17.969 1 90.44 85 ARG B O 1
ATOM 3395 N N . ILE B 1 86 ? 2.605 -24.984 -16.875 1 94.5 86 ILE B N 1
ATOM 3396 C CA . ILE B 1 86 ? 2.139 -24.156 -17.984 1 94.5 86 ILE B CA 1
ATOM 3397 C C . ILE B 1 86 ? 1.913 -22.719 -17.5 1 94.5 86 ILE B C 1
ATOM 3399 O O . ILE B 1 86 ? 1.528 -21.844 -18.281 1 94.5 86 ILE B O 1
ATOM 3403 N N . THR B 1 87 ? 2.051 -22.438 -16.234 1 94.25 87 THR B N 1
ATOM 3404 C CA . THR B 1 87 ? 1.979 -21.078 -15.703 1 94.25 87 THR B CA 1
ATOM 3405 C C . THR B 1 87 ? 3.037 -20.875 -14.625 1 94.25 87 THR B C 1
ATOM 3407 O O . THR B 1 87 ? 3.645 -21.828 -14.148 1 94.25 87 THR B O 1
ATOM 3410 N N . GLY B 1 88 ? 3.195 -19.625 -14.297 1 90 88 GLY B N 1
ATOM 3411 C CA . GLY B 1 88 ? 3.988 -19.328 -13.109 1 90 88 GLY B CA 1
ATOM 3412 C C . GLY B 1 88 ? 3.229 -19.531 -11.812 1 90 88 GLY B C 1
ATOM 3413 O O . GLY B 1 88 ? 2.145 -20.125 -11.812 1 90 88 GLY B O 1
ATOM 3414 N N . CYS B 1 89 ? 3.838 -19.156 -10.711 1 88.38 89 CYS B N 1
ATOM 3415 C CA . CYS B 1 89 ? 3.215 -19.266 -9.398 1 88.38 89 CYS B CA 1
ATOM 3416 C C . CYS B 1 89 ? 2.453 -18 -9.047 1 88.38 89 CYS B C 1
ATOM 3418 O O . CYS B 1 89 ? 2.547 -17 -9.758 1 88.38 89 CYS B O 1
ATOM 3420 N N . TYR B 1 90 ? 1.723 -18.078 -7.977 1 92.81 90 TYR B N 1
ATOM 3421 C CA . TYR B 1 90 ? 0.777 -17 -7.676 1 92.81 90 TYR B CA 1
ATOM 3422 C C . TYR B 1 90 ? 1.493 -15.797 -7.086 1 92.81 90 TYR B C 1
ATOM 3424 O O . TYR B 1 90 ? 0.927 -14.703 -7.023 1 92.81 90 TYR B O 1
ATOM 3432 N N . GLN B 1 91 ? 2.711 -15.883 -6.742 1 93 91 GLN B N 1
ATOM 3433 C CA . GLN B 1 91 ? 3.385 -14.883 -5.922 1 93 91 GLN B CA 1
ATOM 3434 C C . GLN B 1 91 ? 3.553 -13.57 -6.688 1 93 91 GLN B C 1
ATOM 3436 O O . GLN B 1 91 ? 3.422 -12.492 -6.109 1 93 91 GLN B O 1
ATOM 3441 N N . ARG B 1 92 ? 3.82 -13.656 -7.957 1 95.44 92 ARG B N 1
ATOM 3442 C CA . ARG B 1 92 ? 3.943 -12.43 -8.742 1 95.44 92 ARG B CA 1
ATOM 3443 C C . ARG B 1 92 ? 2.6 -11.719 -8.867 1 95.44 92 ARG B C 1
ATOM 3445 O O . ARG B 1 92 ? 2.529 -10.492 -8.797 1 95.44 92 ARG B O 1
ATOM 3452 N N . LEU B 1 93 ? 1.577 -12.547 -9.047 1 97.31 93 LEU B N 1
ATOM 3453 C CA . LEU B 1 93 ? 0.237 -11.977 -9.117 1 97.31 93 LEU B CA 1
ATOM 3454 C C . LEU B 1 93 ? -0.17 -11.375 -7.777 1 97.31 93 LEU B C 1
ATOM 3456 O O . LEU B 1 93 ? -0.83 -10.336 -7.73 1 97.31 93 LEU B O 1
ATOM 3460 N N . GLU B 1 94 ? 0.201 -12.078 -6.711 1 96.5 94 GLU B N 1
ATOM 3461 C CA . GLU B 1 94 ? -0.042 -11.578 -5.363 1 96.5 94 GLU B CA 1
ATOM 3462 C C . GLU B 1 94 ? 0.605 -10.211 -5.152 1 96.5 94 GLU B C 1
ATOM 3464 O O . GLU B 1 94 ? -0.016 -9.305 -4.594 1 96.5 94 GLU B O 1
ATOM 3469 N N . PHE B 1 95 ? 1.824 -10.117 -5.629 1 97.44 95 PHE B N 1
ATOM 3470 C CA . PHE B 1 95 ? 2.592 -8.875 -5.539 1 97.44 95 PHE B CA 1
ATOM 3471 C C . PHE B 1 95 ? 1.842 -7.727 -6.195 1 97.44 95 PHE B C 1
ATOM 3473 O O . PHE B 1 95 ? 1.704 -6.652 -5.605 1 97.44 95 PHE B O 1
ATOM 3480 N N . LEU B 1 96 ? 1.353 -7.945 -7.324 1 97.75 96 LEU B N 1
ATOM 3481 C CA . LEU B 1 96 ? 0.611 -6.941 -8.078 1 97.75 96 LEU B CA 1
ATOM 3482 C C . LEU B 1 96 ? -0.757 -6.691 -7.453 1 97.75 96 LEU B C 1
ATOM 3484 O O . LEU B 1 96 ? -1.172 -5.539 -7.293 1 97.75 96 LEU B O 1
ATOM 3488 N N . GLY B 1 97 ? -1.455 -7.73 -7.09 1 98.56 97 GLY B N 1
ATOM 3489 C CA . GLY B 1 97 ? -2.793 -7.648 -6.523 1 98.56 97 GLY B CA 1
ATOM 3490 C C . GLY B 1 97 ? -2.842 -6.879 -5.215 1 98.56 97 GLY B C 1
ATOM 3491 O O . GLY B 1 97 ? -3.803 -6.156 -4.953 1 98.56 97 GLY B O 1
ATOM 3492 N N . ASP B 1 98 ? -1.822 -7.043 -4.449 1 97.31 98 ASP B N 1
ATOM 3493 C CA . ASP B 1 98 ? -1.708 -6.324 -3.186 1 97.31 98 ASP B CA 1
ATOM 3494 C C . ASP B 1 98 ? -1.783 -4.816 -3.404 1 97.31 98 ASP B C 1
ATOM 3496 O O . ASP B 1 98 ? -2.574 -4.129 -2.754 1 97.31 98 ASP B O 1
ATOM 3500 N N . ALA B 1 99 ? -1.005 -4.332 -4.312 1 97.81 99 ALA B N 1
ATOM 3501 C CA . ALA B 1 99 ? -0.956 -2.902 -4.609 1 97.81 99 ALA B CA 1
ATOM 3502 C C . ALA B 1 99 ? -2.266 -2.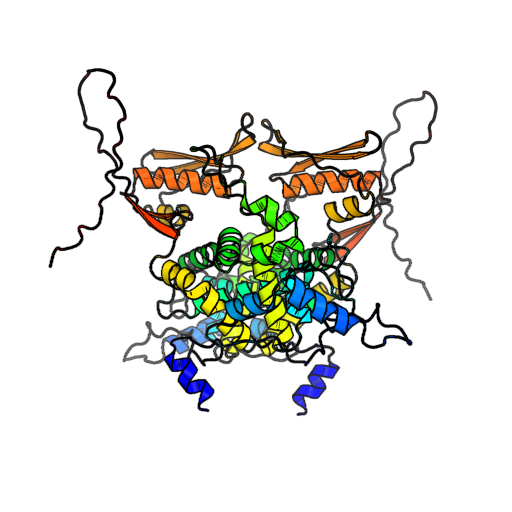426 -5.23 1 97.81 99 ALA B C 1
ATOM 3504 O O . ALA B 1 99 ? -2.746 -1.334 -4.922 1 97.81 99 ALA B O 1
ATOM 3505 N N . VAL B 1 100 ? -2.844 -3.248 -6.043 1 98.19 100 VAL B N 1
ATOM 3506 C CA . VAL B 1 100 ? -4.078 -2.898 -6.742 1 98.19 100 VAL B CA 1
ATOM 3507 C C . VAL B 1 100 ? -5.223 -2.773 -5.738 1 98.19 100 VAL B C 1
ATOM 3509 O O . VAL B 1 100 ? -5.957 -1.782 -5.75 1 98.19 100 VAL B O 1
ATOM 3512 N N . LEU B 1 101 ? -5.371 -3.734 -4.898 1 98.25 101 LEU B N 1
ATOM 3513 C CA . LEU B 1 101 ? -6.453 -3.721 -3.922 1 98.25 101 LEU B CA 1
ATOM 3514 C C . LEU B 1 101 ? -6.273 -2.576 -2.93 1 98.25 101 LEU B C 1
ATOM 3516 O O . LEU B 1 101 ? -7.242 -1.899 -2.576 1 98.25 101 LEU B O 1
ATOM 3520 N N . ASP B 1 102 ? -5.062 -2.393 -2.5 1 97.56 102 ASP B N 1
ATOM 3521 C CA . ASP B 1 102 ? -4.777 -1.301 -1.575 1 97.56 102 ASP B CA 1
ATOM 3522 C C . ASP B 1 102 ? -5.18 0.045 -2.174 1 97.56 102 ASP B C 1
ATOM 3524 O O . ASP B 1 102 ? -5.828 0.856 -1.512 1 97.56 102 ASP B O 1
ATOM 3528 N N . TYR B 1 103 ? -4.789 0.227 -3.395 1 98 103 TYR B N 1
ATOM 3529 C CA . TYR B 1 103 ? -5.098 1.479 -4.078 1 98 103 TYR B CA 1
ATOM 3530 C C . TYR B 1 103 ? -6.602 1.661 -4.23 1 98 103 TYR B C 1
ATOM 3532 O O . TYR B 1 103 ? -7.137 2.73 -3.928 1 98 103 TYR B O 1
ATOM 3540 N N . MET B 1 104 ? -7.309 0.655 -4.586 1 97.12 104 MET B N 1
ATOM 3541 C CA . MET B 1 104 ? -8.734 0.754 -4.871 1 97.12 104 MET B CA 1
ATOM 3542 C C . MET B 1 104 ? -9.531 0.999 -3.596 1 97.12 104 MET B C 1
ATOM 3544 O O . MET B 1 104 ? -10.43 1.843 -3.57 1 97.12 104 MET B O 1
ATOM 3548 N N . ILE B 1 105 ? -9.203 0.274 -2.602 1 97.38 105 ILE B N 1
ATOM 3549 C CA . ILE B 1 105 ? -9.898 0.426 -1.332 1 97.38 105 ILE B CA 1
ATOM 3550 C C . ILE B 1 105 ? -9.617 1.808 -0.747 1 97.38 105 ILE B C 1
ATOM 3552 O O . ILE B 1 105 ? -10.523 2.479 -0.253 1 97.38 105 ILE B O 1
ATOM 3556 N N . THR B 1 106 ? -8.359 2.244 -0.802 1 97.44 106 THR B N 1
ATOM 3557 C CA . THR B 1 106 ? -7.973 3.564 -0.321 1 97.44 106 THR B CA 1
ATOM 3558 C C . THR B 1 106 ? -8.758 4.656 -1.041 1 97.44 106 THR B C 1
ATOM 3560 O O . THR B 1 106 ? -9.273 5.578 -0.407 1 97.44 106 THR B O 1
ATOM 3563 N N . ARG B 1 107 ? -8.789 4.52 -2.312 1 95.81 107 ARG B N 1
ATOM 3564 C CA . ARG B 1 107 ? -9.516 5.5 -3.107 1 95.81 107 ARG B CA 1
ATOM 3565 C C . ARG B 1 107 ? -10.992 5.531 -2.719 1 95.81 107 ARG B C 1
ATOM 3567 O O . ARG B 1 107 ? -11.578 6.605 -2.58 1 95.81 107 ARG B O 1
ATOM 3574 N N . TYR B 1 108 ? -11.578 4.398 -2.529 1 95.5 108 TYR B N 1
ATOM 3575 C CA . TYR B 1 108 ? -12.984 4.301 -2.148 1 95.5 108 TYR B CA 1
ATOM 3576 C C . TYR B 1 108 ? -13.234 4.996 -0.816 1 95.5 108 TYR B C 1
ATOM 3578 O O . TYR B 1 108 ? -14.195 5.766 -0.682 1 95.5 108 TYR B O 1
ATOM 3586 N N . LEU B 1 109 ? -12.391 4.703 0.112 1 96.06 109 LEU B N 1
ATOM 3587 C CA . LEU B 1 109 ? -12.531 5.289 1.44 1 96.06 109 LEU B CA 1
ATOM 3588 C C . LEU B 1 109 ? -12.328 6.801 1.392 1 96.06 109 LEU B C 1
ATOM 3590 O O . LEU B 1 109 ? -13.07 7.551 2.035 1 96.06 109 LEU B O 1
ATOM 3594 N N . PHE B 1 110 ? -11.359 7.227 0.649 1 96.12 110 PHE B N 1
ATOM 3595 C CA . PHE B 1 110 ? -11.023 8.641 0.551 1 96.12 110 PHE B CA 1
ATOM 3596 C C . PHE B 1 110 ? -12.188 9.43 -0.04 1 96.12 110 PHE B C 1
ATOM 3598 O O . PHE B 1 110 ? -12.438 10.57 0.364 1 96.12 110 PHE B O 1
ATOM 3605 N N . GLU B 1 111 ? -12.875 8.82 -0.907 1 92.44 111 GLU B N 1
ATOM 3606 C CA . GLU B 1 111 ? -13.891 9.523 -1.679 1 92.44 111 GLU B CA 1
ATOM 3607 C C . GLU B 1 111 ? -15.258 9.438 -0.998 1 92.44 111 GLU B C 1
ATOM 3609 O O . GLU B 1 111 ? -16.234 10.023 -1.47 1 92.44 111 GLU B O 1
ATOM 3614 N N . ASP B 1 112 ? -15.281 8.766 0.028 1 91.5 112 ASP B N 1
ATOM 3615 C CA . ASP B 1 112 ? -16.547 8.633 0.749 1 91.5 112 ASP B CA 1
ATOM 3616 C C . ASP B 1 112 ? -17.125 10.008 1.089 1 91.5 112 ASP B C 1
ATOM 3618 O O . ASP B 1 112 ? -16.391 10.922 1.468 1 91.5 112 ASP B O 1
ATOM 3622 N N . GLU B 1 113 ? -18.391 10.156 1.035 1 88 113 GLU B N 1
ATOM 3623 C CA . GLU B 1 113 ? -19.078 11.43 1.216 1 88 113 GLU B CA 1
ATOM 3624 C C . GLU B 1 113 ? -18.938 11.938 2.648 1 88 113 GLU B C 1
ATOM 3626 O O . GLU B 1 113 ? -19.078 13.141 2.904 1 88 113 GLU B O 1
ATOM 3631 N N . ARG B 1 114 ? -18.75 11.141 3.588 1 88.31 114 ARG B N 1
ATOM 3632 C CA . ARG B 1 114 ? -18.609 11.523 4.992 1 88.31 114 ARG B CA 1
ATOM 3633 C C . ARG B 1 114 ? -17.281 12.227 5.234 1 88.31 114 ARG B C 1
ATOM 3635 O O . ARG B 1 114 ? -17.062 12.812 6.297 1 88.31 114 ARG B O 1
ATOM 3642 N N . GLN B 1 115 ? -16.359 12.141 4.27 1 89 115 GLN B N 1
ATOM 3643 C CA . GLN B 1 115 ? -15.086 12.828 4.359 1 89 115 GLN B CA 1
ATOM 3644 C C . GLN B 1 115 ? -14.367 12.5 5.668 1 89 115 GLN B C 1
ATOM 3646 O O . GLN B 1 115 ? -14.047 13.391 6.449 1 89 115 GLN B O 1
ATOM 3651 N N . TYR B 1 116 ? -14.031 11.25 5.773 1 91.38 116 TYR B N 1
ATOM 3652 C CA . TYR B 1 116 ? -13.414 10.734 6.992 1 91.38 116 TYR B CA 1
ATOM 3653 C C . TYR B 1 116 ? -12.141 11.508 7.324 1 91.38 116 TYR B C 1
ATOM 3655 O O . TYR B 1 116 ? -11.391 11.891 6.426 1 91.38 116 TYR B O 1
ATOM 3663 N N . SER B 1 117 ? -11.883 11.688 8.641 1 90.25 117 SER B N 1
ATOM 3664 C CA . SER B 1 117 ? -10.625 12.258 9.109 1 90.25 117 SER B CA 1
ATOM 3665 C C . SER B 1 117 ? -9.445 11.336 8.797 1 90.25 117 SER B C 1
ATOM 3667 O O . SER B 1 117 ? -9.633 10.148 8.539 1 90.25 117 SER B O 1
ATOM 3669 N N . PRO B 1 118 ? -8.242 11.867 8.812 1 91.31 118 PRO B N 1
ATOM 3670 C CA . PRO B 1 118 ? -7.062 11.039 8.547 1 91.31 118 PRO B CA 1
ATOM 3671 C C . PRO B 1 118 ? -6.996 9.805 9.445 1 91.31 118 PRO B C 1
ATOM 3673 O O . PRO B 1 118 ? -6.695 8.711 8.969 1 91.31 118 PRO B O 1
ATOM 3676 N N . GLY B 1 119 ? -7.293 9.969 10.703 1 88.56 119 GLY B N 1
ATOM 3677 C CA . GLY B 1 119 ? -7.273 8.852 11.625 1 88.56 119 GLY B CA 1
ATOM 3678 C C . GLY B 1 119 ? -8.273 7.766 11.273 1 88.56 119 GLY B C 1
ATOM 3679 O O . GLY B 1 119 ? -7.945 6.578 11.273 1 88.56 119 GLY B O 1
ATOM 3680 N N . VAL B 1 120 ? -9.492 8.172 10.938 1 91.12 120 VAL B N 1
ATOM 3681 C CA . VAL B 1 120 ? -10.547 7.23 10.586 1 91.12 120 VAL B CA 1
ATOM 3682 C C . VAL B 1 120 ? -10.195 6.527 9.273 1 91.12 120 VAL B C 1
ATOM 3684 O O . VAL B 1 120 ? -10.406 5.32 9.133 1 91.12 120 VAL B O 1
ATOM 3687 N N . LEU B 1 121 ? -9.664 7.277 8.305 1 95.25 121 LEU B N 1
ATOM 3688 C CA . LEU B 1 121 ? -9.227 6.699 7.043 1 95.25 121 LEU B CA 1
ATOM 3689 C C . LEU B 1 121 ? -8.211 5.586 7.277 1 95.25 121 LEU B C 1
ATOM 3691 O O . LEU B 1 121 ? -8.328 4.504 6.699 1 95.25 121 LEU B O 1
ATOM 3695 N N . THR B 1 122 ? -7.266 5.855 8.141 1 93 122 THR B N 1
ATOM 3696 C CA . THR B 1 122 ? -6.207 4.895 8.445 1 93 122 THR B CA 1
ATOM 3697 C C . THR B 1 122 ? -6.781 3.66 9.133 1 93 122 THR B C 1
ATOM 3699 O O . THR B 1 122 ? -6.422 2.531 8.797 1 93 122 THR B O 1
ATOM 3702 N N . ASP B 1 123 ? -7.672 3.865 10.062 1 88.94 123 ASP B N 1
ATOM 3703 C CA . ASP B 1 123 ? -8.312 2.758 10.766 1 88.94 123 ASP B CA 1
ATOM 3704 C C . ASP B 1 123 ? -9.109 1.885 9.805 1 88.94 123 ASP B C 1
ATOM 3706 O O . ASP B 1 123 ? -9.039 0.656 9.867 1 88.94 123 ASP B O 1
ATOM 3710 N N . LEU B 1 124 ? -9.852 2.527 8.961 1 94 124 LEU B N 1
ATOM 3711 C CA . LEU B 1 124 ? -10.68 1.813 7.996 1 94 124 LEU B CA 1
ATOM 3712 C C . LEU B 1 124 ? -9.82 0.998 7.035 1 94 124 LEU B C 1
ATOM 3714 O O . LEU B 1 124 ? -10.109 -0.174 6.781 1 94 124 LEU B O 1
ATOM 3718 N N . ARG B 1 125 ? -8.805 1.578 6.512 1 95.75 125 ARG B N 1
ATOM 3719 C CA . ARG B 1 125 ? -7.934 0.862 5.586 1 95.75 125 ARG B CA 1
ATOM 3720 C C . ARG B 1 125 ? -7.285 -0.341 6.266 1 95.75 125 ARG B C 1
ATOM 3722 O O . ARG B 1 125 ? -7.227 -1.429 5.688 1 95.75 125 ARG B O 1
ATOM 3729 N N . SER B 1 126 ? -6.781 -0.111 7.457 1 89.12 126 SER B N 1
ATOM 3730 C CA . SER B 1 126 ? -6.152 -1.194 8.203 1 89.12 126 SER B CA 1
ATOM 3731 C C . SER B 1 126 ? -7.121 -2.35 8.422 1 89.12 126 SER B C 1
ATOM 3733 O O . SER B 1 126 ? -6.719 -3.516 8.414 1 89.12 126 SER B O 1
ATOM 3735 N N . ALA B 1 127 ? -8.32 -2.021 8.633 1 89.12 127 ALA B N 1
ATOM 3736 C CA . ALA B 1 127 ? -9.352 -3.027 8.898 1 89.12 127 ALA B CA 1
ATOM 3737 C C . ALA B 1 127 ? -9.727 -3.777 7.629 1 89.12 127 ALA B C 1
ATOM 3739 O O . ALA B 1 127 ? -10.047 -4.969 7.672 1 89.12 127 ALA B O 1
ATOM 3740 N N . LEU B 1 128 ? -9.672 -3.102 6.566 1 94.81 128 LEU B N 1
ATOM 3741 C CA . LEU B 1 128 ? -10.195 -3.668 5.328 1 94.81 128 LEU B CA 1
ATOM 3742 C C . LEU B 1 128 ? -9.086 -4.328 4.52 1 94.81 128 LEU B C 1
ATOM 3744 O O . LEU B 1 128 ? -9.344 -5.215 3.705 1 94.81 128 LEU B O 1
ATOM 3748 N N . VAL B 1 129 ? -7.848 -3.803 4.66 1 94.81 129 VAL B N 1
ATOM 3749 C CA . VAL B 1 129 ? -6.715 -4.301 3.889 1 94.81 129 VAL B CA 1
ATOM 3750 C C . VAL B 1 129 ? -5.73 -5.012 4.812 1 94.81 129 VAL B C 1
ATOM 3752 O O . VAL B 1 129 ? -4.703 -4.445 5.195 1 94.81 129 VAL B O 1
ATOM 3755 N N . ASN B 1 130 ? -6.008 -6.203 5.102 1 84.62 130 ASN B N 1
ATOM 3756 C CA . ASN B 1 130 ? -5.109 -7.023 5.906 1 84.62 130 ASN B CA 1
ATOM 3757 C C . ASN B 1 130 ? -5.289 -8.508 5.605 1 84.62 130 ASN B C 1
ATOM 3759 O O . ASN B 1 130 ? -6.262 -8.906 4.965 1 84.62 130 ASN B O 1
ATOM 3763 N N . ASN B 1 131 ? -4.414 -9.242 6.07 1 83.19 131 ASN B N 1
ATOM 3764 C CA . ASN B 1 131 ? -4.375 -10.664 5.75 1 83.19 131 ASN B CA 1
ATOM 3765 C C . ASN B 1 131 ? -5.594 -11.398 6.305 1 83.19 131 ASN B C 1
ATOM 3767 O O . ASN B 1 131 ? -6.117 -12.312 5.668 1 83.19 131 ASN B O 1
ATOM 3771 N N . THR B 1 132 ? -6.02 -10.992 7.395 1 80.62 132 THR B N 1
ATOM 3772 C CA . THR B 1 132 ? -7.133 -11.672 8.047 1 80.62 132 THR B CA 1
ATOM 3773 C C . THR B 1 132 ? -8.414 -11.523 7.234 1 80.62 132 THR B C 1
ATOM 3775 O O . THR B 1 132 ? -9.117 -12.508 6.984 1 80.62 132 THR B O 1
ATOM 3778 N N . ILE B 1 133 ? -8.711 -10.328 6.812 1 89.25 133 ILE B N 1
ATOM 3779 C CA . ILE B 1 133 ? -9.93 -10.062 6.055 1 89.25 133 ILE B CA 1
ATOM 3780 C C . ILE B 1 133 ? -9.844 -10.742 4.688 1 89.25 133 ILE B C 1
ATOM 3782 O O . ILE B 1 133 ? -10.797 -11.391 4.254 1 89.25 133 ILE B O 1
ATOM 3786 N N . PHE B 1 134 ? -8.742 -10.68 4.055 1 93 134 PHE B N 1
ATOM 3787 C CA . PHE B 1 134 ? -8.578 -11.281 2.738 1 93 134 PHE B CA 1
ATOM 3788 C C . PHE B 1 134 ? -8.664 -12.797 2.822 1 93 134 PHE B C 1
ATOM 3790 O O . PHE B 1 134 ? -9.258 -13.438 1.952 1 93 134 PHE B O 1
ATOM 3797 N N . ALA B 1 135 ? -8.07 -13.336 3.865 1 87.5 135 ALA B N 1
ATOM 3798 C CA . ALA B 1 135 ? -8.164 -14.773 4.066 1 87.5 135 ALA B CA 1
ATOM 3799 C C . ALA B 1 135 ? -9.609 -15.195 4.32 1 87.5 135 ALA B C 1
ATOM 3801 O O . ALA B 1 135 ? -10.078 -16.203 3.777 1 87.5 135 ALA B O 1
ATOM 3802 N N . SER B 1 136 ? -10.289 -14.422 5.109 1 86.69 136 SER B N 1
ATOM 3803 C CA . SER B 1 136 ? -11.68 -14.719 5.418 1 86.69 136 SER B CA 1
ATOM 3804 C C . SER B 1 136 ? -12.547 -14.68 4.164 1 86.69 136 SER B C 1
ATOM 3806 O O . SER B 1 136 ? -13.438 -15.516 3.986 1 86.69 136 SER B O 1
ATOM 3808 N N . LEU B 1 137 ? -12.328 -13.742 3.342 1 92 137 LEU B N 1
ATOM 3809 C CA . LEU B 1 137 ? -13.07 -13.617 2.092 1 92 137 LEU B CA 1
ATOM 3810 C C . LEU B 1 137 ? -12.75 -14.773 1.153 1 92 137 LEU B C 1
ATOM 3812 O O . LEU B 1 137 ? -13.641 -15.312 0.488 1 92 137 LEU B O 1
ATOM 3816 N N . ALA B 1 138 ? -11.477 -15.141 1.122 1 90.38 138 ALA B N 1
ATOM 3817 C CA . ALA B 1 138 ? -11.07 -16.281 0.311 1 90.38 138 ALA B CA 1
ATOM 3818 C C . ALA B 1 138 ? -11.812 -17.547 0.738 1 90.38 138 ALA B C 1
ATOM 3820 O O . ALA B 1 138 ? -12.273 -18.328 -0.106 1 90.38 138 ALA B O 1
ATOM 3821 N N . VAL B 1 139 ? -11.898 -17.703 1.968 1 84.56 139 VAL B N 1
ATOM 3822 C CA . VAL B 1 139 ? -12.594 -18.859 2.508 1 84.56 139 VAL B CA 1
ATOM 3823 C C . VAL B 1 139 ? -14.094 -18.766 2.213 1 84.56 139 VAL B C 1
ATOM 3825 O O . VAL B 1 139 ? -14.719 -19.734 1.799 1 84.56 139 VAL B O 1
ATOM 3828 N N . LYS B 1 140 ? -14.625 -17.594 2.4 1 86.81 140 LYS B N 1
ATOM 3829 C CA . LYS B 1 140 ? -16.047 -17.344 2.16 1 86.81 140 LYS B CA 1
ATOM 3830 C C . LYS B 1 140 ? -16.438 -17.734 0.741 1 86.81 140 LYS B C 1
ATOM 3832 O O . LYS B 1 140 ? -17.531 -18.281 0.522 1 86.81 140 LYS B O 1
ATOM 3837 N N . TYR B 1 141 ? -15.562 -17.547 -0.147 1 90.56 141 TYR B N 1
ATOM 3838 C CA . TYR B 1 141 ? -15.891 -17.781 -1.547 1 90.56 141 TYR B CA 1
ATOM 3839 C C . TYR B 1 141 ? -15.25 -19.078 -2.039 1 90.56 141 TYR B C 1
ATOM 3841 O O . TYR B 1 141 ? -15.062 -19.266 -3.242 1 90.56 141 TYR B O 1
ATOM 3849 N N . ASP B 1 142 ? -14.734 -19.875 -1.144 1 84.62 142 ASP B N 1
ATOM 3850 C CA . ASP B 1 142 ? -14.328 -21.266 -1.361 1 84.62 142 ASP B CA 1
ATOM 3851 C C . ASP B 1 142 ? -13.055 -21.328 -2.199 1 84.62 142 ASP B C 1
ATOM 3853 O O . ASP B 1 142 ? -12.906 -22.234 -3.033 1 84.62 142 ASP B O 1
ATOM 3857 N N . PHE B 1 143 ? -12.195 -20.406 -1.997 1 87.44 143 PHE B N 1
ATOM 3858 C CA . PHE B 1 143 ? -10.914 -20.469 -2.695 1 87.44 143 PHE B CA 1
ATOM 3859 C C . PHE B 1 143 ? -10.141 -21.719 -2.271 1 87.44 143 PHE B C 1
ATOM 3861 O O . PHE B 1 143 ? -9.359 -22.266 -3.055 1 87.44 143 PHE B O 1
ATOM 3868 N N . HIS B 1 144 ? -10.352 -22.109 -1.079 1 78.62 144 HIS B N 1
ATOM 3869 C CA . HIS B 1 144 ? -9.625 -23.234 -0.513 1 78.62 144 HIS B CA 1
ATOM 3870 C C . HIS B 1 144 ? -10.055 -24.547 -1.162 1 78.62 144 HIS B C 1
ATOM 3872 O O . HIS B 1 144 ? -9.359 -25.562 -1.047 1 78.62 144 HIS B O 1
ATOM 3878 N N . LYS B 1 145 ? -11.094 -24.531 -1.834 1 76.25 145 LYS B N 1
ATOM 3879 C CA . LYS B 1 145 ? -11.609 -25.75 -2.428 1 76.25 145 LYS B CA 1
ATOM 3880 C C . LYS B 1 145 ? -10.891 -26.078 -3.738 1 76.25 145 LYS B C 1
ATOM 3882 O O . LYS B 1 145 ? -10.977 -27.203 -4.242 1 76.25 145 LYS B O 1
ATOM 3887 N N . VAL B 1 146 ? -10.289 -25.031 -4.316 1 71.94 146 VAL B N 1
ATOM 3888 C CA . VAL B 1 146 ? -9.5 -25.281 -5.52 1 71.94 146 VAL B CA 1
ATOM 3889 C C . VAL B 1 146 ? -8.203 -26.016 -5.148 1 71.94 146 VAL B C 1
ATOM 3891 O O . VAL B 1 146 ? -7.484 -26.484 -6.023 1 71.94 146 VAL B O 1
ATOM 3894 N N . GLY B 1 147 ? -7.922 -26.312 -3.875 1 55.84 147 GLY B N 1
ATOM 3895 C CA . GLY B 1 147 ? -6.754 -26.594 -3.055 1 55.84 147 GLY B CA 1
ATOM 3896 C C . GLY B 1 147 ? -5.992 -27.828 -3.518 1 55.84 147 GLY B C 1
ATOM 3897 O O . GLY B 1 147 ? -4.891 -28.094 -3.033 1 55.84 147 GLY B O 1
ATOM 3898 N N . ARG B 1 148 ? -6.539 -28.781 -4.164 1 52.53 148 ARG B N 1
ATOM 3899 C CA . ARG B 1 148 ? -5.527 -29.812 -4.395 1 52.53 148 ARG B CA 1
ATOM 3900 C C . ARG B 1 148 ? -4.309 -29.219 -5.109 1 52.53 148 ARG B C 1
ATOM 3902 O O . ARG B 1 148 ? -3.266 -29.875 -5.195 1 52.53 148 ARG B O 1
ATOM 3909 N N . LEU B 1 149 ? -4.516 -28.281 -5.746 1 52.03 149 LEU B N 1
ATOM 3910 C CA . LEU B 1 149 ? -3.348 -27.656 -6.355 1 52.03 149 LEU B CA 1
ATOM 3911 C C . LEU B 1 149 ? -2.436 -27.062 -5.289 1 52.03 149 LEU B C 1
ATOM 3913 O O . LEU B 1 149 ? -1.229 -26.922 -5.508 1 52.03 149 LEU B O 1
ATOM 3917 N N . ALA B 1 150 ? -3.104 -26.719 -4.125 1 51.38 150 ALA B N 1
ATOM 3918 C CA . ALA B 1 150 ? -2.271 -26.141 -3.07 1 51.38 150 ALA B CA 1
ATOM 3919 C C . ALA B 1 150 ? -2.418 -26.922 -1.771 1 51.38 150 ALA B C 1
ATOM 3921 O O . ALA B 1 150 ? -3.184 -26.531 -0.885 1 51.38 150 ALA B O 1
ATOM 3922 N N . PRO B 1 151 ? -1.98 -28.156 -1.777 1 50.78 151 PRO B N 1
ATOM 3923 C CA . PRO B 1 151 ? -2.197 -28.969 -0.57 1 50.78 151 PRO B CA 1
ATOM 3924 C C . PRO B 1 151 ? -2.002 -28.156 0.714 1 50.78 151 PRO B C 1
ATOM 3926 O O . PRO B 1 151 ? -2.695 -28.406 1.706 1 50.78 151 PRO B O 1
ATOM 3929 N N . TRP B 1 152 ? -1.09 -27.359 0.702 1 49.38 152 TRP B N 1
ATOM 3930 C CA . TRP B 1 152 ? -0.748 -26.625 1.908 1 49.38 152 TRP B CA 1
ATOM 3931 C C . TRP B 1 152 ? -1.87 -25.656 2.289 1 49.38 152 TRP B C 1
ATOM 3933 O O . TRP B 1 152 ? -1.968 -25.234 3.443 1 49.38 152 TRP B O 1
ATOM 3943 N N . LEU B 1 153 ? -2.615 -25.281 1.219 1 53.16 153 LEU B N 1
ATOM 3944 C CA . LEU B 1 153 ? -3.742 -24.406 1.538 1 53.16 153 LEU B CA 1
ATOM 3945 C C . LEU B 1 153 ? -4.781 -25.156 2.375 1 53.16 153 LEU B C 1
ATOM 3947 O O . LEU B 1 153 ? -5.473 -24.547 3.195 1 53.16 153 LEU B O 1
ATOM 3951 N N . MET B 1 154 ? -4.82 -26.469 2.178 1 47.34 154 MET B N 1
ATOM 3952 C CA . MET B 1 154 ? -5.809 -27.312 2.83 1 47.34 154 MET B CA 1
ATOM 3953 C C . MET B 1 154 ? -5.484 -27.5 4.309 1 47.34 154 MET B C 1
ATOM 3955 O O . MET B 1 154 ? -6.383 -27.531 5.148 1 47.34 154 MET B O 1
ATOM 3959 N N . TYR B 1 155 ? -4.277 -27.781 4.547 1 44.88 155 TYR B N 1
ATOM 3960 C CA . TYR B 1 155 ? -3.926 -28.062 5.934 1 44.88 155 TYR B CA 1
ATOM 3961 C C . TYR B 1 155 ? -4.141 -26.844 6.816 1 44.88 155 TYR B C 1
ATOM 3963 O O . TYR B 1 155 ? -4.379 -26.969 8.023 1 44.88 155 TYR B O 1
ATOM 3971 N N . MET B 1 156 ? -4.129 -25.703 6.266 1 44.31 156 MET B N 1
ATOM 3972 C CA . MET B 1 156 ? -4.086 -24.484 7.074 1 44.31 156 MET B CA 1
ATOM 3973 C C . MET B 1 156 ? -5.469 -24.141 7.609 1 44.31 156 MET B C 1
ATOM 3975 O O . MET B 1 156 ? -5.594 -23.406 8.586 1 44.31 156 MET B O 1
ATOM 3979 N N . VAL B 1 157 ? -6.508 -24.547 6.91 1 41.44 157 VAL B N 1
ATOM 3980 C CA . VAL B 1 157 ? -7.812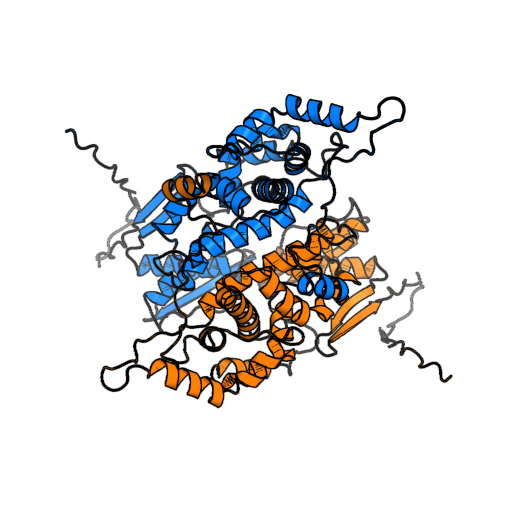 -24.141 7.426 1 41.44 157 VAL B CA 1
ATOM 3981 C C . VAL B 1 157 ? -8.125 -24.922 8.703 1 41.44 157 VAL B C 1
ATOM 3983 O O . VAL B 1 157 ? -9.039 -24.562 9.445 1 41.44 157 VAL B O 1
ATOM 3986 N N . THR B 1 158 ? -7.457 -26.078 8.977 1 34.88 158 THR B N 1
ATOM 3987 C CA . THR B 1 158 ? -7.988 -26.859 10.086 1 34.88 158 THR B CA 1
ATOM 3988 C C . THR B 1 158 ? -7.836 -26.094 11.398 1 34.88 158 THR B C 1
ATOM 3990 O O . THR B 1 158 ? -8.469 -26.438 12.406 1 34.88 158 THR B O 1
ATOM 3993 N N . THR B 1 159 ? -6.684 -25.5 11.719 1 32.41 159 THR B N 1
ATOM 3994 C CA . THR B 1 159 ? -6.484 -25.328 13.148 1 32.41 159 THR B CA 1
ATOM 3995 C C . THR B 1 159 ? -7.391 -24.219 13.695 1 32.41 159 THR B C 1
ATOM 3997 O O . THR B 1 159 ? -7.016 -23.047 13.688 1 32.41 159 THR B O 1
ATOM 4000 N N . GLU B 1 160 ? -8.516 -23.953 13.242 1 32.72 160 GLU B N 1
ATOM 4001 C CA . GLU B 1 160 ? -9.445 -23.156 14.039 1 32.72 160 GLU B CA 1
ATOM 4002 C C . GLU B 1 160 ? -9.461 -23.625 15.492 1 32.72 160 GLU B C 1
ATOM 4004 O O . GLU B 1 160 ? -10.055 -22.969 16.344 1 32.72 160 GLU B O 1
ATOM 4009 N N . GLU B 1 161 ? -9.398 -24.953 15.727 1 30.25 161 GLU B N 1
ATOM 4010 C CA . GLU B 1 161 ? -9.867 -25.359 17.047 1 30.25 161 GLU B CA 1
ATOM 4011 C C . GLU B 1 161 ? -9.109 -24.609 18.141 1 30.25 161 GLU 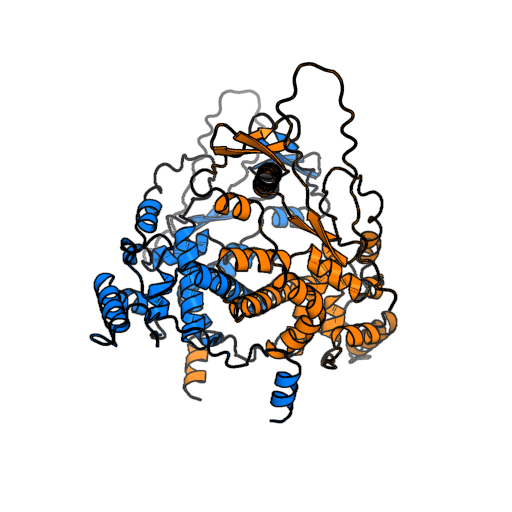B C 1
ATOM 4013 O O . GLU B 1 161 ? -9.711 -24.125 19.109 1 30.25 161 GLU B O 1
ATOM 4018 N N . GLU B 1 162 ? -7.945 -25.141 18.578 1 28.94 162 GLU B N 1
ATOM 4019 C CA . GLU B 1 162 ? -7.516 -24.984 19.953 1 28.94 162 GLU B CA 1
ATOM 4020 C C . GLU B 1 162 ? -7.023 -23.562 20.219 1 28.94 162 GLU B C 1
ATOM 4022 O O . GLU B 1 162 ? -5.832 -23.281 20.078 1 28.94 162 GLU B O 1
ATOM 4027 N N . ILE B 1 163 ? -7.672 -22.469 19.672 1 30.67 163 ILE B N 1
ATOM 4028 C CA . ILE B 1 163 ? -7.434 -21.141 20.234 1 30.67 163 ILE B CA 1
ATOM 4029 C C . ILE B 1 163 ? -7.602 -21.188 21.75 1 30.67 163 ILE B C 1
ATOM 4031 O O . ILE B 1 163 ? -8.695 -21.469 22.25 1 30.67 163 ILE B O 1
ATOM 4035 N N . ASP B 1 164 ? -6.613 -21.609 22.375 1 29.05 164 ASP B N 1
ATOM 4036 C CA . ASP B 1 164 ? -6.738 -21.391 23.812 1 29.05 164 ASP B CA 1
ATOM 4037 C C . ASP B 1 164 ? -7.316 -20 24.109 1 29.05 164 ASP B C 1
ATOM 4039 O O . ASP B 1 164 ? -7.09 -19.062 23.359 1 29.05 164 ASP B O 1
ATOM 4043 N N . GLU B 1 165 ? -8.398 -19.781 24.875 1 30.91 165 GLU B N 1
ATOM 4044 C CA . GLU B 1 165 ? -9.25 -18.719 25.406 1 30.91 165 GLU B CA 1
ATOM 4045 C C . GLU B 1 165 ? -8.5 -17.406 25.5 1 30.91 165 GLU B C 1
ATOM 4047 O O . GLU B 1 165 ? -9.07 -16.344 25.25 1 30.91 165 GLU B O 1
ATOM 4052 N N . GLY B 1 166 ? -7.48 -17.203 26.391 1 30.94 166 GLY B N 1
ATOM 4053 C CA . GLY B 1 166 ? -6.961 -15.953 26.922 1 30.94 166 GLY B CA 1
ATOM 4054 C C . GLY B 1 166 ? -6.215 -15.141 25.875 1 30.94 166 GLY B C 1
ATOM 4055 O O . GLY B 1 166 ? -5.902 -13.969 26.109 1 30.94 166 GLY B O 1
ATOM 4056 N N . GLN B 1 167 ? -5.117 -15.688 25.281 1 29.31 167 GLN B N 1
ATOM 4057 C CA . GLN B 1 167 ? -4.211 -14.867 24.484 1 29.31 167 GLN B CA 1
ATOM 4058 C C . GLN B 1 167 ? -4.828 -14.516 23.141 1 29.31 167 GLN B C 1
ATOM 4060 O O . GLN B 1 167 ? -5.305 -15.398 22.422 1 29.31 167 GLN B O 1
ATOM 4065 N N . GLU B 1 168 ? -5.668 -13.484 23.031 1 31.52 168 GLU B N 1
ATOM 4066 C CA . GLU B 1 168 ? -6.105 -12.906 21.75 1 31.52 168 GLU B CA 1
ATOM 4067 C C . GLU B 1 168 ? -5.164 -13.305 20.625 1 31.52 168 GLU B C 1
ATOM 4069 O O . GLU B 1 168 ? -4.141 -12.648 20.406 1 31.52 168 GLU B O 1
ATOM 4074 N N . GLU B 1 169 ? -4.672 -14.461 20.656 1 30.53 169 GLU B N 1
ATOM 4075 C CA . GLU B 1 169 ? -3.752 -14.953 19.641 1 30.53 169 GLU B CA 1
ATOM 4076 C C . GLU B 1 169 ? -4.293 -14.695 18.234 1 30.53 169 GLU B C 1
ATOM 4078 O O . GLU B 1 169 ? -5.5 -14.781 18 1 30.53 169 GLU B O 1
ATOM 4083 N N . ASP B 1 170 ? -3.674 -13.922 17.391 1 34.94 170 ASP B N 1
ATOM 4084 C CA . ASP B 1 170 ? -3.742 -13.672 15.961 1 34.94 170 ASP B CA 1
ATOM 4085 C C . ASP B 1 170 ? -4.184 -14.922 15.203 1 34.94 170 ASP B C 1
ATOM 4087 O O . ASP B 1 170 ? -3.609 -15.992 15.383 1 34.94 170 ASP B O 1
ATOM 4091 N N . ILE B 1 171 ? -5.473 -15.211 15.227 1 35.62 171 ILE B N 1
ATOM 4092 C CA . ILE B 1 171 ? -5.926 -16.234 14.297 1 35.62 171 ILE B CA 1
ATOM 4093 C C . ILE B 1 171 ? -4.938 -16.359 13.141 1 35.62 171 ILE B C 1
ATOM 4095 O O . ILE B 1 171 ? -4.699 -15.391 12.414 1 35.62 171 ILE B O 1
ATOM 4099 N N . GLU B 1 172 ? -3.975 -17.094 13.312 1 39.59 172 GLU B N 1
ATOM 4100 C CA . GLU B 1 172 ? -3.029 -17.391 12.234 1 39.59 172 GLU B CA 1
ATOM 4101 C C . GLU B 1 172 ? -3.752 -17.891 10.984 1 39.59 172 GLU B C 1
ATOM 4103 O O . GLU B 1 172 ? -4.227 -19.031 10.953 1 39.59 172 GLU B O 1
ATOM 4108 N N . VAL B 1 173 ? -4.914 -17.266 10.516 1 47.44 173 VAL B N 1
ATOM 4109 C CA . VAL B 1 173 ? -5.328 -17.656 9.172 1 47.44 173 VAL B CA 1
ATOM 4110 C C . VAL B 1 173 ? -4.098 -17.828 8.281 1 47.44 173 VAL B C 1
ATOM 4112 O O . VAL B 1 173 ? -3.152 -17.047 8.367 1 47.44 173 VAL B O 1
ATOM 4115 N N . PRO B 1 174 ? -4.078 -19.016 7.598 1 59.41 174 PRO B N 1
ATOM 4116 C CA . PRO B 1 174 ? -2.881 -19.25 6.785 1 59.41 174 PRO B CA 1
ATOM 4117 C C . PRO B 1 174 ? -2.574 -18.078 5.844 1 59.41 174 PRO B C 1
ATOM 4119 O O . PRO B 1 174 ? -3.459 -17.625 5.117 1 59.41 174 PRO B O 1
ATOM 4122 N N . LYS B 1 175 ? -1.684 -17.391 6 1 72.81 175 LYS B N 1
ATOM 4123 C CA . LYS B 1 175 ? -1.145 -16.328 5.164 1 72.81 175 LYS B CA 1
ATOM 4124 C C . LYS B 1 175 ? -1.327 -16.641 3.682 1 72.81 175 LYS B C 1
ATOM 4126 O O . LYS B 1 175 ? -1.615 -15.75 2.883 1 72.81 175 LYS B O 1
ATOM 4131 N N . ALA B 1 176 ? -1.467 -17.953 3.391 1 77.31 176 ALA B N 1
ATOM 4132 C CA . ALA B 1 176 ? -1.551 -18.344 1.985 1 77.31 176 ALA B CA 1
ATOM 4133 C C . ALA B 1 176 ? -2.896 -17.953 1.384 1 77.31 176 ALA B C 1
ATOM 4135 O O . ALA B 1 176 ? -2.969 -17.562 0.217 1 77.31 176 ALA B O 1
ATOM 4136 N N . MET B 1 177 ? -3.969 -18.031 2.176 1 84.69 177 MET B N 1
ATOM 4137 C CA . MET B 1 177 ? -5.297 -17.719 1.66 1 84.69 177 MET B CA 1
ATOM 4138 C C . MET B 1 177 ? -5.414 -16.234 1.335 1 84.69 177 MET B C 1
ATOM 4140 O O . MET B 1 177 ? -6.047 -15.859 0.346 1 84.69 177 MET B O 1
ATOM 4144 N N . SER B 1 178 ? -4.887 -15.453 2.186 1 90.44 178 SER B N 1
ATOM 4145 C CA . SER B 1 178 ? -4.879 -14.016 1.899 1 90.44 178 SER B CA 1
ATOM 4146 C C . SER B 1 178 ? -4.07 -13.711 0.644 1 90.44 178 SER B C 1
ATOM 4148 O O . SER B 1 178 ? -4.465 -12.875 -0.167 1 90.44 178 SER B O 1
ATOM 4150 N N . ASP B 1 179 ? -3.002 -14.445 0.492 1 91.5 179 ASP B N 1
ATOM 4151 C CA . ASP B 1 179 ? -2.15 -14.273 -0.681 1 91.5 179 ASP B CA 1
ATOM 4152 C C . ASP B 1 179 ? -2.902 -14.625 -1.963 1 91.5 179 ASP B C 1
ATOM 4154 O O . ASP B 1 179 ? -2.756 -13.945 -2.979 1 91.5 179 ASP B O 1
ATOM 4158 N N . ILE B 1 180 ? -3.637 -15.617 -1.861 1 92.06 180 ILE B N 1
ATOM 4159 C CA . ILE B 1 180 ? -4.375 -16.078 -3.035 1 92.06 180 ILE B CA 1
ATOM 4160 C C . ILE B 1 180 ? -5.449 -15.047 -3.396 1 92.06 180 ILE B C 1
ATOM 4162 O O . ILE B 1 180 ? -5.695 -14.789 -4.578 1 92.06 180 ILE B O 1
ATOM 4166 N N . PHE B 1 181 ? -6.105 -14.5 -2.404 1 95.25 181 PHE B N 1
ATOM 4167 C CA . PHE B 1 181 ? -7.105 -13.469 -2.652 1 95.25 181 PHE B CA 1
ATOM 4168 C C . PHE B 1 181 ? -6.5 -12.297 -3.414 1 95.25 181 PHE B C 1
ATOM 4170 O O . PHE B 1 181 ? -7.078 -11.82 -4.391 1 95.25 181 PHE B O 1
ATOM 4177 N N . GLU B 1 182 ? -5.359 -11.875 -2.959 1 97.75 182 GLU B N 1
ATOM 4178 C CA . GLU B 1 182 ? -4.625 -10.812 -3.633 1 97.75 182 GLU B CA 1
ATOM 4179 C C . GLU B 1 182 ? -4.191 -11.242 -5.031 1 97.75 182 GLU B C 1
ATOM 4181 O O . GLU B 1 182 ? -4.25 -10.445 -5.977 1 97.75 182 GLU B O 1
ATOM 4186 N N . SER B 1 183 ? -3.764 -12.469 -5.105 1 96.75 183 SER B N 1
ATOM 4187 C CA . SER B 1 183 ? -3.312 -13.008 -6.387 1 96.75 183 SER B CA 1
ATOM 4188 C C . SER B 1 183 ? -4.438 -13.008 -7.414 1 96.75 183 SER B C 1
ATOM 4190 O O . SER B 1 183 ? -4.207 -12.727 -8.594 1 96.75 183 SER B O 1
ATOM 4192 N N . VAL B 1 184 ? -5.629 -13.32 -7.008 1 97.38 184 VAL B N 1
ATOM 4193 C CA . VAL B 1 184 ? -6.781 -13.312 -7.906 1 97.38 184 VAL B CA 1
ATOM 4194 C C . VAL B 1 184 ? -7.035 -11.883 -8.398 1 97.38 184 VAL B C 1
ATOM 4196 O O . VAL B 1 184 ? -7.375 -11.68 -9.562 1 97.38 184 VAL B O 1
ATOM 4199 N N . ALA B 1 185 ? -6.867 -10.945 -7.539 1 98.31 185 ALA B N 1
ATOM 4200 C CA . ALA B 1 185 ? -7.008 -9.555 -7.957 1 98.31 185 ALA B CA 1
ATOM 4201 C C . ALA B 1 185 ? -5.992 -9.195 -9.039 1 98.31 185 ALA B C 1
ATOM 4203 O O . ALA B 1 185 ? -6.328 -8.539 -10.023 1 98.31 185 ALA B O 1
ATOM 4204 N N . GLY B 1 186 ? -4.77 -9.648 -8.797 1 98.44 186 GLY B N 1
ATOM 4205 C CA . GLY B 1 186 ? -3.754 -9.445 -9.82 1 98.44 186 GLY B CA 1
ATOM 4206 C C . GLY B 1 186 ? -4.094 -10.117 -11.141 1 98.44 186 GLY B C 1
ATOM 4207 O O . GLY B 1 186 ? -3.854 -9.547 -12.211 1 98.44 186 GLY B O 1
ATOM 4208 N N . ALA B 1 187 ? -4.652 -11.281 -11.086 1 97.94 187 ALA B N 1
ATOM 4209 C CA . ALA B 1 187 ? -5.051 -12.023 -12.281 1 97.94 187 ALA B CA 1
ATOM 4210 C C . ALA B 1 187 ? -6.141 -11.281 -13.055 1 97.94 187 ALA B C 1
ATOM 4212 O O . ALA B 1 187 ? -6.059 -11.141 -14.273 1 97.94 187 ALA B O 1
ATOM 4213 N N . VAL B 1 188 ? -7.145 -10.836 -12.344 1 97.62 188 VAL B N 1
ATOM 4214 C CA . VAL B 1 188 ? -8.227 -10.086 -12.977 1 97.62 188 VAL B CA 1
ATOM 4215 C C . VAL B 1 188 ? -7.676 -8.812 -13.609 1 97.62 188 VAL B C 1
ATOM 4217 O O . VAL B 1 188 ? -8.062 -8.445 -14.727 1 97.62 188 VAL B O 1
ATOM 4220 N N . TYR B 1 189 ? -6.812 -8.156 -12.93 1 97.75 189 TYR B N 1
ATOM 4221 C CA . TYR B 1 189 ? -6.207 -6.914 -13.391 1 97.75 189 TYR B CA 1
ATOM 4222 C C . TYR B 1 189 ? -5.504 -7.113 -14.727 1 97.75 189 TYR B C 1
ATOM 4224 O O . TYR B 1 189 ? -5.707 -6.336 -15.664 1 97.75 189 TYR B O 1
ATOM 4232 N N . LEU B 1 190 ? -4.695 -8.133 -14.781 1 97.25 190 LEU B N 1
ATOM 4233 C CA . LEU B 1 190 ? -3.967 -8.406 -16.016 1 97.25 190 LEU B CA 1
ATOM 4234 C C . LEU B 1 190 ? -4.91 -8.891 -17.109 1 97.25 190 LEU B C 1
ATOM 4236 O O . LEU B 1 190 ? -4.789 -8.477 -18.266 1 97.25 190 LEU B O 1
ATOM 4240 N N . ASP B 1 191 ? -5.828 -9.734 -16.734 1 96.81 191 ASP B N 1
ATOM 4241 C CA . ASP B 1 191 ? -6.77 -10.289 -17.703 1 96.81 191 ASP B CA 1
ATOM 4242 C C . ASP B 1 191 ? -7.648 -9.195 -18.297 1 96.81 191 ASP B C 1
ATOM 4244 O O . ASP B 1 191 ? -8.047 -9.281 -19.469 1 96.81 191 ASP B O 1
ATOM 4248 N N . ALA B 1 192 ? -7.898 -8.195 -17.5 1 95.19 192 ALA B N 1
ATOM 4249 C CA . ALA B 1 192 ? -8.75 -7.094 -17.938 1 95.19 192 ALA B CA 1
ATOM 4250 C C . ALA B 1 192 ? -7.918 -5.98 -18.578 1 95.19 192 ALA B C 1
ATOM 4252 O O . ALA B 1 192 ? -8.352 -4.828 -18.625 1 95.19 192 ALA B O 1
ATOM 4253 N N . ASN B 1 193 ? -6.715 -6.27 -18.953 1 94.31 193 ASN B N 1
ATOM 4254 C CA . ASN B 1 193 ? -5.816 -5.305 -19.578 1 94.31 193 ASN B CA 1
ATOM 4255 C C . ASN B 1 193 ? -5.578 -4.09 -18.688 1 94.31 193 ASN B C 1
ATOM 4257 O O . ASN B 1 193 ? -5.648 -2.951 -19.156 1 94.31 193 ASN B O 1
ATOM 4261 N N . ARG B 1 194 ? -5.531 -4.352 -17.359 1 94.56 194 ARG B N 1
ATOM 4262 C CA . ARG B 1 194 ? -5.141 -3.373 -16.344 1 94.56 194 ARG B CA 1
ATOM 4263 C C . ARG B 1 194 ? -6.227 -2.32 -16.156 1 94.56 194 ARG B C 1
ATOM 4265 O O . ARG B 1 194 ? -5.938 -1.183 -15.773 1 94.56 194 ARG B O 1
ATOM 4272 N N . ASP B 1 195 ? -7.406 -2.711 -16.484 1 94.38 195 ASP B N 1
ATOM 4273 C CA . ASP B 1 195 ? -8.547 -1.835 -16.25 1 94.38 195 ASP B CA 1
ATOM 4274 C C . ASP B 1 195 ? -8.984 -1.879 -14.789 1 94.38 195 ASP B C 1
ATOM 4276 O O . ASP B 1 195 ? -9.617 -2.844 -14.352 1 94.38 195 ASP B O 1
ATOM 4280 N N . LEU B 1 196 ? -8.773 -0.808 -14.094 1 95.06 196 LEU B N 1
ATOM 4281 C CA . LEU B 1 196 ? -9.039 -0.748 -12.664 1 95.06 196 LEU B CA 1
ATOM 4282 C C . LEU B 1 196 ? -10.531 -0.755 -12.383 1 95.06 196 LEU B C 1
ATOM 4284 O O . LEU B 1 196 ? -10.977 -1.251 -11.344 1 95.06 196 LEU B O 1
ATOM 4288 N N . ASP B 1 197 ? -11.32 -0.263 -13.242 1 93.19 197 ASP B N 1
ATOM 4289 C CA . ASP B 1 197 ? -12.773 -0.25 -13.047 1 93.19 197 ASP B CA 1
ATOM 4290 C C . ASP B 1 197 ? -13.336 -1.668 -13.039 1 93.19 197 ASP B C 1
ATOM 4292 O O . ASP B 1 197 ? -14.234 -1.978 -12.25 1 93.19 197 ASP B O 1
ATOM 4296 N N . ILE B 1 198 ? -12.805 -2.475 -13.898 1 94.31 198 ILE B N 1
ATOM 4297 C CA . ILE B 1 198 ? -13.25 -3.863 -13.945 1 94.31 198 ILE B CA 1
ATOM 4298 C C . ILE B 1 198 ? -12.836 -4.578 -12.664 1 94.31 198 ILE B C 1
ATOM 4300 O O . ILE B 1 198 ? -13.633 -5.297 -12.055 1 94.31 198 ILE B O 1
ATOM 4304 N N . VAL B 1 199 ? -11.594 -4.383 -12.242 1 96.62 199 VAL B N 1
ATOM 4305 C CA . VAL B 1 199 ? -11.125 -5.004 -11.008 1 96.62 199 VAL B CA 1
ATOM 4306 C C . VAL B 1 199 ? -12.016 -4.586 -9.844 1 96.62 199 VAL B C 1
ATOM 4308 O O . VAL B 1 199 ? -12.414 -5.418 -9.031 1 96.62 199 VAL B O 1
ATOM 4311 N N . TRP B 1 200 ? -12.32 -3.273 -9.812 1 95.38 200 TRP B N 1
ATOM 4312 C CA . TRP B 1 200 ? -13.109 -2.754 -8.695 1 95.38 200 TRP B CA 1
ATOM 4313 C C . TRP B 1 200 ? -14.523 -3.334 -8.711 1 95.38 200 TRP B C 1
ATOM 4315 O O . TRP B 1 200 ? -15.078 -3.662 -7.66 1 95.38 200 TRP B O 1
ATOM 4325 N N . ARG B 1 201 ? -15.078 -3.482 -9.812 1 94.12 201 ARG B N 1
ATOM 4326 C CA . ARG B 1 201 ? -16.406 -4.074 -9.898 1 94.12 201 ARG B CA 1
ATOM 4327 C C . ARG B 1 201 ? -16.422 -5.488 -9.328 1 94.12 201 ARG B C 1
ATOM 4329 O O . ARG B 1 201 ? -17.328 -5.852 -8.578 1 94.12 201 ARG B O 1
ATOM 4336 N N . VAL B 1 202 ? -15.453 -6.234 -9.656 1 96.12 202 VAL B N 1
ATOM 4337 C CA . VAL B 1 202 ? -15.367 -7.617 -9.195 1 96.12 202 VAL B CA 1
ATOM 4338 C C . VAL B 1 202 ? -15.109 -7.641 -7.691 1 96.12 202 VAL B C 1
ATOM 4340 O O . VAL B 1 202 ? -15.852 -8.281 -6.941 1 96.12 202 VAL B O 1
ATOM 4343 N N . PHE B 1 203 ? -14.211 -6.867 -7.242 1 96.69 203 PHE B N 1
ATOM 4344 C CA . PHE B 1 203 ? -13.75 -7.039 -5.867 1 96.69 203 PHE B CA 1
ATOM 4345 C C . PHE B 1 203 ? -14.586 -6.203 -4.906 1 96.69 203 PHE B C 1
ATOM 4347 O O . PHE B 1 203 ? -14.703 -6.539 -3.727 1 96.69 203 PHE B O 1
ATOM 4354 N N . PHE B 1 204 ? -15.109 -5.086 -5.344 1 95.06 204 PHE B N 1
ATOM 4355 C CA . PHE B 1 204 ? -16.094 -4.422 -4.484 1 95.06 204 PHE B CA 1
ATOM 4356 C C . PHE B 1 204 ? -17.234 -5.363 -4.145 1 95.06 204 PHE B C 1
ATOM 4358 O O . PHE B 1 204 ? -17.703 -5.391 -3.004 1 95.06 204 PHE B O 1
ATOM 4365 N N . ASN B 1 205 ? -17.641 -6.051 -5.164 1 94.06 205 ASN B N 1
ATOM 4366 C CA . ASN B 1 205 ? -18.734 -6.996 -4.93 1 94.06 205 ASN B CA 1
ATOM 4367 C C . ASN B 1 205 ? -18.312 -8.086 -3.947 1 94.06 205 ASN B C 1
ATOM 4369 O O . ASN B 1 205 ? -19.094 -8.469 -3.07 1 94.06 205 ASN B O 1
ATOM 4373 N N . LEU B 1 206 ? -17.141 -8.625 -4.125 1 95.38 206 LEU B N 1
ATOM 4374 C CA . LEU B 1 206 ? -16.656 -9.68 -3.24 1 95.38 206 LEU B CA 1
ATOM 4375 C C . LEU B 1 206 ? -16.5 -9.156 -1.812 1 95.38 206 LEU B C 1
ATOM 4377 O O . LEU B 1 206 ? -16.656 -9.922 -0.853 1 95.38 206 LEU B O 1
ATOM 4381 N N . MET B 1 207 ? -16.266 -7.824 -1.67 1 96.25 207 MET B N 1
ATOM 4382 C CA . MET B 1 207 ? -15.953 -7.266 -0.358 1 96.25 207 MET B CA 1
ATOM 4383 C C . MET B 1 207 ? -17.094 -6.398 0.152 1 96.25 207 MET B C 1
ATOM 4385 O O . MET B 1 207 ? -16.984 -5.75 1.192 1 96.25 207 MET B O 1
ATOM 4389 N N . ARG B 1 208 ? -18.125 -6.293 -0.488 1 93.69 208 ARG B N 1
ATOM 4390 C CA . ARG B 1 208 ? -19.188 -5.309 -0.28 1 93.69 208 ARG B CA 1
ATOM 4391 C C . ARG B 1 208 ? -19.688 -5.336 1.162 1 93.69 208 ARG B C 1
ATOM 4393 O O . ARG B 1 208 ? -19.719 -4.297 1.827 1 93.69 208 ARG B O 1
ATOM 4400 N N . GLN B 1 209 ? -20.031 -6.449 1.578 1 91.88 209 GLN B N 1
ATOM 4401 C CA . GLN B 1 209 ? -20.562 -6.566 2.93 1 91.88 209 GLN B CA 1
ATOM 4402 C C . GLN B 1 209 ? -19.562 -6.098 3.969 1 91.88 209 GLN B C 1
ATOM 4404 O O . GLN B 1 209 ? -19.906 -5.359 4.895 1 91.88 209 GLN B O 1
ATOM 4409 N N . THR B 1 210 ? -18.344 -6.551 3.807 1 91.62 210 THR B N 1
ATOM 4410 C CA . THR B 1 210 ? -17.266 -6.188 4.734 1 91.62 210 THR B CA 1
ATOM 4411 C C . THR B 1 210 ? -17.016 -4.684 4.707 1 91.62 210 THR B C 1
ATOM 4413 O O . THR B 1 210 ? -16.859 -4.055 5.754 1 91.62 210 THR B O 1
ATOM 4416 N N . ILE B 1 211 ? -16.984 -4.086 3.535 1 94.69 211 ILE B N 1
ATOM 4417 C CA . ILE B 1 211 ? -16.734 -2.66 3.361 1 94.69 211 ILE B CA 1
ATOM 4418 C C . ILE B 1 211 ? -17.875 -1.859 3.996 1 94.69 211 ILE B C 1
ATOM 4420 O O . ILE B 1 211 ? -17.625 -0.923 4.762 1 94.69 211 ILE B O 1
ATOM 4424 N N . GLU B 1 212 ? -19.078 -2.223 3.713 1 90.5 212 GLU B N 1
ATOM 4425 C CA . GLU B 1 212 ? -20.234 -1.504 4.223 1 90.5 212 GLU B CA 1
ATOM 4426 C C . GLU B 1 212 ? -20.312 -1.585 5.746 1 90.5 212 GLU B C 1
ATOM 4428 O O . GLU B 1 212 ? -20.609 -0.593 6.414 1 90.5 212 GLU B O 1
ATOM 4433 N N . GLU B 1 213 ? -20.016 -2.695 6.227 1 86.44 213 GLU B N 1
ATOM 4434 C CA . GLU B 1 213 ? -20.031 -2.871 7.676 1 86.44 213 GLU B CA 1
ATOM 4435 C C . GLU B 1 213 ? -18.953 -2.025 8.344 1 86.44 213 GLU B C 1
ATOM 4437 O O . GLU B 1 213 ? -19.203 -1.36 9.352 1 86.44 213 GLU B O 1
ATOM 4442 N N . CYS B 1 214 ? -17.812 -2.053 7.809 1 89 214 CYS B N 1
ATOM 4443 C CA . CYS B 1 214 ? -16.703 -1.284 8.367 1 89 214 CYS B CA 1
ATOM 4444 C C . CYS B 1 214 ? -16.984 0.212 8.289 1 89 214 CYS B C 1
ATOM 4446 O O . CYS B 1 214 ? -16.656 0.958 9.211 1 89 214 CYS B O 1
ATOM 4448 N N . CYS B 1 215 ? -17.547 0.619 7.211 1 89.69 215 CYS B N 1
ATOM 4449 C CA . CYS B 1 215 ? -17.828 2.039 7.027 1 89.69 215 CYS B CA 1
ATOM 4450 C C . CYS B 1 215 ? -18.969 2.49 7.922 1 89.69 215 CYS B C 1
ATOM 4452 O O . CYS B 1 215 ? -19 3.637 8.375 1 89.69 215 CYS B O 1
ATOM 4454 N N . ALA B 1 216 ? -19.922 1.648 8.156 1 87.19 216 ALA B N 1
ATOM 4455 C CA . ALA B 1 216 ? -21.031 1.959 9.047 1 87.19 216 ALA B CA 1
ATOM 4456 C C . ALA B 1 216 ? -20.562 2.059 10.492 1 87.19 216 ALA B C 1
ATOM 4458 O O . ALA B 1 216 ? -21.047 2.895 11.258 1 87.19 216 ALA B O 1
ATOM 4459 N N . TYR B 1 217 ? -19.594 1.196 10.781 1 83.81 217 TYR B N 1
ATOM 4460 C CA . TYR B 1 217 ? -19.016 1.158 12.125 1 83.81 217 TYR B CA 1
ATOM 4461 C C . TYR B 1 217 ? -17.5 1.157 12.07 1 83.81 217 TYR B C 1
ATOM 4463 O O . TYR B 1 217 ? -16.859 0.14 12.359 1 83.81 217 TYR B O 1
ATOM 4471 N N . PRO B 1 218 ? -16.984 2.332 11.844 1 84.06 218 PRO B N 1
ATOM 4472 C CA . PRO B 1 218 ? -15.523 2.369 11.711 1 84.06 218 PRO B CA 1
ATOM 4473 C C . PRO B 1 218 ? -14.805 1.93 12.984 1 84.06 218 PRO B C 1
ATOM 4475 O O . PRO B 1 218 ? -15.156 2.373 14.078 1 84.06 218 PRO B O 1
ATOM 4478 N N . PRO B 1 219 ? -13.898 0.955 12.75 1 78.62 219 PRO B N 1
ATOM 4479 C CA . PRO B 1 219 ? -13.102 0.589 13.922 1 78.62 219 PRO B CA 1
ATOM 4480 C C . PRO B 1 219 ? -12.297 1.764 14.477 1 78.62 219 PRO B C 1
ATOM 4482 O O . PRO B 1 219 ? -11.891 2.65 13.727 1 78.62 219 PRO B O 1
ATOM 4485 N N . ARG B 1 220 ? -12.227 1.86 15.664 1 77.94 220 ARG B N 1
ATOM 4486 C CA . ARG B 1 220 ? -11.445 2.922 16.297 1 77.94 220 ARG B CA 1
ATOM 4487 C C . ARG B 1 220 ? -10.234 2.352 17.031 1 77.94 220 ARG B C 1
ATOM 4489 O O . ARG B 1 220 ? -10.383 1.511 17.922 1 77.94 220 ARG B O 1
ATOM 4496 N N . SER B 1 221 ? -9.125 2.771 16.516 1 77.62 221 SER B N 1
ATOM 4497 C CA . SER B 1 221 ? -7.918 2.404 17.25 1 77.62 221 SER B CA 1
ATOM 4498 C C . SER B 1 221 ? -8.039 2.77 18.734 1 77.62 221 SER B C 1
ATOM 4500 O O . SER B 1 221 ? -8.398 3.898 19.062 1 77.62 221 SER B O 1
ATOM 4502 N N . PRO B 1 222 ? -7.824 1.823 19.516 1 77.25 222 PRO B N 1
ATOM 4503 C CA . PRO B 1 222 ? -7.883 2.141 20.938 1 77.25 222 PRO B CA 1
ATOM 4504 C C . PRO B 1 222 ? -6.973 3.307 21.328 1 77.25 222 PRO B C 1
ATOM 4506 O O . PRO B 1 222 ? -7.336 4.121 22.172 1 77.25 222 PRO B O 1
ATOM 4509 N N . ILE B 1 223 ? -5.871 3.338 20.672 1 80.25 223 ILE B N 1
ATOM 4510 C CA . ILE B 1 223 ? -4.914 4.402 20.953 1 80.25 223 ILE B CA 1
ATOM 4511 C C . ILE B 1 223 ? -5.523 5.754 20.594 1 80.25 223 ILE B C 1
ATOM 4513 O O . ILE B 1 223 ? -5.492 6.691 21.391 1 80.25 223 ILE B O 1
ATOM 4517 N N . ARG B 1 224 ? -6.125 5.863 19.469 1 79.5 224 ARG B N 1
ATOM 4518 C CA . ARG B 1 224 ? -6.742 7.109 19.031 1 79.5 224 ARG B CA 1
ATOM 4519 C C . ARG B 1 224 ? -7.93 7.48 19.906 1 79.5 224 ARG B C 1
ATOM 4521 O O . ARG B 1 224 ? -8.094 8.648 20.281 1 79.5 224 ARG B O 1
ATOM 4528 N N . GLU B 1 225 ? -8.656 6.5 20.156 1 78.88 225 GLU B N 1
ATOM 4529 C CA . GLU B 1 225 ? -9.805 6.723 21.031 1 78.88 225 GLU B CA 1
ATOM 4530 C C . GLU B 1 225 ? -9.383 7.297 22.375 1 78.88 225 GLU B C 1
ATOM 4532 O O . GLU B 1 225 ? -10 8.242 22.875 1 78.88 225 GLU B O 1
ATOM 4537 N N . LEU B 1 226 ? -8.383 6.723 22.875 1 81.25 226 LEU B N 1
ATOM 4538 C CA . LEU B 1 226 ? -7.883 7.164 24.172 1 81.25 226 LEU B CA 1
ATOM 4539 C C . LEU B 1 226 ? -7.359 8.594 24.094 1 81.25 226 LEU B C 1
ATOM 4541 O O . LEU B 1 226 ? -7.645 9.414 24.969 1 81.25 226 LEU B O 1
ATOM 4545 N N . MET B 1 227 ? -6.664 8.875 23.031 1 81.5 227 MET B N 1
ATOM 4546 C CA . MET B 1 227 ? -6.062 10.203 22.875 1 81.5 227 MET B CA 1
ATOM 4547 C C . MET B 1 227 ? -7.137 11.266 22.672 1 81.5 227 MET B C 1
ATOM 4549 O O . MET B 1 227 ? -6.98 12.406 23.109 1 81.5 227 MET B O 1
ATOM 4553 N N . GLU B 1 228 ? -8.156 10.891 22.062 1 75 228 GLU B N 1
ATOM 4554 C CA . GLU B 1 228 ? -9.25 11.82 21.797 1 75 228 GLU B CA 1
ATOM 4555 C C . GLU B 1 228 ? -10.086 12.055 23.047 1 75 228 GLU B C 1
ATOM 4557 O O . GLU B 1 228 ? -10.633 13.141 23.25 1 75 228 GLU B O 1
ATOM 4562 N N . LEU B 1 229 ? -10.258 11.016 23.797 1 74.5 229 LEU B N 1
ATOM 4563 C CA . LEU B 1 229 ? -11.039 11.117 25.031 1 74.5 229 LEU B CA 1
ATOM 4564 C C . LEU B 1 229 ? -10.312 11.953 26.078 1 74.5 229 LEU B C 1
ATOM 4566 O O . LEU B 1 229 ? -10.938 12.703 26.828 1 74.5 229 LEU B O 1
ATOM 4570 N N . GLU B 1 230 ? -9.07 11.742 26.125 1 72.5 230 GLU B N 1
ATOM 4571 C CA . GLU B 1 230 ? -8.258 12.484 27.078 1 72.5 230 GLU B CA 1
ATOM 4572 C C . GLU B 1 230 ? -7.188 13.312 26.375 1 72.5 230 GLU B C 1
ATOM 4574 O O . GLU B 1 230 ? -5.996 13.008 26.484 1 72.5 230 GLU B O 1
ATOM 4579 N N . PRO B 1 231 ? -7.734 14.328 25.781 1 68.19 231 PRO B N 1
ATOM 4580 C CA . PRO B 1 231 ? -6.762 15.125 25.031 1 68.19 231 PRO B CA 1
ATOM 4581 C C . PRO B 1 231 ? -5.738 15.805 25.938 1 68.19 231 PRO B C 1
ATOM 4583 O O . PRO B 1 231 ? -6.094 16.328 27 1 68.19 231 PRO B O 1
ATOM 4586 N N . GLY B 1 232 ? -4.484 15.672 25.594 1 69.56 232 GLY B N 1
ATOM 4587 C CA . GLY B 1 232 ? -3.424 16.375 26.297 1 69.56 232 GLY B CA 1
ATOM 4588 C C . GLY B 1 232 ? -2.979 15.664 27.562 1 69.56 232 GLY B C 1
ATOM 4589 O O . GLY B 1 232 ? -1.958 16.016 28.156 1 69.56 232 GLY B O 1
ATOM 4590 N N . LYS B 1 233 ? -3.701 14.672 27.969 1 74.56 233 LYS B N 1
ATOM 4591 C CA . LYS B 1 233 ? -3.381 14.023 29.234 1 74.56 233 LYS B CA 1
ATOM 4592 C C . LYS B 1 233 ? -2.781 12.641 29 1 74.56 233 LYS B C 1
ATOM 4594 O O . LYS B 1 233 ? -2.156 12.07 29.906 1 74.56 233 LYS B O 1
ATOM 4599 N N . THR B 1 234 ? -2.945 12.164 27.812 1 82.38 234 THR B N 1
ATOM 4600 C CA . THR B 1 234 ? -2.531 10.789 27.531 1 82.38 234 THR B CA 1
ATOM 4601 C C . THR B 1 234 ? -1.084 10.75 27.047 1 82.38 234 THR B C 1
ATOM 4603 O O . THR B 1 234 ? -0.725 11.438 26.078 1 82.38 234 THR B O 1
ATOM 4606 N N . ARG B 1 235 ? -0.254 10.055 27.859 1 84.88 235 ARG B N 1
ATOM 4607 C CA . ARG B 1 235 ? 1.149 9.898 27.5 1 84.88 235 ARG B CA 1
ATOM 4608 C C . ARG B 1 235 ? 1.562 8.43 27.531 1 84.88 235 ARG B C 1
ATOM 4610 O O . ARG B 1 235 ? 1.302 7.73 28.516 1 84.88 235 ARG B O 1
ATOM 4617 N N . PHE B 1 236 ? 2.109 7.98 26.406 1 86.62 236 PHE B N 1
ATOM 4618 C CA . PHE B 1 236 ? 2.611 6.613 26.359 1 86.62 236 PHE B CA 1
ATOM 4619 C C . PHE B 1 236 ? 4.102 6.57 26.672 1 86.62 236 PHE B C 1
ATOM 4621 O O . PHE B 1 236 ? 4.855 7.445 26.234 1 86.62 236 PHE B O 1
ATOM 4628 N N . SER B 1 237 ? 4.465 5.582 27.391 1 80 237 SER B N 1
ATOM 4629 C CA . SER B 1 237 ? 5.871 5.402 27.734 1 80 237 SER B CA 1
ATOM 4630 C C . SER B 1 237 ? 6.645 4.789 26.562 1 80 237 SER B C 1
ATOM 4632 O O . SER B 1 237 ? 6.051 4.297 25.609 1 80 237 SER B O 1
ATOM 4634 N N . LYS B 1 238 ? 7.922 4.891 26.703 1 76.38 238 LYS B N 1
ATOM 4635 C CA . LYS B 1 238 ? 8.789 4.145 25.797 1 76.38 238 LYS B CA 1
ATOM 4636 C C . LYS B 1 238 ? 8.641 2.641 26.016 1 76.38 238 LYS B C 1
ATOM 4638 O O . LYS B 1 238 ? 8.172 2.201 27.062 1 76.38 238 LYS B O 1
ATOM 4643 N N . MET B 1 239 ? 8.852 1.918 24.984 1 73.75 239 MET B N 1
ATOM 4644 C CA . MET B 1 239 ? 8.734 0.466 25.062 1 73.75 239 MET B CA 1
ATOM 4645 C C . MET B 1 239 ? 9.734 -0.097 26.078 1 73.75 239 MET B C 1
ATOM 4647 O O . MET B 1 239 ? 10.875 0.368 26.141 1 73.75 239 MET B O 1
ATOM 4651 N N . GLU B 1 240 ? 9.148 -0.867 27.031 1 72.56 240 GLU B N 1
ATOM 4652 C CA . GLU B 1 240 ? 9.984 -1.605 27.969 1 72.56 240 GLU B CA 1
ATOM 4653 C C . GLU B 1 240 ? 9.961 -3.102 27.672 1 72.56 240 GLU B C 1
ATOM 4655 O O . GLU B 1 240 ? 8.891 -3.707 27.594 1 72.56 240 GLU B O 1
ATOM 4660 N N . ARG B 1 241 ? 11.008 -3.633 27.312 1 69.44 241 ARG B N 1
ATOM 4661 C CA . ARG B 1 241 ? 11.07 -5.062 27.016 1 69.44 241 ARG B CA 1
ATOM 4662 C C . ARG B 1 241 ? 11.148 -5.879 28.312 1 69.44 241 ARG B C 1
ATOM 4664 O O . ARG B 1 241 ? 11.945 -5.57 29.188 1 69.44 241 ARG B O 1
ATOM 4671 N N . ILE B 1 242 ? 10.172 -6.801 28.422 1 68.69 242 ILE B N 1
ATOM 4672 C CA . ILE B 1 242 ? 10.148 -7.699 29.578 1 68.69 242 ILE B CA 1
ATOM 4673 C C . ILE B 1 242 ? 11.031 -8.914 29.297 1 68.69 242 ILE B C 1
ATOM 4675 O O . ILE B 1 242 ? 10.719 -9.727 28.406 1 68.69 242 ILE B O 1
ATOM 4679 N N . ILE B 1 243 ? 11.961 -9.047 30.016 1 60.78 243 ILE B N 1
ATOM 4680 C CA . ILE B 1 243 ? 12.992 -10.062 29.812 1 60.78 243 ILE B CA 1
ATOM 4681 C C . ILE B 1 243 ? 12.383 -11.453 29.953 1 60.78 243 ILE B C 1
ATOM 4683 O O . ILE B 1 243 ? 12.672 -12.352 29.156 1 60.78 243 ILE B O 1
ATOM 4687 N N . GLU B 1 244 ? 11.547 -11.531 30.922 1 60.59 244 GLU B N 1
ATOM 4688 C CA . GLU B 1 244 ? 11.023 -12.852 31.266 1 60.59 244 GLU B CA 1
ATOM 4689 C C . GLU B 1 244 ? 10.156 -13.406 30.141 1 60.59 244 GLU B C 1
ATOM 4691 O O . GLU B 1 244 ? 10.266 -14.586 29.781 1 60.59 244 GLU B O 1
ATOM 4696 N N . SER B 1 245 ? 9.438 -12.586 29.516 1 61.31 245 SER B N 1
ATOM 4697 C CA . SER B 1 245 ? 8.438 -13.07 28.578 1 61.31 245 SER B CA 1
ATOM 4698 C C . SER B 1 245 ? 8.82 -12.742 27.141 1 61.31 245 SER B C 1
ATOM 4700 O O . SER B 1 245 ? 8.266 -13.32 26.203 1 61.31 245 SER B O 1
ATOM 4702 N N . GLY B 1 246 ? 9.789 -11.906 27.047 1 62.69 246 GLY B N 1
ATOM 4703 C CA . GLY B 1 246 ? 10.172 -11.477 25.703 1 62.69 246 GLY B CA 1
ATOM 4704 C C . GLY B 1 246 ? 9.188 -10.5 25.094 1 62.69 246 GLY B C 1
ATOM 4705 O O . GLY B 1 246 ? 9.305 -10.148 23.922 1 62.69 246 GLY B O 1
ATOM 4706 N N . LYS B 1 247 ? 8.32 -10.18 25.922 1 72.31 247 LYS B N 1
ATOM 4707 C CA . LYS B 1 247 ? 7.297 -9.266 25.438 1 72.31 247 LYS B CA 1
ATOM 4708 C C . LYS B 1 247 ? 7.66 -7.816 25.734 1 72.31 247 LYS B C 1
ATOM 4710 O O . LYS B 1 247 ? 8.617 -7.551 26.469 1 72.31 247 LYS B O 1
ATOM 4715 N N . VAL B 1 248 ? 7.039 -6.887 24.953 1 75.81 248 VAL B N 1
ATOM 4716 C CA . VAL B 1 248 ? 7.188 -5.449 25.156 1 75.81 248 VAL B CA 1
ATOM 4717 C C . VAL B 1 248 ? 6.062 -4.938 26.047 1 75.81 248 VAL B C 1
ATOM 4719 O O . VAL B 1 248 ? 4.918 -5.391 25.938 1 75.81 248 VAL B O 1
ATOM 4722 N N . ARG B 1 249 ? 6.543 -4.102 26.938 1 84.31 249 ARG B N 1
ATOM 4723 C CA . ARG B 1 249 ? 5.57 -3.455 27.812 1 84.31 249 ARG B CA 1
ATOM 4724 C C . ARG B 1 249 ? 5.492 -1.957 27.531 1 84.31 249 ARG B C 1
ATOM 4726 O O . ARG B 1 249 ? 6.516 -1.311 27.297 1 84.31 249 ARG B O 1
ATOM 4733 N N . VAL B 1 250 ? 4.344 -1.414 27.453 1 87.56 250 VAL B N 1
ATOM 4734 C CA . VAL B 1 250 ? 4.105 0.016 27.281 1 87.56 250 VAL B CA 1
ATOM 4735 C C . VAL B 1 250 ? 3.133 0.507 28.359 1 87.56 250 VAL B C 1
ATOM 4737 O O . VAL B 1 250 ? 2.174 -0.19 28.703 1 87.56 250 VAL B O 1
ATOM 4740 N N . THR B 1 251 ? 3.473 1.625 28.938 1 90.06 251 THR B N 1
ATOM 4741 C CA . THR B 1 251 ? 2.596 2.236 29.938 1 90.06 251 THR B CA 1
ATOM 4742 C C . THR B 1 251 ? 1.955 3.506 29.375 1 90.06 251 THR B C 1
ATOM 4744 O O . THR B 1 251 ? 2.613 4.297 28.703 1 90.06 251 THR B O 1
ATOM 4747 N N . VAL B 1 252 ? 0.712 3.633 29.688 1 90.62 252 VAL B N 1
ATOM 4748 C CA . VAL B 1 252 ? 0.036 4.867 29.312 1 90.62 252 VAL B CA 1
ATOM 4749 C C . VAL B 1 252 ? -0.442 5.605 30.547 1 90.62 252 VAL B C 1
ATOM 4751 O O . VAL B 1 252 ? -0.963 4.992 31.484 1 90.62 252 VAL B O 1
ATOM 4754 N N . ASP B 1 253 ? -0.063 6.832 30.547 1 89.25 253 ASP B N 1
ATOM 4755 C CA . ASP B 1 253 ? -0.503 7.742 31.594 1 89.25 253 ASP B CA 1
ATOM 4756 C C . ASP B 1 253 ? -1.641 8.633 31.109 1 89.25 253 ASP B C 1
ATOM 4758 O O . ASP B 1 253 ? -1.481 9.383 30.141 1 89.25 253 ASP B O 1
ATOM 4762 N N . ILE B 1 254 ? -2.795 8.547 31.797 1 84.31 254 ILE B N 1
ATOM 4763 C CA . ILE B 1 254 ? -3.928 9.328 31.312 1 84.31 254 ILE B CA 1
ATOM 4764 C C . ILE B 1 254 ? -4.23 10.461 32.312 1 84.31 254 ILE B C 1
ATOM 4766 O O . ILE B 1 254 ? -5.355 10.969 32.344 1 84.31 254 ILE B O 1
ATOM 4770 N N . GLY B 1 255 ? -3.289 10.836 33 1 77.62 255 GLY B N 1
ATOM 4771 C CA . GLY B 1 255 ? -3.482 11.891 33.969 1 77.62 255 GLY B CA 1
ATOM 4772 C C . GLY B 1 255 ? -4.043 11.391 35.281 1 77.62 255 GLY B C 1
ATOM 4773 O O . GLY B 1 255 ? -4.438 10.227 35.406 1 77.62 255 GLY B O 1
ATOM 4774 N N . ASN B 1 256 ? -4.125 12.25 36.25 1 70.81 256 ASN B N 1
ATOM 4775 C CA . ASN B 1 256 ? -4.652 11.992 37.594 1 70.81 256 ASN B CA 1
ATOM 4776 C C . ASN B 1 256 ? -4.02 10.75 38.188 1 70.81 256 ASN B C 1
ATOM 4778 O O . ASN B 1 256 ? -4.707 9.961 38.844 1 70.81 256 ASN B O 1
ATOM 4782 N N . LYS B 1 257 ? -2.861 10.469 37.812 1 71.06 257 LYS B N 1
ATOM 4783 C CA . LYS B 1 257 ? -2.051 9.398 38.375 1 71.06 257 LYS B CA 1
ATOM 4784 C C . LYS B 1 257 ? -2.557 8.031 37.938 1 71.06 257 LYS B C 1
ATOM 4786 O O . LYS B 1 257 ? -2.434 7.051 38.688 1 71.06 257 LYS B O 1
ATOM 4791 N N . MET B 1 258 ? -3.346 7.98 36.906 1 82.56 258 MET B N 1
ATOM 4792 C CA . MET B 1 258 ? -3.824 6.699 36.406 1 82.56 258 MET B CA 1
ATOM 4793 C C . MET B 1 258 ? -2.912 6.18 35.281 1 82.56 258 MET B C 1
ATOM 4795 O O . MET B 1 258 ? -2.678 6.871 34.281 1 82.56 258 MET B O 1
ATOM 4799 N N . LYS B 1 259 ? -2.354 5.047 35.562 1 90.25 259 LYS B N 1
ATOM 4800 C CA . LYS B 1 259 ? -1.447 4.402 34.625 1 90.25 259 LYS B CA 1
ATOM 4801 C C . LYS B 1 259 ? -1.928 2.998 34.25 1 90.25 259 LYS B C 1
ATOM 4803 O O . LYS B 1 259 ? -2.443 2.279 35.125 1 90.25 259 LYS B O 1
ATOM 4808 N N . PHE B 1 260 ? -1.879 2.695 33 1 89 260 PHE B N 1
ATOM 4809 C CA . PHE B 1 260 ? -2.232 1.367 32.531 1 89 260 PHE B CA 1
ATOM 4810 C C . PHE B 1 260 ? -1.099 0.773 31.703 1 89 260 PHE B C 1
ATOM 4812 O O . PHE B 1 260 ? -0.401 1.496 30.984 1 89 260 PHE B O 1
ATOM 4819 N N . THR B 1 261 ? -0.948 -0.466 31.859 1 89.06 261 THR B N 1
ATOM 4820 C CA . THR B 1 261 ? 0.147 -1.121 31.156 1 89.06 261 THR B CA 1
ATOM 4821 C C . THR B 1 261 ? -0.389 -2.152 30.156 1 89.06 261 THR B C 1
ATOM 4823 O O . THR B 1 261 ? -1.423 -2.777 30.406 1 89.06 261 THR B O 1
ATOM 4826 N N . GLY B 1 262 ? 0.239 -2.234 28.969 1 87.75 262 GLY B N 1
ATOM 4827 C CA . GLY B 1 262 ? -0.036 -3.25 27.969 1 87.75 262 GLY B CA 1
ATOM 4828 C C . GLY B 1 262 ? 1.199 -4.023 27.547 1 87.75 262 GLY B C 1
ATOM 4829 O O . GLY B 1 262 ? 2.303 -3.479 27.531 1 87.75 262 GLY B O 1
ATOM 4830 N N . MET B 1 263 ? 0.911 -5.281 27.281 1 81.44 263 MET B N 1
ATOM 4831 C CA . MET B 1 263 ? 1.999 -6.145 26.812 1 81.44 263 MET B CA 1
ATOM 4832 C C . MET B 1 263 ? 1.702 -6.707 25.438 1 81.44 263 MET B C 1
ATOM 4834 O O . MET B 1 263 ? 0.54 -6.852 25.047 1 81.44 263 MET B O 1
ATOM 4838 N N . GLY B 1 264 ? 2.76 -6.879 24.672 1 74.25 264 GLY B N 1
ATOM 4839 C CA . GLY B 1 264 ? 2.645 -7.457 23.344 1 74.25 264 GLY B CA 1
ATOM 4840 C C . GLY B 1 264 ? 3.98 -7.855 22.75 1 74.25 264 GLY B C 1
ATOM 4841 O O . GLY B 1 264 ? 5.035 -7.512 23.281 1 74.25 264 GLY B O 1
ATOM 4842 N N . ARG B 1 265 ? 3.877 -8.539 21.719 1 66.12 265 ARG B N 1
ATOM 4843 C CA . ARG B 1 265 ? 5.082 -9.008 21.031 1 66.12 265 ARG B CA 1
ATOM 4844 C C . ARG B 1 265 ? 5.863 -7.836 20.438 1 66.12 265 ARG B C 1
ATOM 4846 O O . ARG B 1 265 ? 7.051 -7.965 20.141 1 66.12 265 ARG B O 1
ATOM 4853 N N . ASN B 1 266 ? 5.195 -6.707 20.219 1 64.06 266 ASN B N 1
ATOM 4854 C CA . ASN B 1 266 ? 5.816 -5.484 19.719 1 64.06 266 ASN B CA 1
ATOM 4855 C C . ASN B 1 266 ? 5.16 -4.238 20.297 1 64.06 266 ASN B C 1
ATOM 4857 O O . ASN B 1 266 ? 4.168 -4.34 21.031 1 64.06 266 ASN B O 1
ATOM 4861 N N . TYR B 1 267 ? 5.781 -3.191 20.062 1 72.19 267 TYR B N 1
ATOM 4862 C CA . TYR B 1 267 ? 5.348 -1.926 20.641 1 72.19 267 TYR B CA 1
ATOM 4863 C C . TYR B 1 267 ? 3.9 -1.625 20.266 1 72.19 267 TYR B C 1
ATOM 4865 O O . TYR B 1 267 ? 3.117 -1.173 21.109 1 72.19 267 TYR B O 1
ATOM 4873 N N . ARG B 1 268 ? 3.562 -1.902 19.031 1 71.69 268 ARG B N 1
ATOM 4874 C CA . ARG B 1 268 ? 2.225 -1.57 18.562 1 71.69 268 ARG B CA 1
ATOM 4875 C C . ARG B 1 268 ? 1.158 -2.332 19.344 1 71.69 268 ARG B C 1
ATOM 4877 O O . ARG B 1 268 ? 0.186 -1.741 19.812 1 71.69 268 ARG B O 1
ATOM 4884 N N . ILE B 1 269 ? 1.421 -3.566 19.438 1 71.75 269 ILE B N 1
ATOM 4885 C CA . ILE B 1 269 ? 0.466 -4.406 20.156 1 71.75 269 ILE B CA 1
ATOM 4886 C C . ILE B 1 269 ? 0.418 -3.994 21.625 1 71.75 269 ILE B C 1
ATOM 4888 O O . ILE B 1 269 ? -0.663 -3.859 22.203 1 71.75 269 ILE B O 1
ATOM 4892 N N . ALA B 1 270 ? 1.562 -3.779 22.188 1 78.75 270 ALA B N 1
ATOM 4893 C CA . ALA B 1 270 ? 1.639 -3.385 23.594 1 78.75 270 ALA B CA 1
ATOM 4894 C C . ALA B 1 270 ? 0.925 -2.057 23.828 1 78.75 270 ALA B C 1
ATOM 4896 O O . ALA B 1 270 ? 0.175 -1.912 24.797 1 78.75 270 ALA B O 1
ATOM 4897 N N . LYS B 1 271 ? 1.181 -1.15 22.969 1 84.81 271 LYS B N 1
ATOM 4898 C CA . LYS B 1 271 ? 0.556 0.167 23.047 1 84.81 271 LYS B CA 1
ATOM 4899 C C . LYS B 1 271 ? -0.961 0.065 22.938 1 84.81 271 LYS B C 1
ATOM 4901 O O . LYS B 1 271 ? -1.694 0.71 23.688 1 84.81 271 LYS B O 1
ATOM 4906 N N . THR B 1 272 ? -1.387 -0.74 22.078 1 80.62 272 THR B N 1
ATOM 4907 C CA . THR B 1 272 ? -2.814 -0.95 21.859 1 80.62 272 THR B CA 1
ATOM 4908 C C . THR B 1 272 ? -3.457 -1.583 23.094 1 80.62 272 THR B C 1
ATOM 4910 O O . THR B 1 272 ? -4.547 -1.182 23.516 1 80.62 272 THR B O 1
ATOM 4913 N N . THR B 1 273 ? -2.746 -2.531 23.578 1 79.5 273 THR B N 1
ATOM 4914 C CA . THR B 1 273 ? -3.246 -3.209 24.766 1 79.5 273 THR B CA 1
ATOM 4915 C C . THR B 1 273 ? -3.354 -2.236 25.938 1 79.5 273 THR B C 1
ATOM 4917 O O . THR B 1 273 ? -4.336 -2.256 26.688 1 79.5 273 THR B O 1
ATOM 4920 N N . ALA B 1 274 ? -2.354 -1.44 26.094 1 87.12 274 ALA B N 1
ATOM 4921 C CA . ALA B 1 274 ? -2.383 -0.423 27.141 1 87.12 274 ALA B CA 1
ATOM 4922 C C . ALA B 1 274 ? -3.568 0.519 26.969 1 87.12 274 ALA B C 1
ATOM 4924 O O . ALA B 1 274 ? -4.266 0.843 27.922 1 87.12 274 ALA B O 1
ATOM 4925 N N . ALA B 1 275 ? -3.734 0.869 25.766 1 85.56 275 ALA B N 1
ATOM 4926 C CA . ALA B 1 275 ? -4.832 1.784 25.469 1 85.56 275 ALA B CA 1
ATOM 4927 C C . ALA B 1 275 ? -6.184 1.135 25.75 1 85.56 275 ALA B C 1
ATOM 4929 O O . ALA B 1 275 ? -7.086 1.776 26.281 1 85.56 275 ALA B O 1
ATOM 4930 N N . LYS B 1 276 ? -6.324 -0.104 25.375 1 82.56 276 LYS B N 1
ATOM 4931 C CA . LYS B 1 276 ? -7.57 -0.827 25.625 1 82.56 276 LYS B CA 1
ATOM 4932 C C . LYS B 1 276 ? -7.883 -0.889 27.109 1 82.56 276 LYS B C 1
ATOM 4934 O O . LYS B 1 276 ? -9.031 -0.688 27.516 1 82.56 276 LYS B O 1
ATOM 4939 N N . ARG B 1 277 ? -6.898 -1.099 27.812 1 81.12 277 ARG B N 1
ATOM 4940 C CA . ARG B 1 277 ? -7.062 -1.175 29.266 1 81.12 277 ARG B CA 1
ATOM 4941 C C . ARG B 1 277 ? -7.461 0.179 29.844 1 81.12 277 ARG B C 1
ATOM 4943 O O . ARG B 1 277 ? -8.312 0.254 30.719 1 81.12 277 ARG B O 1
ATOM 4950 N N . ALA B 1 278 ? -6.832 1.161 29.406 1 84.25 278 ALA B N 1
ATOM 4951 C CA . ALA B 1 278 ? -7.156 2.51 29.859 1 84.25 278 ALA B CA 1
ATOM 4952 C C . ALA B 1 278 ? -8.594 2.881 29.5 1 84.25 278 ALA B C 1
ATOM 4954 O O . ALA B 1 278 ? -9.312 3.471 30.312 1 84.25 278 ALA B O 1
ATOM 4955 N N . LEU B 1 279 ? -8.953 2.512 28.344 1 81.38 279 LEU B N 1
ATOM 4956 C CA . LEU B 1 279 ? -10.289 2.848 27.859 1 81.38 279 LEU B CA 1
ATOM 4957 C C . LEU B 1 279 ? -11.359 2.127 28.672 1 81.38 279 LEU B C 1
ATOM 4959 O O . LEU B 1 279 ? -12.445 2.664 28.875 1 81.38 279 LEU B O 1
ATOM 4963 N N . LYS B 1 280 ? -11.062 0.873 28.969 1 75.88 280 LYS B N 1
ATOM 4964 C CA . LYS B 1 280 ? -11.992 0.107 29.781 1 75.88 280 LYS B CA 1
ATOM 4965 C C . LYS B 1 280 ? -12.273 0.819 31.109 1 75.88 280 LYS B C 1
ATOM 4967 O O . LYS B 1 280 ? -13.383 0.728 31.641 1 75.88 280 LYS B O 1
ATOM 4972 N N . TYR B 1 281 ? -11.273 1.433 31.5 1 71.25 281 TYR B N 1
ATOM 4973 C CA . TYR B 1 281 ? -11.406 2.154 32.75 1 71.25 281 TYR B CA 1
ATOM 4974 C C . TYR B 1 281 ? -12.18 3.453 32.562 1 71.25 281 TYR B C 1
ATOM 4976 O O . TYR B 1 281 ? -13.008 3.824 33.406 1 71.25 281 TYR B O 1
ATOM 4984 N N . VAL B 1 282 ? -11.727 4.098 31.469 1 65.25 282 VAL B N 1
ATOM 4985 C CA . VAL B 1 282 ? -12.352 5.398 31.281 1 65.25 282 VAL B CA 1
ATOM 4986 C C . VAL B 1 282 ? -13.75 5.211 30.688 1 65.25 282 VAL B C 1
ATOM 4988 O O . VAL B 1 282 ? -14.672 5.973 31.016 1 65.25 282 VAL B O 1
ATOM 4991 N N . ALA B 1 283 ? -13.703 4.574 29.422 1 55.03 283 ALA B N 1
ATOM 4992 C CA . ALA B 1 283 ? -14.93 4.531 28.641 1 55.03 283 ALA B CA 1
ATOM 4993 C C . ALA B 1 283 ? -15.836 3.387 29.094 1 55.03 283 ALA B C 1
ATOM 4995 O O . ALA B 1 283 ? -15.359 2.385 29.625 1 55.03 283 ALA B O 1
ATOM 4996 N N . VAL B 1 284 ? -17.094 3.545 29.297 1 43.91 284 VAL B N 1
ATOM 4997 C CA . VAL B 1 284 ? -18.109 2.537 29.016 1 43.91 284 VAL B CA 1
ATOM 4998 C C . VAL B 1 284 ? -17.844 1.901 27.641 1 43.91 284 VAL B C 1
ATOM 5000 O O . VAL B 1 284 ? -17.984 2.553 26.609 1 43.91 284 VAL B O 1
ATOM 5003 N N . VAL B 1 285 ? -16.781 1.301 27.422 1 39.88 285 VAL B N 1
ATOM 5004 C CA . VAL B 1 285 ? -16.109 1.017 26.156 1 39.88 285 VAL B CA 1
ATOM 5005 C C . VAL B 1 285 ? -16.938 0.047 25.328 1 39.88 285 VAL B C 1
ATOM 5007 O O . VAL B 1 285 ? -17.328 -1.024 25.812 1 39.88 285 VAL B O 1
ATOM 5010 N N . ILE B 1 286 ? -17.656 0.497 24.406 1 35.44 286 ILE B N 1
ATOM 5011 C CA . ILE B 1 286 ? -18.344 -0.348 23.438 1 35.44 286 ILE B CA 1
ATOM 5012 C C . ILE B 1 286 ? -17.328 -0.885 22.422 1 35.44 286 ILE B C 1
ATOM 5014 O O . ILE B 1 286 ? -16.641 -0.111 21.75 1 35.44 286 ILE B O 1
ATOM 5018 N N . VAL B 1 287 ? -16.719 -1.902 22.656 1 37.78 287 VAL B N 1
ATOM 5019 C CA . VAL B 1 287 ? -15.773 -2.498 21.719 1 37.78 287 VAL B CA 1
ATOM 5020 C C . VAL B 1 287 ? -16.547 -3.293 20.656 1 37.78 287 VAL B C 1
ATOM 5022 O O . VAL B 1 287 ? -17.359 -4.156 21 1 37.78 287 VAL B O 1
ATOM 5025 N N . VAL B 1 288 ? -16.672 -2.822 19.5 1 36.91 288 VAL B N 1
ATOM 5026 C CA . VAL B 1 288 ? -17.266 -3.609 18.422 1 36.91 288 VAL B CA 1
ATOM 5027 C C . VAL B 1 288 ? -16.203 -4.504 17.781 1 36.91 288 VAL B C 1
ATOM 5029 O O . VAL B 1 288 ? -15.148 -4.02 17.344 1 36.91 288 VAL B O 1
ATOM 5032 N N . ILE B 1 289 ? -16.078 -5.656 18.219 1 36.31 289 ILE B N 1
ATOM 5033 C CA . ILE B 1 289 ? -15.141 -6.625 17.656 1 36.31 289 ILE B CA 1
ATOM 5034 C C . ILE B 1 289 ? -15.82 -7.438 16.562 1 36.31 289 ILE B C 1
ATOM 5036 O O . ILE B 1 289 ? -17 -7.785 16.672 1 36.31 289 ILE B O 1
ATOM 5040 N N . PHE B 1 290 ? -15.211 -7.504 15.523 1 38.41 290 PHE B N 1
ATOM 5041 C CA . PHE B 1 290 ? -15.727 -8.422 14.516 1 38.41 290 PHE B CA 1
ATOM 5042 C C . PHE B 1 290 ? -15.43 -9.867 14.898 1 38.41 290 PHE B C 1
ATOM 5044 O O . PHE B 1 290 ? -14.266 -10.242 15.078 1 38.41 290 PHE B O 1
ATOM 5051 N N . ASP B 1 291 ? -16.469 -10.547 15.273 1 36.59 291 ASP B N 1
ATOM 5052 C CA . ASP B 1 291 ? -16.406 -11.984 15.539 1 36.59 291 ASP B CA 1
ATOM 5053 C C . ASP B 1 291 ? -16.328 -12.781 14.242 1 36.59 291 ASP B C 1
ATOM 5055 O O . ASP B 1 291 ? -17.312 -12.898 13.516 1 36.59 291 ASP B O 1
ATOM 5059 N N . PHE B 1 292 ? -15.188 -13.07 14 1 37.69 292 PHE B N 1
ATOM 5060 C CA . PHE B 1 292 ? -14.906 -13.766 12.742 1 37.69 292 PHE B CA 1
ATOM 5061 C C . PHE B 1 292 ? -15.664 -15.086 12.68 1 37.69 292 PHE B C 1
ATOM 5063 O O . PHE B 1 292 ? -15.891 -15.625 11.594 1 37.69 292 PHE B O 1
ATOM 5070 N N . ILE B 1 293 ? -15.984 -15.633 13.875 1 35.03 293 ILE B N 1
ATOM 5071 C CA . ILE B 1 293 ? -16.703 -16.906 13.891 1 35.03 293 ILE B CA 1
ATOM 5072 C C . ILE B 1 293 ? -18.141 -16.688 13.422 1 35.03 293 ILE B C 1
ATOM 5074 O O . ILE B 1 293 ? -18.641 -17.422 12.555 1 35.03 293 ILE B O 1
ATOM 5078 N N . ASP B 1 294 ? -18.672 -15.617 14.016 1 40.72 294 ASP B N 1
ATOM 5079 C CA . ASP B 1 294 ? -20.094 -15.43 13.727 1 40.72 294 ASP B CA 1
ATOM 5080 C C . ASP B 1 294 ? -20.297 -14.359 12.656 1 40.72 294 ASP B C 1
ATOM 5082 O O . ASP B 1 294 ? -21.422 -14.031 12.305 1 40.72 294 ASP B O 1
ATOM 5086 N N . ASN B 1 295 ? -19.094 -13.953 12.055 1 40.09 295 ASN B N 1
ATOM 5087 C CA . ASN B 1 295 ? -19.078 -12.977 10.969 1 40.09 295 ASN B CA 1
ATOM 5088 C C . ASN B 1 295 ? -19.906 -11.742 11.32 1 40.09 295 ASN B C 1
ATOM 5090 O O . ASN B 1 295 ? -20.75 -11.312 10.531 1 40.09 295 ASN B O 1
ATOM 5094 N N . GLN B 1 296 ? -20.062 -11.508 12.625 1 38.78 296 GLN B N 1
ATOM 5095 C CA . GLN B 1 296 ? -20.844 -10.352 13.062 1 38.78 296 GLN B CA 1
ATOM 5096 C C . GLN B 1 296 ? -20 -9.422 13.938 1 38.78 296 GLN B C 1
ATOM 5098 O O . GLN B 1 296 ? -19.016 -9.852 14.539 1 38.78 296 GLN B O 1
ATOM 5103 N N . PHE B 1 297 ? -20.266 -8.148 13.766 1 41.66 297 PHE B N 1
ATOM 5104 C CA . PHE B 1 297 ? -19.703 -7.172 14.688 1 41.66 297 PHE B CA 1
ATOM 5105 C C . PHE B 1 297 ? -20.328 -7.293 16.062 1 41.66 297 PHE B C 1
ATOM 5107 O O . PHE B 1 297 ? -21.547 -7.457 16.188 1 41.66 297 PHE B O 1
ATOM 5114 N N . VAL B 1 298 ? -19.641 -7.738 17.109 1 38.06 298 VAL B N 1
ATOM 5115 C CA . VAL B 1 298 ? -20.125 -7.809 18.484 1 38.06 298 VAL B CA 1
ATOM 5116 C C . VAL B 1 298 ? -19.672 -6.574 19.25 1 38.06 298 VAL B C 1
ATOM 5118 O O . VAL B 1 298 ? -18.5 -6.188 19.188 1 38.06 298 VAL B O 1
ATOM 5121 N N . THR B 1 299 ? -20.625 -5.75 19.562 1 34.69 299 THR B N 1
ATOM 5122 C CA . THR B 1 299 ? -20.375 -4.605 20.438 1 34.69 299 THR B CA 1
ATOM 5123 C C . THR B 1 299 ? -20.234 -5.051 21.891 1 34.69 299 THR B C 1
ATOM 5125 O O . THR B 1 299 ? -21.141 -5.68 22.453 1 34.69 299 THR B O 1
ATOM 5128 N N . ILE B 1 300 ? -19.141 -5.254 22.391 1 31.86 300 ILE B N 1
ATOM 5129 C CA . ILE B 1 300 ? -18.969 -5.574 23.812 1 31.86 300 ILE B CA 1
ATOM 5130 C C . ILE B 1 300 ? -18.938 -4.289 24.625 1 31.86 300 ILE B C 1
ATOM 5132 O O . ILE B 1 300 ? -18.109 -3.41 24.375 1 31.86 300 ILE B O 1
ATOM 5136 N N . VAL B 1 301 ? -20.062 -3.992 25.25 1 30.77 301 VAL B N 1
ATOM 5137 C CA . VAL B 1 301 ? -20.156 -2.883 26.203 1 30.77 301 VAL B CA 1
ATOM 5138 C C . VAL B 1 301 ? -19.562 -3.295 27.547 1 30.77 301 VAL B C 1
ATOM 5140 O O . VAL B 1 301 ? -20.016 -4.27 28.156 1 30.77 301 VAL B O 1
ATOM 5143 N N . MET B 1 302 ? -18.359 -3.129 27.859 1 30.5 302 MET B N 1
ATOM 5144 C CA . MET B 1 302 ? -17.875 -3.432 29.203 1 30.5 302 MET B CA 1
ATOM 5145 C C . MET B 1 302 ? -18.172 -2.281 30.156 1 30.5 302 MET B C 1
ATOM 5147 O O . MET B 1 302 ? -17.891 -1.123 29.859 1 30.5 302 MET B O 1
ATOM 5151 N N . TRP B 1 303 ? -19.25 -2.389 31 1 29.92 303 TRP B N 1
ATOM 5152 C CA . TRP B 1 303 ? -19.625 -1.434 32.031 1 29.92 303 TRP B CA 1
ATOM 5153 C C . TRP B 1 303 ? -18.641 -1.449 33.188 1 29.92 303 TRP B C 1
ATOM 5155 O O . TRP B 1 303 ? -18.172 -2.514 33.594 1 29.92 303 TRP B O 1
ATOM 5165 N N . GLN B 1 304 ? -17.859 -0.405 33.312 1 32.88 304 GLN B N 1
ATOM 5166 C CA . GLN B 1 304 ? -17.141 -0.251 34.562 1 32.88 304 GLN B CA 1
ATOM 5167 C C . GLN B 1 304 ? -18.094 -0.237 35.75 1 32.88 304 GLN B C 1
ATOM 5169 O O . GLN B 1 304 ? -19.109 0.46 35.719 1 32.88 304 GLN B O 1
ATOM 5174 N N . ASN B 1 305 ? -18.125 -1.277 36.531 1 33.22 305 ASN B N 1
ATOM 5175 C CA . ASN B 1 305 ? -18.672 -1.183 37.875 1 33.22 305 ASN B CA 1
ATOM 5176 C C . ASN B 1 305 ? -18.047 -0.036 38.656 1 33.22 305 ASN B C 1
ATOM 5178 O O . ASN B 1 305 ? -16.812 0.04 38.781 1 33.22 305 ASN B O 1
ATOM 5182 N N . THR B 1 306 ? -18.578 1.115 38.719 1 31.95 306 THR B N 1
ATOM 5183 C CA . THR B 1 306 ? -18.266 2.148 39.688 1 31.95 306 THR B CA 1
ATOM 5184 C C . THR B 1 306 ? -18.172 1.558 41.094 1 31.95 306 THR B C 1
ATOM 5186 O O . THR B 1 306 ? -19.141 0.988 41.594 1 31.95 306 THR B O 1
ATOM 5189 N N . PRO B 1 307 ? -16.984 1.124 41.594 1 29.77 307 PRO B N 1
ATOM 5190 C CA . PRO B 1 307 ? -17 0.711 43 1 29.77 307 PRO B CA 1
ATOM 5191 C C . PRO B 1 307 ? -17.609 1.773 43.906 1 29.77 307 PRO B C 1
ATOM 5193 O O . PRO B 1 307 ? -17.359 2.969 43.719 1 29.77 307 PRO B O 1
ATOM 5196 N N . LYS B 1 308 ? -18.734 1.497 44.562 1 31 308 LYS B N 1
ATOM 5197 C CA . LYS B 1 308 ? -19.203 2.23 45.75 1 31 308 LYS B CA 1
ATOM 5198 C C . LYS B 1 308 ? -18.094 2.395 46.781 1 31 308 LYS B C 1
ATOM 5200 O O . LYS B 1 308 ? -17.25 1.502 46.938 1 31 308 LYS B O 1
ATOM 5205 N N . VAL B 1 309 ? -17.641 3.451 47.188 1 30.08 309 VAL B N 1
ATOM 5206 C CA . VAL B 1 309 ? -16.797 3.791 48.344 1 30.08 309 VAL B CA 1
ATOM 5207 C C . VAL B 1 309 ? -17.219 2.961 49.531 1 30.08 309 VAL B C 1
ATOM 5209 O O . VAL B 1 309 ? -17.938 3.451 50.406 1 30.08 309 VAL B O 1
ATOM 5212 N N . GLY B 1 310 ? -17.859 1.623 49.312 1 24.14 310 GLY B N 1
ATOM 5213 C CA . GLY B 1 310 ? -18.219 1.029 50.594 1 24.14 310 GLY B CA 1
ATOM 5214 C C . GLY B 1 310 ? -17.031 0.864 51.531 1 24.14 310 GLY B C 1
ATOM 5215 O O . GLY B 1 310 ? -15.875 0.927 51.094 1 24.14 310 GLY B O 1
ATOM 5216 N N . THR B 1 311 ? -17.266 0.808 52.938 1 26.45 311 THR B N 1
ATOM 5217 C CA . THR B 1 311 ? -16.641 0.358 54.188 1 26.45 311 THR B CA 1
ATOM 5218 C C . THR B 1 311 ? -15.922 -0.969 53.969 1 26.45 311 THR B C 1
ATOM 5220 O O . THR B 1 311 ? -16.125 -1.643 52.969 1 26.45 311 THR B O 1
ATOM 5223 N N . SER B 1 312 ? -15.617 -1.841 55.031 1 24.75 312 SER B N 1
ATOM 5224 C CA . SER B 1 312 ? -14.719 -2.898 55.469 1 24.75 312 SER B CA 1
ATOM 5225 C C . SER B 1 312 ? -14.922 -4.172 54.656 1 24.75 312 SER B C 1
ATOM 5227 O O . SER B 1 312 ? -14.031 -5.027 54.594 1 24.75 312 SER B O 1
ATOM 5229 N N . SER B 1 313 ? -16.281 -4.727 54.406 1 25.42 313 SER B N 1
ATOM 5230 C CA . SER B 1 313 ? -16.312 -6.176 54.531 1 25.42 313 SER B CA 1
ATOM 5231 C C . SER B 1 313 ? -15.633 -6.859 53.375 1 25.42 313 SER B C 1
ATOM 5233 O O . SER B 1 313 ? -15.484 -6.262 52.281 1 25.42 313 SER B O 1
ATOM 5235 N N . PRO B 1 314 ? -15.703 -8.312 53.25 1 27.44 314 PRO B N 1
ATOM 5236 C CA . PRO B 1 314 ? -14.898 -9.406 52.719 1 27.44 314 PRO B CA 1
ATOM 5237 C C . PRO B 1 314 ? -14.867 -9.414 51.188 1 27.44 314 PRO B C 1
ATOM 5239 O O . PRO B 1 314 ? -15.602 -8.664 50.531 1 27.44 314 PRO B O 1
ATOM 5242 N N . HIS B 1 315 ? -14.828 -10.641 50.531 1 26.45 315 HIS B N 1
ATOM 5243 C CA . HIS B 1 315 ? -14.258 -11.344 49.375 1 26.45 315 HIS B CA 1
ATOM 5244 C C . HIS B 1 315 ? -15.117 -11.156 48.156 1 26.45 315 HIS B C 1
ATOM 5246 O O . HIS B 1 315 ? -15.859 -12.07 47.75 1 26.45 315 HIS B O 1
ATOM 5252 N N . PRO B 1 316 ? -15.664 -9.977 47.688 1 29.03 316 PRO B N 1
ATOM 5253 C CA . PRO B 1 316 ? -16.75 -10.117 46.719 1 29.03 316 PRO B CA 1
ATOM 5254 C C . PRO B 1 316 ? -16.312 -10.82 45.438 1 29.03 316 PRO B C 1
ATOM 5256 O O . PRO B 1 316 ? -15.211 -10.57 44.938 1 29.03 316 PRO B O 1
ATOM 5259 N N . ALA B 1 317 ? -16.875 -12.086 45.188 1 25.25 317 ALA B N 1
ATOM 5260 C CA . ALA B 1 317 ? -16.766 -12.992 44.062 1 25.25 317 ALA B CA 1
ATOM 5261 C C . ALA B 1 317 ? -17.109 -12.273 42.75 1 25.25 317 ALA B C 1
ATOM 5263 O O . ALA B 1 317 ? -18.172 -11.656 42.625 1 25.25 317 ALA B O 1
ATOM 5264 N N . LEU B 1 318 ? -16.203 -11.734 41.938 1 26.27 318 LEU B N 1
ATOM 5265 C CA . LEU B 1 318 ? -16.172 -11.047 40.656 1 26.27 318 LEU B CA 1
ATOM 5266 C C . LEU B 1 318 ? -16.984 -11.797 39.594 1 26.27 318 LEU B C 1
ATOM 5268 O O . LEU B 1 318 ? -16.484 -12.719 38.938 1 26.27 318 LEU B O 1
ATOM 5272 N N . ASP B 1 319 ? -18.28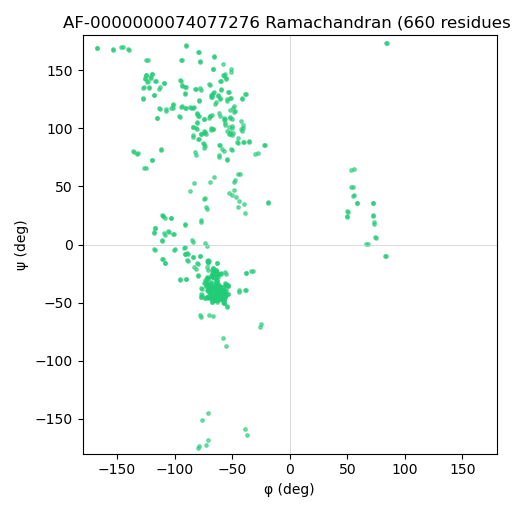1 -12.281 39.875 1 25.11 319 ASP B N 1
ATOM 5273 C CA . ASP B 1 319 ? -19.062 -12.984 38.875 1 25.11 319 ASP B CA 1
ATOM 5274 C C . ASP B 1 319 ? -19.438 -12.055 37.719 1 25.11 319 ASP B C 1
ATOM 5276 O O . ASP B 1 319 ? -20.312 -11.195 37.844 1 25.11 319 ASP B O 1
ATOM 5280 N N . GLY B 1 320 ? -18.625 -11.43 37 1 26.8 320 GLY B N 1
ATOM 5281 C CA . GLY B 1 320 ? -18.906 -10.516 35.906 1 26.8 320 GLY B CA 1
ATOM 5282 C C . GLY B 1 320 ? -19.797 -11.117 34.844 1 26.8 320 GLY B C 1
ATOM 5283 O O . GLY B 1 320 ? -19.375 -12.008 34.094 1 26.8 320 GLY B O 1
ATOM 5284 N N . GLY B 1 321 ? -21.156 -11.336 35.062 1 26.08 321 GLY B N 1
ATOM 5285 C CA . GLY B 1 321 ? -22.234 -11.859 34.219 1 26.08 321 GLY B CA 1
ATOM 5286 C C . GLY B 1 321 ? -22.406 -11.086 32.938 1 26.08 321 GLY B C 1
ATOM 5287 O O . GLY B 1 321 ? -22.406 -9.852 32.938 1 26.08 321 GLY B O 1
ATOM 5288 N N . CYS B 1 322 ? -21.969 -11.586 31.766 1 25.73 322 CYS B N 1
ATOM 5289 C CA . CYS B 1 322 ? -22.125 -11.211 30.359 1 25.73 322 CYS B CA 1
ATOM 5290 C C . CYS B 1 322 ? -23.594 -11.25 29.953 1 25.73 322 CYS B C 1
ATOM 5292 O O . CYS B 1 322 ? -24.234 -12.305 30.016 1 25.73 322 CYS B O 1
ATOM 5294 N N . ARG B 1 323 ? -24.469 -10.336 30.297 1 23.77 323 ARG B N 1
ATOM 5295 C CA . ARG B 1 323 ? -25.859 -10.414 29.828 1 23.77 323 ARG B CA 1
ATOM 5296 C C . ARG B 1 323 ? -25.938 -10.164 28.328 1 23.77 323 ARG B C 1
ATOM 5298 O O . ARG B 1 323 ? -25.422 -9.164 27.828 1 23.77 323 ARG B O 1
ATOM 5305 N N . THR B 1 324 ? -26.047 -11.148 27.5 1 24.84 324 THR B N 1
ATOM 5306 C CA . THR B 1 324 ? -26.344 -11.227 26.078 1 24.84 324 THR B CA 1
ATOM 5307 C C . THR B 1 324 ? -27.688 -10.57 25.766 1 24.84 324 THR B C 1
ATOM 5309 O O . THR B 1 324 ? -28.719 -10.953 26.344 1 24.84 324 THR B O 1
ATOM 5312 N N . ILE B 1 325 ? -27.906 -9.336 25.625 1 23.81 325 ILE B N 1
ATOM 5313 C CA . ILE B 1 325 ? -29.203 -8.75 25.312 1 23.81 325 ILE B CA 1
ATOM 5314 C C . ILE B 1 325 ? -29.672 -9.266 23.953 1 23.81 325 ILE B C 1
ATOM 5316 O O . ILE B 1 325 ? -29.031 -9.031 22.922 1 23.81 325 ILE B O 1
ATOM 5320 N N . ARG B 1 326 ? -30.328 -10.422 23.875 1 22.72 326 ARG B N 1
ATOM 5321 C CA . ARG B 1 326 ? -31.062 -10.969 22.75 1 22.72 326 ARG B CA 1
ATOM 5322 C C . ARG B 1 326 ? -32.156 -10.008 22.297 1 22.72 326 ARG B C 1
ATOM 5324 O O . ARG B 1 326 ? -32.875 -9.438 23.109 1 22.72 326 ARG B O 1
ATOM 5331 N N . GLU B 1 327 ? -31.953 -9.336 21.109 1 26.45 327 GLU B N 1
ATOM 5332 C CA . GLU B 1 327 ? -33.062 -8.641 20.453 1 26.45 327 GLU B CA 1
ATOM 5333 C C . GLU B 1 327 ? -34.344 -9.469 20.484 1 26.45 327 GLU B C 1
ATOM 5335 O O . GLU B 1 327 ? -34.312 -10.656 20.172 1 26.45 327 GLU B O 1
ATOM 5340 N N . LEU B 1 328 ? -35.219 -9.219 21.359 1 24.02 328 LEU B N 1
ATOM 5341 C CA . LEU B 1 328 ? -36.594 -9.695 21.438 1 24.02 328 LEU B CA 1
ATOM 5342 C C . LEU B 1 328 ? -37.312 -9.508 20.109 1 24.02 328 LEU B C 1
ATOM 5344 O O . LEU B 1 328 ? -37.281 -8.406 19.547 1 24.02 328 LEU B O 1
ATOM 5348 N N . SER B 1 329 ? -37.344 -10.594 19.25 1 23.39 329 SER B N 1
ATOM 5349 C CA . SER B 1 329 ? -38.312 -10.766 18.156 1 23.39 329 SER B CA 1
ATOM 5350 C C . SER B 1 329 ? -39.688 -10.32 18.594 1 23.39 329 SER B C 1
ATOM 5352 O O . SER B 1 329 ? -40.188 -10.742 19.625 1 23.39 329 SER B O 1
ATOM 5354 N N . SER B 1 330 ? -40.031 -8.961 18.422 1 22.27 330 SER B N 1
ATOM 5355 C CA . SER B 1 330 ? -41.438 -8.57 18.516 1 22.27 330 SER B CA 1
ATOM 5356 C C . SER B 1 330 ? -42.344 -9.578 17.812 1 22.27 330 SER B C 1
ATOM 5358 O O . SER B 1 330 ? -42.094 -9.969 16.672 1 22.27 330 SER B O 1
ATOM 5360 N N . HIS B 1 331 ? -42.938 -10.492 18.516 1 22.62 331 HIS B N 1
ATOM 5361 C CA . HIS B 1 331 ? -44.125 -11.289 18.234 1 22.62 331 HIS B CA 1
ATOM 5362 C C . HIS B 1 331 ? -45.25 -10.438 17.672 1 22.62 331 HIS B C 1
ATOM 5364 O O . HIS B 1 331 ? -46.344 -10.922 17.438 1 22.62 331 HIS B O 1
ATOM 5370 N N . GLN B 1 332 ? -45.062 -9.281 16.844 1 20.31 332 GLN B N 1
ATOM 5371 C CA . GLN B 1 332 ? -46.344 -9.18 16.172 1 20.31 332 GLN B CA 1
ATOM 5372 C C . GLN B 1 332 ? -46.469 -10.227 15.07 1 20.31 332 GLN B C 1
ATOM 5374 O O . GLN B 1 332 ? -45.5 -10.539 14.391 1 20.31 332 GLN B O 1
#

pLDDT: mean 72.38, std 25.46, range [19.92, 98.56]

Organism: Heligmosomoides polygyrus (NCBI:txid6339)

InterPro domains:
  IPR000999 Ribonuclease III domain [PF00636] (91-192)
  IPR000999 Ribonuclease III domain [PS00517] (91-99)
  IPR000999 Ribonuclease III domain [PS50142] (51-193)
  IPR000999 Ribonuclease III domain [SM00535] (70-216)
  IPR000999 Ribonuclease III domain [cd00593] (71-213)
  IPR014720 Double-stranded RNA-binding domain [PS50137] (250-284)
  IPR036389 Ribonuclease III, endonuclease domain superfamily [G3DSA:1.10.1520.10] (41-217)
  IPR036389 Ribonuclease III, endonuclease domain superfamily [SSF69065] (59-217)
  IPR044441 Dicer, double-stranded RNA-binding domain [PF20932] (199-282)
  IPR044441 Dicer, double-stranded RNA-binding domain [cd10843] (220-282)

Secondary structure (DSSP, 8-state):
-HHHHHHHHTT---TTS---PPPSS--TT--SS-TTHHHHHHHHHHHHTTHHHHHHHHHTTTT---SSTHHHHHHT--TT-TT--SS--HHHHHHHHHHHHHHHHHHHHHT-TT---HHHHHHHHHHHSSHHHHHHHHHHTTGGGGGGG-HHHHHHHSTTS---SSS-------HHHHHHHHHHHHHHHHHTTT-HHHHHHHHHHHHHHHHHHHHHS----HHHHHHHHSTTT-EEPPPEE-TTT--EEEEEE-STT-EEEEEESSHHHHHHHHHHHHHHHHS-EEEEEEETTTTEEEEEEE---------S--------------------/-HHHHHHHHTT---TTS---PPPSS--TT--SS-TTHHHHHHHHHHHHTTHHHHHHHHHTTTT---SSTHHHHHHT--TT-TT--SS--HHHHHHHHHHHHHHHHHHHHHT-TT---HHHHHHHHHHHSSHHHHHHHHHHTTGGGGGGG-HHHHHHTTTTS---SSS-------HHHHHHHHHHHHHHHHHTTT-HHHHHHHHHHHHHHHHHHHHHS----HHHHHHHHSTTT-EEPPPEE-TTT--EEEEEE-STT-EEEEEESSHHHHHHHHHHHHHHHHS-EEEEEEETTTTEEEEEEE---------S--------------------

Radius of gyration: 28.0 Å; Cα contacts (8 Å, |Δi|>4): 977; chains: 2; bounding box: 98×76×88 Å

Foldseek 3Di:
DVVVVVCVVVVNPDPPPLPVDDDFWAQPVADPVRNCVSVVVLVVLCVVLVVVLLLCLLCPPVSDDFPDSSLLVQLLADQPLPVDPTGHHLQVLLVVLLVLVLVLLLVVLCPDPVRDDPQLSVQLSVQCRDQVNLLLLLVVSPVCSSPVSPVVLVVQVPPPPPPPDPDPPDSPRPSVSSSSSSSVLSSQCVSVSNDSVSSCVSVCVSCVVVSVVCVVPPAHQLLNVLCVVQPPQWDKDDWDQDPVVRWTKIWIGRDPPDIFIAIGNDPSRRSSRRSVVVCLVVPLQQHQDQDSVVRGGHGDRNDPDPDDPDDDDDDPDPPVDPPPPPPPPPPD/DVVVVVCVVVVNPDPPPLPVDDDFWAQPVADPVRNCVSVVVLVVLCVVLVVVLLLCLLCPPVSDDFPDSSLLVQLLADQPLVVDPTGHHLQVLLVVLLVLVLVLLLVVLCPDPVNDDPQLSVQLSVQCRDQVNLLLLLVVSPVCSSCVSPVVLVVQVPPPPPPPDPDPPDSPRPSVSSSSSSSVLSSQCVSVSNDSVSSCVSVCVSCVVVSVVCVVPPAHQLLNVLCVVQPPQWDKDDWDQDPVVRWTKIWIGRDPPDIFIAIDNDPSRRSSRRSVVVCLVVPLQQHQDQDSVVSGGHGDRNDPPPDDPDDDDDDPDPPVDPPPPPPPPPPD

Nearest PDB structures (foldseek):
  8dfv-assembly1_A  TM=6.821E-01  e=4.564E-19  Drosophila melanogaster
  7xw2-assembly1_A  TM=6.397E-01  e=2.944E-20  Homo sapiens
  8dga-assembly1_A  TM=6.504E-01  e=3.557E-19  Drosophila melanogaster
  8dgj-assembly1_A  TM=7.068E-01  e=1.003E-17  Drosophila melanogaster
  2eb1-assembly2_B  TM=8.960E-01  e=1.508E-13  Homo sapiens

Solvent-accessible surface area (backbone atoms only — not comparable to full-atom values): 36988 Å² total; per-residue (Å²): 116,67,72,60,52,54,41,55,69,72,66,46,80,48,79,75,54,79,65,81,67,80,72,48,62,35,61,80,68,34,38,94,94,39,71,58,38,34,60,51,50,49,53,49,50,38,59,74,43,46,42,64,61,48,42,47,59,52,14,46,88,78,63,50,70,70,80,51,61,40,32,60,54,17,20,54,24,42,82,81,36,73,84,58,70,33,42,60,42,18,55,53,29,19,58,49,9,46,33,50,52,49,30,52,53,50,52,52,56,64,63,36,88,82,56,64,51,53,68,51,47,51,34,41,44,56,64,64,64,38,58,65,49,34,23,51,48,24,53,73,66,47,55,55,71,46,17,80,51,26,56,70,56,50,62,41,66,60,74,64,66,86,63,66,84,79,61,86,60,74,75,72,60,46,67,61,41,17,41,34,43,23,2,42,46,22,23,48,23,58,60,53,73,63,34,62,53,60,40,45,57,37,48,45,57,74,38,38,69,64,52,53,49,40,68,75,52,58,58,68,51,39,49,58,52,41,42,66,74,35,64,93,36,56,43,72,50,71,75,38,42,38,32,89,76,38,27,20,34,17,39,32,32,60,41,95,87,40,70,29,67,10,62,21,85,38,59,67,50,1,42,37,40,8,23,44,52,42,32,44,69,70,35,71,32,63,44,66,43,73,36,76,87,73,72,34,73,41,64,44,66,48,72,61,76,71,80,73,87,67,81,88,80,83,83,79,81,84,75,81,78,82,79,76,83,70,81,74,76,74,82,119,115,67,70,61,52,55,41,54,67,71,68,47,80,49,80,76,52,80,65,79,67,81,72,49,62,36,60,80,68,34,37,94,92,40,71,56,40,32,59,52,52,49,53,49,50,38,59,74,44,46,43,65,62,48,42,48,61,53,14,46,88,77,65,49,70,72,80,51,62,40,32,60,55,18,19,54,24,43,81,82,36,72,85,60,69,34,40,61,42,17,56,54,29,19,57,50,9,46,33,51,52,47,31,53,52,48,51,52,57,65,63,37,89,83,56,64,50,52,68,51,48,52,33,41,45,55,63,64,64,38,58,65,48,33,23,49,49,23,52,74,64,47,56,55,71,45,16,81,54,27,57,71,56,50,64,42,68,60,77,67,65,86,66,65,86,79,62,86,60,74,76,72,61,45,64,60,41,18,42,35,41,24,1,43,48,21,24,47,22,58,59,52,72,64,34,62,52,60,41,45,58,37,47,46,58,74,38,38,68,62,51,54,50,39,68,77,53,60,58,68,51,40,49,56,51,41,41,64,73,35,65,94,37,57,42,72,49,69,75,39,41,37,33,91,75,37,27,20,32,17,40,31,33,59,42,95,87,41,70,28,67,10,63,21,85,38,60,66,49,1,41,36,38,8,24,45,52,42,32,44,70,71,35,72,31,64,44,66,41,73,36,74,86,74,71,35,73,42,67,46,66,47,72,59,76,74,76,71,89,68,82,87,78,83,81,80,78,83,74,81,77,82,80,77,81,72,81,74,77,75,80,119

Sequence (664 aa):
MMSLQVMKWLGLKVLTDDVQGAEPLLGFVNTPECPDMAHRLLEDMWQQFNFSLLEEKIGTPYRYRFNNKAYLVQAFTHASYFKNRITGCYQRLEFLGDAVLDYMITRYLFEDERQYSPGVLTDLRSALVNNTIFASLAVKYDFHKVGRLAPWLMYMVTTEEEIDEGQEEDIEVPKAMSDIFESVAGAVYLDANRDLDIVWRVFFNLMRQTIEECCAYPPRSPIRELMELEPGKTRFSKMERIIESGKVRVTVDIGNKMKFTGMGRNYRIAKTTAAKRALKYVAVVIVVIFDFIDNQFVTIVMWQNTPKVGTSSPHPALDGGCRTIRELSSHQMMSLQVMKWLGLKVLTDDVQGAEPLLGFVNTPECPDMAHRLLEDMWQQFNFSLLEEKIGTPYRYRFNNKAYLVQAFTHASYFKNRITGCYQRLEFLGDAVLDYMITRYLFEDERQYSPGVLTDLRSALVNNTIFASLAVKYDFHKVGRLAPWLMYMVTTEEEIDEGQEEDIEVPKAMSDIFESVAGAVYLDANRDLDIVWRVFFNLMRQTIEECCAYPPRSPIRELMELEPGKTRFSKMERIIESGKVRVTVDIGNKMKFTGMGRNYRIAKTTAAKRALKYVAVVIVVIFDFIDNQFVTIVMWQNTPKVGTSSPHPALDGGCRTIRELSSHQ